Protein AF-A0A9D6TIP4-F1 (afdb_monomer_lite)

Radius of gyration: 27.3 Å; chains: 1; bounding box: 77×66×68 Å

Sequence (570 aa):
MIDRARLYTSRFALPMKTCVLNRPLALFLLFVGGLGRIAATTIDPLLWQQLANRADLIGVVECVTAGGNVARYRVTEVWKGEVRAGEVVSIRIATDYWGARYAVTLVGQRFFVTAFKNNAPGRIMSTTIGGAVPAWWRNIPCDYSLPLYQGAVALDRHSHEGEDSFHKIGSERSRLADVRDDFRGYLALSEQERAMTLLRVLAAKYLERPWADGKTMSDLSAAVKRAKTHDETIETLIKAWDSGTEHDNYRTAIEMIIGQATALTRRRAAELARTPQDSAYVLKPGETLYKFATARFGHTAYAYHVFDGNRDVIDAIDEPRPGVVLQLYSRRRLMNACLEFKFSPPSRPPSKAATAAEIATAGRQFATHSPESPEHADAAELLIVHDPEPVVKWLKAWKAPARDWRDTDRGYVLGSSAAARCGGDRVHFLTELLWADDPHIQVAAAVHLAFEDEAKGREALRKLSELPGDPGAWAALTLVRYGERAAVTRAAETLSARHDDLTAGSLLRPLVVSRLLEVVSNTAAAHNLPTPAWLGDKDAAARIQEFFVRNPDITPVDPWLPELRRQKID

Foldseek 3Di:
DDDDDDDDDDDDDDDDPDPPPDPVVVVCCVVVVPPPPPPAWDFDADALLLLLLAFQWWAKWFFLAKDWQKTKTQGCTTLHHPDDHRDIFIEGEDADPPPLRTGIDFGGWMKGFRWHQPDADEDTPDPDDDDDDLVLLFPPDGRTYHYHQAGIQTDPDPPVPLPCANVSNNDRDSDPVVVSCVSNVLVPDDLFVSLLVLLLVLLCVQQQDQDPVRDGNVVLSVLSVPDPGPVSNLVSLVVVLVVCPVDPSSVVSSCVSNVSSVVSVVVVVVVVVVVDPDDFDFAAVQRFLQNVCCVPQVGSVLLVVQCSQQVVQAPDRGHGPGRGTTDDDDSVVSVVVVVSDDDDNLPDQPPDQDDPVLLVVLVVQLVPDDCPDPSVVVSCLNCLQHPNVVVLVCLLADDQPPPFQVSLLVNLVSLQSSLLRHHDPSLVSLVSQCNRPRLNSVLSSLLLNCLVPVVSSLVSLVVSLPDDDLSNLSSLLSVLQVQNLVSLLSVLVLLQPDPVVVVGHDPRSSVSLSSSLSQQSSQCSVVVHDRDPCVVPSCSSVVSVVVCVVPVPTTTHDPCVVVCSVSSRD

Secondary structure (DSSP, 8-state):
----------------------HHHHHHHHHHS---------B-PPPHHHHHHH-SEEEEEEEEE-BSSEEEEEEEEEEESSPPTT-EEEEEPPP-SSS-SS--B-TT-EEEEEEBSS-----B--S------GGGT-----SEEPPTT-SEEESS---TTS---GGGGT----SHHHHHHHHHHHHHS-HHHHHHHHHHHHHHHHHSSPPTTS---HHHHHHHHH--SHHHHHHHHHHHHHTT-S-HHHHHHHHHHHHHHHHHHHHHHHHHTTTT-S-EEEPPTT--HHHHHHHHHSSTTHHHHHHHTTTTT-S-SSSPPTT-EEEPPPHHHHHHHHHT---PPSP-S-SSPPPHHHHHHHHHHHHHS-TTSHHHHHHHHHHHHH--HHHHHHHHT-----SSTTSSSHHHHHHHHHHHH--SSHHHHHHHHTT-SSHHHHHHHHHHHHHH-HHHHHHHHHHHHTSSHHHHHHHHHHHHHTT-GGGHHHHHHTTSS-GGGTTTT-SHHHHHHHHHHHHHHHHHHHTTPPPP--TT-TTHHHHHHHHHHH-TTPPP--TTHHHHHHHT--

Structure (mmCIF, N/CA/C/O backbone):
data_AF-A0A9D6TIP4-F1
#
_entry.id   AF-A0A9D6TIP4-F1
#
loop_
_atom_site.group_PDB
_atom_site.id
_atom_site.type_symbol
_atom_site.label_atom_id
_atom_site.label_alt_id
_atom_site.label_comp_id
_atom_site.label_asym_id
_atom_site.label_entity_id
_atom_site.label_seq_id
_atom_site.pdbx_PDB_ins_code
_atom_site.Cartn_x
_atom_site.Cartn_y
_atom_site.Cartn_z
_atom_site.occupancy
_atom_site.B_iso_or_equiv
_atom_site.auth_seq_id
_atom_site.auth_comp_id
_atom_site.auth_asym_id
_atom_site.auth_atom_id
_atom_site.pdbx_PDB_model_num
ATOM 1 N N . MET A 1 1 ? 45.541 -35.022 14.513 1.00 35.28 1 MET A N 1
ATOM 2 C CA . MET A 1 1 ? 44.137 -34.802 14.093 1.00 35.28 1 MET A CA 1
ATOM 3 C C . MET A 1 1 ? 43.702 -33.409 14.540 1.00 35.28 1 MET A C 1
ATOM 5 O O . MET A 1 1 ? 42.831 -33.248 15.379 1.00 35.28 1 MET A O 1
ATOM 9 N N . ILE A 1 2 ? 44.417 -32.423 13.998 1.00 29.77 2 ILE A N 1
ATOM 10 C CA . ILE A 1 2 ? 44.354 -30.971 14.198 1.00 29.77 2 ILE A CA 1
ATOM 11 C C . ILE A 1 2 ? 44.859 -30.384 12.861 1.00 29.77 2 ILE A C 1
ATOM 13 O O . ILE A 1 2 ? 45.656 -31.043 12.189 1.00 29.77 2 ILE A O 1
ATOM 17 N N . ASP A 1 3 ? 44.404 -29.177 12.522 1.00 27.02 3 ASP A N 1
ATOM 18 C CA . ASP A 1 3 ? 44.882 -28.271 11.465 1.00 27.02 3 ASP A CA 1
ATOM 19 C C . ASP A 1 3 ? 44.515 -28.548 10.001 1.00 27.02 3 ASP A C 1
ATOM 21 O O . ASP A 1 3 ? 45.074 -29.421 9.342 1.00 27.02 3 ASP A O 1
ATOM 25 N N . ARG A 1 4 ? 43.681 -27.648 9.451 1.00 31.08 4 ARG A N 1
ATOM 26 C CA . ARG A 1 4 ? 43.918 -26.970 8.160 1.00 31.08 4 ARG A CA 1
ATOM 27 C C . ARG A 1 4 ? 42.922 -25.821 7.952 1.00 31.08 4 ARG A C 1
ATOM 29 O O . ARG A 1 4 ? 41.844 -26.003 7.402 1.00 31.08 4 ARG A O 1
ATOM 36 N N . ALA A 1 5 ? 43.327 -24.617 8.344 1.00 31.30 5 ALA A N 1
ATOM 37 C CA . ALA A 1 5 ? 42.749 -23.373 7.845 1.00 31.30 5 ALA A CA 1
ATOM 38 C C . ALA A 1 5 ? 43.879 -22.362 7.635 1.00 31.30 5 ALA A C 1
ATOM 40 O O . ALA A 1 5 ? 44.347 -21.743 8.586 1.00 31.30 5 ALA A O 1
ATOM 41 N N . ARG A 1 6 ? 44.348 -22.218 6.390 1.00 31.72 6 ARG A N 1
ATOM 42 C CA . ARG A 1 6 ? 45.179 -21.088 5.958 1.00 31.72 6 ARG A CA 1
ATOM 43 C C . ARG A 1 6 ? 45.058 -20.864 4.451 1.00 31.72 6 ARG A C 1
ATOM 45 O O . ARG A 1 6 ? 45.084 -21.821 3.687 1.00 31.72 6 ARG A O 1
ATOM 52 N N . LEU A 1 7 ? 45.081 -19.568 4.120 1.00 29.67 7 LEU A N 1
ATOM 53 C CA . LEU A 1 7 ? 45.339 -18.907 2.833 1.00 29.67 7 LEU A CA 1
ATOM 54 C C . LEU A 1 7 ? 44.115 -18.642 1.948 1.00 29.67 7 LEU A C 1
ATOM 56 O O . LEU A 1 7 ? 43.709 -19.494 1.177 1.00 29.67 7 LEU A O 1
ATOM 60 N N . TYR A 1 8 ? 43.591 -17.413 2.022 1.00 26.45 8 TYR A N 1
ATOM 61 C CA . TYR A 1 8 ? 43.774 -16.401 0.968 1.00 26.45 8 TYR A CA 1
ATOM 62 C C . TYR A 1 8 ? 43.438 -15.004 1.529 1.00 26.45 8 TYR A C 1
ATOM 64 O O . TYR A 1 8 ? 42.281 -14.660 1.738 1.00 26.45 8 TYR A O 1
ATOM 72 N N . THR A 1 9 ? 44.463 -14.187 1.784 1.00 29.94 9 THR A N 1
ATOM 73 C CA . THR A 1 9 ? 44.328 -12.741 2.034 1.00 29.94 9 THR A CA 1
ATOM 74 C C . THR A 1 9 ? 45.205 -12.005 1.029 1.00 29.94 9 THR A C 1
ATOM 76 O O . THR A 1 9 ? 46.427 -11.955 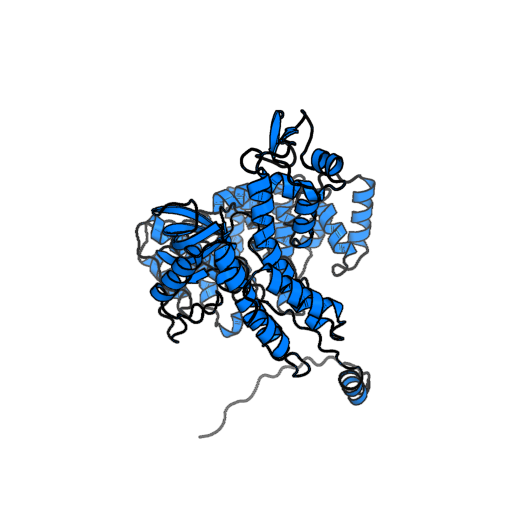1.192 1.00 29.94 9 THR A O 1
ATOM 79 N N . SER A 1 10 ? 44.600 -11.446 -0.019 1.00 28.95 10 SER A N 1
ATOM 80 C CA . SER A 1 10 ? 45.271 -10.560 -0.972 1.00 28.95 10 SER A CA 1
ATOM 81 C C . SER A 1 10 ? 44.970 -9.093 -0.659 1.00 28.95 10 SER A C 1
ATOM 83 O O . SER A 1 10 ? 43.871 -8.595 -0.874 1.00 28.95 10 SER A O 1
ATOM 85 N N . ARG A 1 11 ? 46.004 -8.439 -0.131 1.00 32.75 11 ARG A N 1
ATOM 86 C CA . ARG A 1 11 ? 46.436 -7.046 -0.324 1.00 32.75 11 ARG A CA 1
ATOM 87 C C . ARG A 1 11 ? 45.559 -6.147 -1.219 1.00 32.75 11 ARG A C 1
ATOM 89 O O . ARG A 1 11 ? 45.660 -6.235 -2.434 1.00 32.75 11 ARG A O 1
ATOM 96 N N . PHE A 1 12 ? 44.909 -5.156 -0.608 1.00 29.61 12 PHE A N 1
ATOM 97 C CA . PHE A 1 12 ? 44.856 -3.773 -1.107 1.00 29.61 12 PHE A CA 1
ATOM 98 C C . PHE A 1 12 ? 44.883 -2.826 0.099 1.00 29.61 12 PHE A C 1
ATOM 100 O O . PHE A 1 12 ? 43.886 -2.637 0.787 1.00 29.61 12 PHE A O 1
ATOM 107 N N . ALA A 1 13 ? 46.062 -2.275 0.390 1.00 30.58 13 ALA A N 1
ATOM 108 C CA . ALA A 1 13 ? 46.248 -1.216 1.372 1.00 30.58 13 ALA A CA 1
ATOM 109 C C . ALA A 1 13 ? 46.425 0.107 0.616 1.00 30.58 13 ALA A C 1
ATOM 111 O O . ALA A 1 13 ? 47.411 0.282 -0.097 1.00 30.58 13 ALA A O 1
ATOM 112 N N . LEU A 1 14 ? 45.469 1.025 0.771 1.00 30.55 14 LEU A N 1
ATOM 113 C CA . LEU A 1 14 ? 45.650 2.442 0.456 1.00 30.55 14 LEU A CA 1
ATOM 114 C C . LEU A 1 14 ? 46.144 3.167 1.721 1.00 30.55 14 LEU A C 1
ATOM 116 O O . LEU A 1 14 ? 45.664 2.866 2.818 1.00 30.55 14 LEU A O 1
ATOM 120 N N . PRO A 1 15 ? 47.078 4.128 1.613 1.00 35.84 15 PRO A N 1
ATOM 121 C CA . PRO A 1 15 ? 47.592 4.854 2.762 1.00 35.84 15 PRO A CA 1
ATOM 122 C C . PRO A 1 15 ? 46.613 5.970 3.145 1.00 35.84 15 PRO A C 1
ATOM 124 O O . PRO A 1 15 ? 46.697 7.090 2.643 1.00 35.84 15 PRO A O 1
ATOM 127 N N . MET A 1 16 ? 45.686 5.697 4.066 1.00 33.09 16 MET A N 1
ATOM 128 C CA . MET A 1 16 ? 45.016 6.778 4.791 1.00 33.09 16 MET A CA 1
ATOM 129 C C . MET A 1 16 ? 46.025 7.396 5.760 1.00 33.09 16 MET A C 1
ATOM 131 O O . MET A 1 16 ? 46.332 6.827 6.806 1.00 33.09 16 MET A O 1
ATOM 135 N N . LYS A 1 17 ? 46.554 8.572 5.401 1.00 35.81 17 LYS A N 1
ATOM 136 C CA . LYS A 1 17 ? 47.232 9.458 6.350 1.00 35.81 17 LYS A CA 1
ATOM 137 C C . LYS A 1 17 ? 46.240 9.773 7.467 1.00 35.81 17 LYS A C 1
ATOM 139 O O . LYS A 1 17 ? 45.264 10.490 7.270 1.00 35.81 17 LYS A O 1
ATOM 144 N N . THR A 1 18 ? 46.479 9.183 8.628 1.00 40.06 18 THR A N 1
ATOM 145 C CA . THR A 1 18 ? 45.718 9.391 9.853 1.00 40.06 18 THR A CA 1
ATOM 146 C C . THR A 1 18 ? 45.825 10.851 10.272 1.00 40.06 18 THR A C 1
ATOM 148 O O . THR A 1 18 ? 46.839 11.271 10.828 1.00 40.06 18 THR A O 1
ATOM 151 N N . CYS A 1 19 ? 44.767 11.624 10.038 1.00 39.22 19 CYS A N 1
ATOM 152 C CA . CYS A 1 19 ? 44.510 12.808 10.839 1.00 39.22 19 CYS A CA 1
ATOM 153 C C . CYS A 1 19 ? 44.209 12.286 12.249 1.00 39.22 19 CYS A C 1
ATOM 155 O O . CYS A 1 19 ? 43.156 11.694 12.485 1.00 39.22 19 CYS A O 1
ATOM 157 N N . VAL A 1 20 ? 45.176 12.407 13.160 1.00 50.06 20 VAL A N 1
ATOM 158 C CA . VAL A 1 20 ? 45.042 12.052 14.579 1.00 50.06 20 VAL A CA 1
ATOM 159 C C . VAL A 1 20 ? 44.141 13.101 15.232 1.00 50.06 20 VAL A C 1
ATOM 161 O O . VAL A 1 20 ? 44.579 13.952 15.997 1.00 50.06 20 VAL A O 1
ATOM 164 N N . LEU A 1 21 ? 42.861 13.087 14.867 1.00 47.88 21 LEU A N 1
ATOM 165 C CA . LEU A 1 21 ? 41.832 13.791 15.606 1.00 47.88 21 LEU A CA 1
ATOM 166 C C . LEU A 1 21 ? 41.542 12.934 16.841 1.00 47.88 21 LEU A C 1
ATOM 168 O O . LEU A 1 21 ? 41.164 11.767 16.727 1.00 47.88 21 LEU A O 1
ATOM 172 N N . ASN A 1 22 ? 41.813 13.502 18.013 1.00 54.44 22 ASN A N 1
ATOM 173 C CA . ASN A 1 22 ? 41.693 12.877 19.326 1.00 54.44 22 ASN A CA 1
ATOM 174 C C . ASN A 1 22 ? 40.405 12.040 19.462 1.00 54.44 22 ASN A C 1
ATOM 176 O O . ASN A 1 22 ? 39.330 12.575 19.728 1.00 54.44 22 ASN A O 1
ATOM 180 N N . ARG A 1 23 ? 40.527 10.707 19.376 1.00 61.81 23 ARG A N 1
ATOM 181 C CA . ARG A 1 23 ? 39.487 9.745 19.784 1.00 61.81 23 ARG A CA 1
ATOM 182 C C . ARG A 1 23 ? 38.848 10.066 21.147 1.00 61.81 23 ARG A C 1
ATOM 184 O O . ARG A 1 23 ? 37.629 9.940 21.233 1.00 61.81 23 ARG A O 1
ATOM 191 N N . PRO A 1 24 ? 39.584 10.530 22.183 1.00 68.94 24 PRO A N 1
ATOM 192 C CA . PRO A 1 24 ? 38.943 10.935 23.432 1.00 68.94 24 PRO A CA 1
ATOM 193 C C . PRO A 1 24 ? 38.086 12.201 23.295 1.00 68.94 24 PRO A C 1
ATOM 195 O O . PRO A 1 24 ? 37.091 12.303 23.994 1.00 68.94 24 PRO A O 1
ATOM 198 N N . LEU A 1 25 ? 38.389 13.125 22.372 1.00 65.19 25 LEU A N 1
ATOM 199 C CA . LEU A 1 25 ? 37.574 14.324 22.139 1.00 65.19 25 LEU A CA 1
ATOM 200 C C . LEU A 1 25 ? 36.275 13.989 21.392 1.00 65.19 25 LEU A C 1
ATOM 202 O O . LEU A 1 25 ? 35.236 14.543 21.720 1.00 65.19 25 LEU A O 1
ATOM 206 N N . ALA A 1 26 ? 36.300 13.050 20.441 1.00 62.81 26 ALA A N 1
ATOM 207 C CA . ALA A 1 26 ? 35.085 12.567 19.775 1.00 62.81 26 ALA A CA 1
ATOM 208 C C . ALA A 1 26 ? 34.162 11.798 20.743 1.00 62.81 26 ALA A C 1
ATOM 210 O O . ALA A 1 26 ? 32.953 12.012 20.743 1.00 62.81 26 ALA A O 1
ATOM 211 N N . LEU A 1 27 ? 34.734 10.957 21.615 1.00 63.84 27 LEU A N 1
ATOM 212 C CA . LEU A 1 27 ? 34.001 10.289 22.698 1.00 63.84 27 LEU A CA 1
ATOM 213 C C . LEU A 1 27 ? 33.474 11.286 23.738 1.00 63.84 27 LEU A C 1
ATOM 215 O O . LEU A 1 27 ? 32.337 11.154 24.170 1.00 63.84 27 LEU A O 1
ATOM 219 N N . PHE A 1 28 ? 34.258 12.306 24.097 1.00 65.88 28 PHE A N 1
ATOM 220 C CA . PHE A 1 28 ? 33.846 13.360 25.024 1.00 65.88 28 PHE A CA 1
ATOM 221 C C . PHE A 1 28 ? 32.778 14.277 24.419 1.00 65.88 28 PHE A C 1
ATOM 223 O O . PHE A 1 28 ? 31.857 14.654 25.122 1.00 65.88 28 PHE A O 1
ATOM 230 N N . LEU A 1 29 ? 32.818 14.584 23.120 1.00 58.72 29 LEU A N 1
ATOM 231 C CA . LEU A 1 29 ? 31.748 15.328 22.443 1.00 58.72 29 LEU A CA 1
ATOM 232 C C . LEU A 1 29 ? 30.458 14.501 22.321 1.00 58.72 29 LEU A C 1
ATOM 234 O O . LEU A 1 29 ? 29.381 15.071 22.446 1.00 58.72 29 LEU A O 1
ATOM 238 N N . LEU A 1 30 ? 30.556 13.173 22.177 1.00 57.47 30 LEU A N 1
ATOM 239 C CA . LEU A 1 30 ? 29.412 12.254 22.281 1.00 57.47 30 LEU A CA 1
ATOM 240 C C . LEU A 1 30 ? 28.856 12.137 23.714 1.00 57.47 30 LEU A C 1
ATOM 242 O O . LEU A 1 30 ? 27.671 11.859 23.876 1.00 57.47 30 LEU A O 1
ATOM 246 N N . PHE A 1 31 ? 29.687 12.337 24.745 1.00 57.28 31 PHE A N 1
ATOM 247 C CA . PHE A 1 31 ? 29.287 12.217 26.156 1.00 57.28 31 PHE A CA 1
ATOM 248 C C . PHE A 1 31 ? 28.849 13.543 26.805 1.00 57.28 31 PHE A C 1
ATOM 250 O O . PHE A 1 31 ? 27.965 13.540 27.656 1.00 57.28 31 PHE A O 1
ATOM 257 N N . VAL A 1 32 ? 29.474 14.667 26.438 1.00 55.91 32 VAL A N 1
ATOM 258 C CA . VAL A 1 32 ? 29.318 15.993 27.075 1.00 55.91 32 VAL A CA 1
ATOM 259 C C . VAL A 1 32 ? 28.483 16.944 26.231 1.00 55.91 32 VAL A C 1
ATOM 261 O O . VAL A 1 32 ? 27.769 17.782 26.780 1.00 55.91 32 VAL A O 1
ATOM 264 N N . GLY A 1 33 ? 28.484 16.777 24.908 1.00 49.84 33 GLY A N 1
ATOM 265 C CA . GLY A 1 33 ? 27.431 17.325 24.066 1.00 49.84 33 GLY A CA 1
ATOM 266 C C . GLY A 1 33 ? 26.193 16.482 24.293 1.00 49.84 33 GLY A C 1
ATOM 267 O O . GLY A 1 33 ? 25.953 15.571 23.510 1.00 49.84 33 GLY A O 1
ATOM 268 N N . GLY A 1 34 ? 25.496 16.728 25.411 1.00 45.47 34 GLY A N 1
ATOM 269 C CA . GLY A 1 34 ? 24.322 15.987 25.843 1.00 45.47 34 GLY A CA 1
ATOM 270 C C . GLY A 1 34 ? 23.514 15.576 24.631 1.00 45.47 34 GLY A C 1
ATOM 271 O O . GLY A 1 34 ? 22.901 16.421 23.977 1.00 45.47 34 GLY A O 1
ATOM 272 N N . LEU A 1 35 ? 23.578 14.282 24.309 1.00 47.41 35 LEU A N 1
ATOM 273 C CA . LEU A 1 35 ? 22.683 13.638 23.371 1.00 47.41 35 LEU A CA 1
ATOM 274 C C . LEU A 1 35 ? 21.312 13.734 24.033 1.00 47.41 35 LEU A C 1
ATOM 276 O O . LEU A 1 35 ? 20.835 12.779 24.647 1.00 47.41 35 LEU A O 1
ATOM 280 N N . GLY A 1 36 ? 20.718 14.932 23.994 1.00 47.44 36 GLY A N 1
ATOM 281 C CA . GLY A 1 36 ? 19.319 15.152 24.273 1.00 47.44 36 GLY A CA 1
ATOM 282 C C . GLY A 1 36 ? 18.643 14.083 23.457 1.00 47.44 36 GLY A C 1
ATOM 283 O O . GLY A 1 36 ? 18.858 14.045 22.246 1.00 47.44 36 GLY A O 1
ATOM 284 N N . ARG A 1 37 ? 18.026 13.125 24.163 1.00 47.81 37 ARG A N 1
ATOM 285 C CA . ARG A 1 37 ? 17.523 11.875 23.597 1.00 47.81 37 ARG A CA 1
ATOM 286 C C . ARG A 1 37 ? 16.878 12.234 22.273 1.00 47.81 37 ARG A C 1
ATOM 288 O O . ARG A 1 37 ? 15.831 12.877 22.285 1.00 47.81 37 ARG A O 1
ATOM 295 N N . ILE A 1 38 ? 17.543 11.913 21.161 1.00 49.22 38 ILE A N 1
ATOM 296 C CA . ILE A 1 38 ? 16.961 12.124 19.843 1.00 49.22 38 ILE A CA 1
ATOM 297 C C . ILE A 1 38 ? 15.734 11.238 19.900 1.00 49.22 38 ILE A C 1
ATOM 299 O O . ILE A 1 38 ? 15.864 10.015 19.974 1.00 49.22 38 ILE A O 1
ATOM 303 N N . ALA A 1 39 ? 14.570 11.864 20.059 1.00 51.84 39 ALA A N 1
ATOM 304 C CA . ALA A 1 39 ? 13.337 11.153 20.298 1.00 51.84 39 ALA A CA 1
ATOM 305 C C . ALA A 1 39 ? 13.098 10.319 19.046 1.00 51.84 39 ALA A C 1
ATOM 307 O O . ALA A 1 39 ? 12.753 10.845 17.987 1.00 51.84 39 ALA A O 1
ATOM 308 N N . ALA A 1 40 ? 13.390 9.023 19.151 1.00 57.72 40 ALA A N 1
ATOM 309 C CA . ALA A 1 40 ? 13.105 8.086 18.091 1.00 57.72 40 ALA A CA 1
ATOM 310 C C . ALA A 1 40 ? 11.613 8.197 17.775 1.00 57.72 40 ALA A C 1
ATOM 312 O O . ALA A 1 40 ? 10.785 8.347 18.683 1.00 57.72 40 ALA A O 1
ATOM 313 N N . THR A 1 41 ? 11.289 8.150 16.483 1.00 63.06 41 THR A N 1
ATOM 314 C CA . THR A 1 41 ? 9.903 8.132 16.007 1.00 63.06 41 THR A CA 1
ATOM 315 C C . THR A 1 41 ? 9.150 7.064 16.794 1.00 63.06 41 THR A C 1
ATOM 317 O O . THR A 1 41 ? 9.424 5.877 16.643 1.00 63.06 41 THR A O 1
ATOM 320 N N . THR A 1 42 ? 8.244 7.481 17.677 1.00 68.50 42 THR A N 1
ATOM 321 C CA . THR A 1 42 ? 7.447 6.553 18.478 1.00 68.50 42 THR A CA 1
ATOM 322 C C . THR A 1 42 ? 6.080 6.446 17.830 1.00 68.50 42 THR A C 1
ATOM 324 O O . THR A 1 42 ? 5.399 7.450 17.624 1.00 68.50 42 THR A O 1
ATOM 327 N N . ILE A 1 43 ? 5.692 5.223 17.483 1.00 73.81 43 ILE A N 1
ATOM 328 C CA . ILE A 1 43 ? 4.346 4.924 17.002 1.00 73.81 43 ILE A CA 1
ATOM 329 C C . ILE A 1 43 ? 3.433 4.894 18.228 1.00 73.81 43 ILE A C 1
ATOM 331 O O . ILE A 1 43 ? 3.698 4.160 19.179 1.00 73.81 43 ILE A O 1
ATOM 335 N N . ASP A 1 44 ? 2.375 5.700 18.210 1.00 82.56 44 ASP A N 1
ATOM 336 C CA . ASP A 1 44 ? 1.348 5.707 19.250 1.00 82.56 44 ASP A CA 1
ATOM 337 C C . ASP A 1 44 ? 0.108 4.937 18.759 1.00 82.56 44 ASP A C 1
ATOM 339 O O . ASP A 1 44 ? -0.758 5.533 18.106 1.00 82.56 44 ASP A O 1
ATOM 343 N N . PRO A 1 45 ? 0.015 3.615 19.014 1.00 86.00 45 PRO A N 1
ATOM 344 C CA . PRO A 1 45 ? -1.076 2.799 18.498 1.00 86.00 45 PRO A CA 1
ATOM 345 C C . PRO A 1 45 ? -2.411 3.233 19.104 1.00 86.00 45 PRO A C 1
ATOM 347 O O . PRO A 1 45 ? -2.535 3.447 20.310 1.00 86.00 45 PRO A O 1
ATOM 350 N N . LEU A 1 46 ? -3.444 3.332 18.277 1.00 89.69 46 LEU A N 1
ATOM 351 C CA . LEU A 1 46 ? -4.814 3.534 18.719 1.00 89.69 46 LEU A CA 1
ATOM 352 C C . LEU A 1 46 ? -5.278 2.373 19.600 1.00 89.69 46 LEU A C 1
ATOM 354 O O . LEU A 1 46 ? -5.000 1.207 19.316 1.00 89.69 46 LEU A O 1
ATOM 358 N N . LEU A 1 47 ? -6.037 2.709 20.639 1.00 92.62 47 LEU A N 1
ATOM 359 C CA . LEU A 1 47 ? -6.796 1.741 21.423 1.00 92.62 47 LEU A CA 1
ATOM 360 C C . LEU A 1 47 ? -7.929 1.150 20.577 1.00 92.62 47 LEU A C 1
ATOM 362 O O . LEU A 1 47 ? -8.479 1.833 19.704 1.00 92.62 47 LEU A O 1
ATOM 366 N N . TRP A 1 48 ? -8.359 -0.076 20.875 1.00 95.44 48 TRP A N 1
ATOM 367 C CA . TRP A 1 48 ? -9.436 -0.706 20.109 1.00 95.44 48 TRP A CA 1
ATOM 368 C C . TRP A 1 48 ? -10.751 0.085 20.197 1.00 95.44 48 TRP A C 1
ATOM 370 O O . TRP A 1 48 ? -11.484 0.136 19.217 1.00 95.44 48 TRP A O 1
ATOM 380 N N . GLN A 1 49 ? -11.021 0.799 21.298 1.00 95.38 49 GLN A N 1
ATOM 381 C CA . GLN A 1 49 ? -12.182 1.692 21.430 1.00 95.38 49 GLN A CA 1
ATOM 382 C C . GLN A 1 49 ? -12.085 2.907 20.491 1.00 95.38 49 GLN A C 1
ATOM 384 O O . GLN A 1 49 ? -13.093 3.378 19.957 1.00 95.38 49 GLN A O 1
ATOM 389 N N . GLN A 1 50 ? -10.870 3.417 20.244 1.00 92.94 50 GLN A N 1
ATOM 390 C CA . GLN A 1 50 ? -10.653 4.469 19.244 1.00 92.94 50 GLN A CA 1
ATOM 391 C C . GLN A 1 50 ? -10.936 3.935 17.840 1.00 92.94 50 GLN A C 1
ATOM 393 O O . GLN A 1 50 ? -11.604 4.609 17.053 1.00 92.94 50 GLN A O 1
ATOM 398 N N . LEU A 1 51 ? -10.473 2.716 17.543 1.00 94.19 51 LEU A N 1
ATOM 399 C CA . LEU A 1 51 ? -10.766 2.036 16.281 1.00 94.19 51 LEU A CA 1
ATOM 400 C C . LEU A 1 51 ? -12.275 1.793 16.132 1.00 94.19 51 LEU A C 1
ATOM 402 O O . LEU A 1 51 ? -12.842 2.139 15.100 1.00 94.19 51 LEU A O 1
ATOM 406 N N . ALA A 1 52 ? -12.942 1.309 17.183 1.00 95.50 52 ALA A N 1
ATOM 407 C CA . ALA A 1 52 ? -14.377 1.040 17.208 1.00 95.50 52 ALA A CA 1
ATOM 408 C C . ALA A 1 52 ? -15.209 2.274 16.847 1.00 95.50 52 ALA A C 1
ATOM 410 O O . ALA A 1 52 ? -16.134 2.203 16.036 1.00 95.50 52 ALA A O 1
ATOM 411 N N . ASN A 1 53 ? -14.854 3.435 17.398 1.00 92.12 53 ASN A N 1
ATOM 412 C CA . ASN A 1 53 ? -15.560 4.679 17.113 1.00 92.12 53 ASN A CA 1
ATOM 413 C C . ASN A 1 53 ? -15.316 5.197 15.697 1.00 92.12 53 ASN A C 1
ATOM 415 O O . ASN A 1 53 ? -16.247 5.683 15.050 1.00 92.12 53 ASN A O 1
ATOM 419 N N . ARG A 1 54 ? -14.073 5.121 15.217 1.00 91.19 54 ARG A N 1
ATOM 420 C CA . ARG A 1 54 ? -13.664 5.837 14.006 1.00 91.19 54 ARG A CA 1
ATOM 421 C C . ARG A 1 54 ? -13.757 5.007 12.729 1.00 91.19 54 ARG A C 1
ATOM 423 O O . ARG A 1 54 ? -13.964 5.613 11.687 1.00 91.19 54 ARG A O 1
ATOM 430 N N . ALA A 1 55 ? -13.620 3.685 12.805 1.00 94.50 55 ALA A N 1
ATOM 431 C CA . ALA A 1 55 ? -13.671 2.816 11.632 1.00 94.50 55 ALA A CA 1
ATOM 432 C C . ALA A 1 55 ? -15.056 2.851 10.973 1.00 94.50 55 ALA A C 1
ATOM 434 O O . ALA A 1 55 ? -16.078 2.895 11.665 1.00 94.50 55 ALA A O 1
ATOM 435 N N . ASP A 1 56 ? -15.077 2.810 9.646 1.00 95.75 56 ASP A N 1
ATOM 436 C CA . ASP A 1 56 ? -16.291 2.754 8.827 1.00 95.75 56 ASP A CA 1
ATOM 437 C C . ASP A 1 56 ? -16.704 1.305 8.524 1.00 95.75 56 ASP A C 1
ATOM 439 O O . ASP A 1 56 ? -17.862 1.050 8.202 1.00 95.75 56 ASP A O 1
ATOM 443 N N . LEU A 1 57 ? -15.773 0.358 8.666 1.00 97.50 57 LEU A N 1
ATOM 444 C CA . LEU A 1 57 ? -16.005 -1.082 8.608 1.00 97.50 57 LEU A CA 1
ATOM 445 C C . LEU A 1 57 ? -15.261 -1.769 9.759 1.00 97.50 57 LEU A C 1
ATOM 447 O O . LEU A 1 57 ? -14.062 -1.562 9.944 1.00 97.50 57 LEU A O 1
ATOM 451 N N . ILE A 1 58 ? -15.969 -2.599 10.522 1.00 98.12 58 ILE A N 1
ATOM 452 C CA . ILE A 1 58 ? -15.389 -3.507 11.518 1.00 98.12 58 ILE A CA 1
ATOM 453 C C . ILE A 1 58 ? -15.984 -4.880 11.277 1.00 98.12 58 ILE A C 1
ATOM 455 O O . ILE A 1 58 ? -17.209 -5.020 11.262 1.00 98.12 58 ILE A O 1
ATOM 459 N N . GLY A 1 59 ? -15.138 -5.888 11.110 1.00 97.69 59 GLY A N 1
ATOM 460 C CA . GLY A 1 59 ? -15.621 -7.225 10.814 1.00 97.69 59 GLY A CA 1
ATOM 461 C C . GLY A 1 59 ? -14.522 -8.207 10.459 1.00 97.69 59 GLY A C 1
ATOM 462 O O . GLY A 1 59 ? -13.337 -7.944 10.669 1.00 97.69 59 GLY A O 1
ATOM 463 N N . VAL A 1 60 ? -14.946 -9.341 9.911 1.00 97.88 60 VAL A N 1
ATOM 464 C CA . VAL A 1 60 ? -14.059 -10.374 9.378 1.00 97.88 60 VAL A CA 1
ATOM 465 C C . VAL A 1 60 ? -14.177 -10.374 7.865 1.00 97.88 60 VAL A C 1
ATOM 467 O O . VAL A 1 60 ? -15.283 -10.324 7.323 1.00 97.88 60 VAL A O 1
ATOM 470 N N . VAL A 1 61 ? -13.037 -10.424 7.189 1.00 98.06 61 VAL A N 1
ATOM 471 C CA . VAL A 1 61 ? -12.939 -10.416 5.733 1.00 98.06 61 VAL A CA 1
ATOM 472 C C . VAL A 1 61 ? -12.036 -11.550 5.261 1.00 98.06 61 VAL A C 1
ATOM 474 O O . VAL A 1 61 ? -11.101 -11.926 5.961 1.00 98.06 61 VAL A O 1
ATOM 477 N N . GLU A 1 62 ? -12.302 -12.083 4.076 1.00 97.38 62 GLU A N 1
ATOM 478 C CA . GLU A 1 62 ? -11.517 -13.127 3.414 1.00 97.38 62 GLU A CA 1
ATOM 479 C C . GLU A 1 62 ? -10.985 -12.585 2.089 1.00 97.38 62 GLU A C 1
ATOM 481 O O . GLU A 1 62 ? -11.744 -12.048 1.282 1.00 97.38 62 GLU A O 1
ATOM 486 N N . CYS A 1 63 ? -9.683 -12.697 1.850 1.00 97.19 63 CYS A N 1
ATOM 487 C CA . CYS A 1 63 ? -9.086 -12.225 0.610 1.00 97.19 63 CYS A CA 1
ATOM 488 C C . CYS A 1 63 ? -9.578 -13.057 -0.583 1.00 97.19 63 CYS A C 1
ATOM 490 O O . CYS A 1 63 ? -9.433 -14.274 -0.600 1.00 97.19 63 CYS A O 1
ATOM 492 N N . VAL A 1 64 ? -10.125 -12.398 -1.605 1.00 97.69 64 VAL A N 1
ATOM 493 C CA . VAL A 1 64 ? -10.560 -13.026 -2.870 1.00 97.69 64 VAL A CA 1
ATOM 494 C C . VAL A 1 64 ? -9.699 -12.609 -4.059 1.00 97.69 64 VAL A C 1
ATOM 496 O O . VAL A 1 64 ? -9.769 -13.208 -5.126 1.00 97.69 64 VAL A O 1
ATOM 499 N N . THR A 1 65 ? -8.880 -11.573 -3.895 1.00 97.56 65 THR A N 1
ATOM 500 C CA . THR A 1 65 ? -7.861 -11.173 -4.866 1.00 97.56 65 THR A CA 1
ATOM 501 C C . THR A 1 65 ? -6.627 -10.759 -4.089 1.00 97.56 65 THR A C 1
ATOM 503 O O . THR A 1 65 ? -6.657 -9.733 -3.401 1.00 97.56 65 THR A O 1
ATOM 506 N N . ALA A 1 66 ? -5.573 -11.567 -4.192 1.00 95.94 66 ALA A N 1
ATOM 507 C CA . ALA A 1 66 ? -4.300 -11.323 -3.538 1.00 95.94 66 ALA A CA 1
ATOM 508 C C . ALA A 1 66 ? -3.700 -10.009 -4.027 1.00 95.94 66 ALA A C 1
ATOM 510 O O . ALA A 1 66 ? -3.855 -9.633 -5.191 1.00 95.94 66 ALA A O 1
ATOM 511 N N . GLY A 1 67 ? -3.001 -9.330 -3.134 1.00 93.50 67 GLY A N 1
ATOM 512 C CA . GLY A 1 67 ? -2.395 -8.032 -3.377 1.00 93.50 67 GLY A CA 1
ATOM 513 C C . GLY A 1 67 ? -1.511 -7.645 -2.203 1.00 93.50 67 GLY A C 1
ATOM 514 O O . GLY A 1 67 ? -1.660 -8.203 -1.113 1.00 93.50 67 GLY A O 1
ATOM 515 N N . GLY A 1 68 ? -0.579 -6.715 -2.403 1.00 86.88 68 GLY A N 1
ATOM 516 C CA . GLY A 1 68 ? 0.148 -6.143 -1.267 1.00 86.88 68 GLY A CA 1
ATOM 517 C C . GLY A 1 68 ? -0.512 -4.907 -0.696 1.00 86.88 68 GLY A C 1
ATOM 518 O O . GLY A 1 68 ? -1.342 -5.013 0.198 1.00 86.88 68 GLY A O 1
ATOM 519 N N . ASN A 1 69 ? -0.183 -3.726 -1.229 1.00 86.31 69 ASN A N 1
ATOM 520 C CA . ASN A 1 69 ? -0.735 -2.470 -0.703 1.00 86.31 69 ASN A CA 1
ATOM 521 C C . ASN A 1 69 ? -2.261 -2.393 -0.817 1.00 86.31 69 ASN A C 1
ATOM 523 O O . ASN A 1 69 ? -2.887 -1.749 0.015 1.00 86.31 69 ASN A O 1
ATOM 527 N N . VAL A 1 70 ? -2.860 -3.019 -1.832 1.00 92.12 70 VAL A N 1
ATOM 528 C CA . VAL A 1 70 ? -4.314 -3.132 -1.990 1.00 92.12 70 VAL A CA 1
ATOM 529 C C . VAL A 1 70 ? -4.641 -4.566 -2.369 1.00 92.12 70 VAL A C 1
ATOM 531 O O . VAL A 1 70 ? -4.008 -5.117 -3.265 1.00 92.12 70 VAL A O 1
ATOM 534 N N . ALA A 1 71 ? -5.641 -5.139 -1.711 1.00 95.88 71 ALA A N 1
ATOM 535 C CA . ALA A 1 71 ? -6.222 -6.431 -2.048 1.00 95.88 71 ALA A CA 1
ATOM 536 C C . ALA A 1 71 ? -7.756 -6.327 -2.050 1.00 95.88 71 ALA A C 1
ATOM 538 O O . ALA A 1 71 ? -8.323 -5.369 -1.511 1.00 95.88 71 ALA A O 1
ATOM 539 N N . ARG A 1 72 ? -8.438 -7.296 -2.675 1.00 97.88 72 ARG A N 1
ATOM 540 C CA . ARG A 1 72 ? -9.907 -7.394 -2.606 1.00 97.88 72 ARG A CA 1
ATOM 541 C C . ARG A 1 72 ? -10.309 -8.485 -1.639 1.00 97.88 72 ARG A C 1
ATOM 543 O O . ARG A 1 72 ? -9.733 -9.575 -1.643 1.00 97.88 72 ARG A O 1
ATOM 550 N N . TYR A 1 73 ? -11.334 -8.196 -0.856 1.00 98.25 73 TYR A N 1
ATOM 551 C CA . TYR A 1 73 ? -11.798 -9.048 0.215 1.00 98.25 73 TYR A CA 1
ATOM 552 C C . TYR A 1 73 ? -13.305 -9.201 0.162 1.00 98.25 73 TYR A C 1
ATOM 554 O O . TYR A 1 73 ? -14.026 -8.218 0.027 1.00 98.25 73 TYR A O 1
ATOM 562 N N . ARG A 1 74 ? -13.781 -10.428 0.328 1.00 98.56 74 ARG A N 1
ATOM 563 C CA . ARG A 1 74 ? -15.178 -10.709 0.628 1.00 98.56 74 ARG A CA 1
ATOM 564 C C . ARG A 1 74 ? -15.403 -10.512 2.120 1.00 98.56 74 ARG A C 1
ATOM 566 O O . ARG A 1 74 ? -14.690 -11.092 2.935 1.00 98.56 74 ARG A O 1
ATOM 573 N N . VAL A 1 75 ? -16.401 -9.726 2.494 1.00 98.50 75 VAL A N 1
ATOM 574 C CA . VAL A 1 75 ? -16.761 -9.546 3.901 1.00 98.50 75 VAL A CA 1
ATOM 575 C C . VAL A 1 75 ? -17.519 -10.775 4.391 1.00 98.50 75 VAL A C 1
ATOM 577 O O . VAL A 1 75 ? -18.551 -11.125 3.832 1.00 98.50 75 VAL A O 1
ATOM 580 N N . THR A 1 76 ? -17.023 -11.454 5.423 1.00 98.31 76 THR A N 1
ATOM 581 C CA . THR A 1 76 ? -17.655 -12.669 5.967 1.00 98.31 76 THR A CA 1
ATOM 582 C C . THR A 1 76 ? -18.477 -12.382 7.219 1.00 98.31 76 THR A C 1
ATOM 584 O O . THR A 1 76 ? -19.508 -13.008 7.434 1.00 98.31 76 THR A O 1
ATOM 587 N N . GLU A 1 77 ? -18.051 -11.419 8.041 1.00 98.12 77 GLU A N 1
ATOM 588 C CA . GLU A 1 77 ? -18.805 -10.943 9.206 1.00 98.12 77 GLU A CA 1
ATOM 589 C C . GLU A 1 77 ? -18.768 -9.418 9.263 1.00 98.12 77 GLU A C 1
ATOM 591 O O . GLU A 1 77 ? -17.714 -8.822 9.058 1.00 98.12 77 GLU A O 1
ATOM 596 N N . VAL A 1 78 ? -19.894 -8.792 9.610 1.00 98.25 78 VAL A N 1
ATOM 597 C CA . VAL A 1 78 ? -20.001 -7.338 9.797 1.00 98.25 78 VAL A CA 1
ATOM 598 C C . VAL A 1 78 ? -20.410 -7.063 11.235 1.00 98.25 78 VAL A C 1
ATOM 600 O O . VAL A 1 78 ? -21.417 -7.583 11.717 1.00 98.25 78 VAL A O 1
ATOM 603 N N . TRP A 1 79 ? -19.618 -6.263 11.940 1.00 97.50 79 TRP A N 1
ATOM 604 C CA . TRP A 1 79 ? -19.916 -5.798 13.298 1.00 97.50 79 TRP A CA 1
ATOM 605 C C . TRP A 1 79 ? -20.242 -4.300 13.313 1.00 97.50 79 TRP A C 1
ATOM 607 O O . TRP A 1 79 ? -21.002 -3.844 14.163 1.00 97.50 79 TRP A O 1
ATOM 617 N N . LYS A 1 80 ? -19.692 -3.545 12.355 1.00 97.25 80 LYS A N 1
ATOM 618 C CA . LYS A 1 80 ? -20.003 -2.138 12.083 1.00 97.25 80 LYS A CA 1
ATOM 619 C C . LYS A 1 80 ? -19.784 -1.844 10.600 1.00 97.25 80 LYS A C 1
ATOM 621 O O . LYS A 1 80 ? -18.816 -2.342 10.032 1.00 97.25 80 LYS A O 1
ATOM 626 N N . GLY A 1 81 ? -20.617 -0.983 10.021 1.00 96.44 81 GLY A N 1
ATOM 627 C CA . GLY A 1 81 ? -20.482 -0.489 8.649 1.00 96.44 81 GLY A CA 1
ATOM 628 C C . GLY A 1 81 ? -21.713 -0.776 7.795 1.00 96.44 81 GLY A C 1
ATOM 629 O O . GLY A 1 81 ? -22.603 -1.513 8.206 1.00 96.44 81 GLY A O 1
ATOM 630 N N . GLU A 1 82 ? -21.770 -0.156 6.618 1.00 95.25 82 GLU A N 1
ATOM 631 C CA . GLU A 1 82 ? -22.893 -0.288 5.669 1.00 95.25 82 GLU A CA 1
ATOM 632 C C . GLU A 1 82 ? -22.753 -1.499 4.733 1.00 95.25 82 GLU A C 1
ATOM 634 O O . GLU A 1 82 ? -23.729 -1.922 4.115 1.00 95.25 82 GLU A O 1
ATOM 639 N N . VAL A 1 83 ? -21.539 -2.045 4.634 1.00 96.12 83 VAL A N 1
ATOM 640 C CA . VAL A 1 83 ? -21.202 -3.200 3.792 1.00 96.12 83 VAL A CA 1
ATOM 641 C C . VAL A 1 83 ? -21.896 -4.446 4.320 1.00 96.12 83 VAL A C 1
ATOM 643 O O . VAL A 1 83 ? -22.010 -4.635 5.533 1.00 96.12 83 VAL A O 1
ATOM 646 N N . ARG A 1 84 ? -22.347 -5.315 3.415 1.00 97.44 84 ARG A N 1
ATOM 647 C CA . ARG A 1 84 ? -23.034 -6.563 3.774 1.00 97.44 84 ARG A CA 1
ATOM 648 C C . ARG A 1 84 ? -22.084 -7.756 3.742 1.00 97.44 84 ARG A C 1
ATOM 650 O O . ARG A 1 84 ? -21.123 -7.788 2.979 1.00 97.44 84 ARG A O 1
ATOM 657 N N . ALA A 1 85 ? -22.385 -8.785 4.534 1.00 97.81 85 ALA A N 1
ATOM 658 C CA . ALA A 1 85 ? -21.705 -10.068 4.384 1.00 97.81 85 ALA A CA 1
ATOM 659 C C . ALA A 1 85 ? -21.922 -10.617 2.957 1.00 97.81 85 ALA A C 1
ATOM 661 O O . ALA A 1 85 ? -23.030 -10.559 2.425 1.00 97.81 85 ALA A O 1
ATOM 662 N N . GLY A 1 86 ? -20.856 -11.122 2.339 1.00 97.62 86 GLY A N 1
ATOM 663 C CA . GLY A 1 86 ? -20.793 -11.556 0.944 1.00 97.62 86 GLY A CA 1
ATOM 664 C C . GLY A 1 86 ? -20.323 -10.478 -0.039 1.00 97.62 86 GLY A C 1
ATOM 665 O O . GLY A 1 86 ? -19.856 -10.827 -1.123 1.00 97.62 86 GLY A O 1
ATOM 666 N N . GLU A 1 87 ? -20.389 -9.196 0.325 1.00 98.19 87 GLU A N 1
ATOM 667 C CA . GLU A 1 87 ? -19.928 -8.093 -0.523 1.00 98.19 87 GLU A CA 1
ATOM 668 C C . GLU A 1 87 ? -18.398 -8.087 -0.643 1.00 98.19 87 GLU A C 1
ATOM 670 O O . GLU A 1 87 ? -17.689 -8.453 0.299 1.00 98.19 87 GLU A O 1
ATOM 675 N N . VAL A 1 88 ? -17.887 -7.692 -1.812 1.00 98.19 88 VAL A N 1
ATOM 676 C CA . VAL A 1 88 ? -16.448 -7.583 -2.068 1.00 98.19 88 VAL A CA 1
ATOM 677 C C . VAL A 1 88 ? -16.031 -6.125 -1.987 1.00 98.19 88 VAL A C 1
ATOM 679 O O . VAL A 1 88 ? -16.546 -5.293 -2.726 1.00 98.19 88 VAL A O 1
ATOM 682 N N . VAL A 1 89 ? -15.056 -5.846 -1.129 1.00 97.50 89 VAL A N 1
ATOM 683 C CA . VAL A 1 89 ? -14.467 -4.522 -0.931 1.00 97.50 89 VAL A CA 1
ATOM 684 C C . VAL A 1 89 ? -12.968 -4.564 -1.188 1.00 97.50 89 VAL A C 1
ATOM 686 O O . VAL A 1 89 ? -12.304 -5.583 -0.995 1.00 97.50 89 VAL A O 1
ATOM 689 N N . SER A 1 90 ? -12.410 -3.445 -1.613 1.00 96.38 90 SER A N 1
ATOM 690 C CA . SER A 1 90 ? -10.977 -3.240 -1.769 1.00 96.38 90 SER A CA 1
ATOM 691 C C . SER A 1 90 ? -10.420 -2.503 -0.554 1.00 96.38 90 SER A C 1
ATOM 693 O O . SER A 1 90 ? -10.887 -1.424 -0.188 1.00 96.38 90 SER A O 1
ATOM 695 N N . ILE A 1 91 ? -9.425 -3.100 0.101 1.00 95.44 91 ILE A N 1
ATOM 696 C CA . ILE A 1 91 ? -8.826 -2.547 1.319 1.00 95.44 91 ILE A CA 1
ATOM 697 C C . ILE A 1 91 ? -7.350 -2.285 1.055 1.00 95.44 91 ILE A C 1
ATOM 699 O O . ILE A 1 91 ? -6.619 -3.169 0.604 1.00 95.44 91 ILE A O 1
ATOM 703 N N . ARG A 1 92 ? -6.920 -1.059 1.351 1.00 91.88 92 ARG A N 1
ATOM 704 C CA . ARG A 1 92 ? -5.525 -0.643 1.328 1.00 91.88 92 ARG A CA 1
ATOM 705 C C . ARG A 1 92 ? -4.873 -0.891 2.684 1.00 91.88 92 ARG A C 1
ATOM 707 O O . ARG A 1 92 ? -5.323 -0.354 3.696 1.00 91.88 92 ARG A O 1
ATOM 714 N N . ILE A 1 93 ? -3.784 -1.647 2.695 1.00 87.19 93 ILE A N 1
ATOM 715 C CA . ILE A 1 93 ? -2.927 -1.830 3.866 1.00 87.19 93 ILE A CA 1
ATOM 716 C C . ILE A 1 93 ? -1.790 -0.817 3.770 1.00 87.19 93 ILE A C 1
ATOM 718 O O . ILE A 1 93 ? -1.091 -0.741 2.759 1.00 87.19 93 ILE A O 1
ATOM 722 N N . ALA A 1 94 ? -1.619 -0.012 4.816 1.00 79.00 94 ALA A N 1
ATOM 723 C CA . ALA A 1 94 ? -0.519 0.936 4.871 1.00 79.00 94 ALA A CA 1
ATOM 724 C C . ALA A 1 94 ? 0.819 0.187 4.932 1.00 79.00 94 ALA A C 1
ATOM 726 O O . ALA A 1 94 ? 0.983 -0.753 5.711 1.00 79.00 94 ALA A O 1
ATOM 727 N N . THR A 1 95 ? 1.776 0.607 4.107 1.00 73.44 95 THR A N 1
ATOM 728 C CA . THR A 1 95 ? 3.100 -0.006 4.086 1.00 73.44 95 THR A CA 1
ATOM 729 C C . THR A 1 95 ? 3.851 0.273 5.384 1.00 73.44 95 THR A C 1
ATOM 731 O O . THR A 1 95 ? 3.913 1.410 5.848 1.00 73.44 95 THR A O 1
ATOM 734 N N . ASP A 1 96 ? 4.450 -0.770 5.945 1.00 72.69 96 ASP A N 1
ATOM 735 C CA . ASP A 1 96 ? 5.315 -0.680 7.110 1.00 72.69 96 ASP A CA 1
ATOM 736 C C . ASP A 1 96 ? 6.732 -0.246 6.683 1.00 72.69 96 ASP A C 1
ATOM 738 O O . ASP A 1 96 ? 7.434 -0.970 5.980 1.00 72.69 96 ASP A O 1
ATOM 742 N N . TYR A 1 97 ? 7.159 0.944 7.111 1.00 64.38 97 TYR A N 1
ATOM 743 C CA . TYR A 1 97 ? 8.480 1.502 6.795 1.00 64.38 97 TYR A CA 1
ATOM 744 C C . TYR A 1 97 ? 9.625 0.819 7.564 1.00 64.38 97 TYR A C 1
ATOM 746 O O . TYR A 1 97 ? 10.780 0.876 7.134 1.00 64.38 97 TYR A O 1
ATOM 754 N N . TRP A 1 98 ? 9.316 0.188 8.699 1.00 61.59 98 TRP A N 1
ATOM 755 C CA . TRP A 1 98 ? 10.287 -0.326 9.669 1.00 61.59 98 TRP A CA 1
ATOM 756 C C . TRP A 1 98 ? 10.300 -1.856 9.787 1.00 61.59 98 TRP A C 1
ATOM 758 O O . TRP A 1 98 ? 11.279 -2.414 10.277 1.00 61.59 98 TRP A O 1
ATOM 768 N N . GLY A 1 99 ? 9.252 -2.531 9.325 1.00 61.03 99 GLY A N 1
ATOM 769 C CA . GLY A 1 99 ? 9.070 -3.979 9.357 1.00 61.03 99 GLY A CA 1
ATOM 770 C C . GLY A 1 99 ? 8.995 -4.588 7.960 1.00 61.03 99 GLY A C 1
ATOM 771 O O . GLY A 1 99 ? 9.848 -4.333 7.106 1.00 61.03 99 GLY A O 1
ATOM 772 N N . ALA A 1 100 ? 7.996 -5.442 7.720 1.00 58.12 100 ALA A N 1
ATOM 773 C CA . ALA A 1 100 ? 7.801 -6.068 6.415 1.00 58.12 100 ALA A CA 1
ATOM 774 C C . ALA A 1 100 ? 7.392 -4.995 5.391 1.00 58.12 100 ALA A C 1
ATOM 776 O O . ALA A 1 100 ? 6.215 -4.664 5.262 1.00 58.12 100 ALA A O 1
ATOM 777 N N . ARG A 1 101 ? 8.382 -4.471 4.652 1.00 65.94 101 ARG A N 1
ATOM 778 C CA . ARG A 1 101 ? 8.272 -3.330 3.717 1.00 65.94 101 ARG A CA 1
ATOM 779 C C . ARG A 1 101 ? 7.218 -3.482 2.617 1.00 65.94 101 ARG A C 1
ATOM 781 O O . ARG A 1 101 ? 6.965 -2.538 1.878 1.00 65.94 101 ARG A O 1
ATOM 788 N N . TYR A 1 102 ? 6.609 -4.655 2.489 1.00 74.69 102 TYR A N 1
ATOM 789 C CA . TYR A 1 102 ? 5.508 -4.918 1.580 1.00 74.69 102 TYR A CA 1
ATOM 790 C C . TYR A 1 102 ? 4.640 -6.048 2.149 1.00 74.69 102 TYR A C 1
ATOM 792 O O . TYR A 1 102 ? 4.933 -7.231 1.978 1.00 74.69 102 TYR A O 1
ATOM 800 N N . ALA A 1 103 ? 3.592 -5.684 2.889 1.00 78.88 103 ALA A N 1
ATOM 801 C CA . ALA A 1 103 ? 2.632 -6.654 3.401 1.00 78.88 103 ALA A CA 1
ATOM 802 C C . ALA A 1 103 ? 1.871 -7.260 2.219 1.00 78.88 103 ALA A C 1
ATOM 804 O O . ALA A 1 103 ? 1.188 -6.527 1.516 1.00 78.88 103 ALA A O 1
ATOM 805 N N . VAL A 1 104 ? 1.998 -8.569 1.995 1.00 87.69 104 VAL A N 1
ATOM 806 C CA . VAL A 1 104 ? 1.226 -9.301 0.982 1.00 87.69 104 VAL A CA 1
ATOM 807 C C . VAL A 1 104 ? 0.101 -10.089 1.633 1.00 87.69 104 VAL A C 1
ATOM 809 O O . VAL A 1 104 ? 0.305 -10.781 2.632 1.00 87.69 104 VAL A O 1
ATOM 812 N N . THR A 1 105 ? -1.084 -9.987 1.041 1.00 92.06 105 THR A N 1
ATOM 813 C CA . THR A 1 105 ? -2.243 -10.812 1.365 1.00 92.06 105 THR A CA 1
ATOM 814 C C . THR A 1 105 ? -2.482 -11.817 0.246 1.00 92.06 105 THR A C 1
ATOM 816 O O . THR A 1 105 ? -2.470 -11.439 -0.924 1.00 92.06 105 THR A O 1
ATOM 819 N N . LEU A 1 106 ? -2.723 -13.080 0.601 1.00 93.69 106 LEU A N 1
ATOM 820 C CA . LEU A 1 106 ? -3.026 -14.162 -0.340 1.00 93.69 106 LEU A CA 1
ATOM 821 C C . LEU A 1 106 ? -4.507 -14.550 -0.299 1.00 93.69 106 LEU A C 1
ATOM 823 O O . LEU A 1 106 ? -5.156 -14.437 0.740 1.00 93.69 106 LEU A O 1
ATOM 827 N N . VAL A 1 107 ? -5.024 -15.055 -1.419 1.00 95.50 107 VAL A N 1
ATOM 828 C CA . VAL A 1 107 ? -6.414 -15.512 -1.556 1.00 95.50 107 VAL A CA 1
ATOM 829 C C . VAL A 1 107 ? -6.740 -16.607 -0.537 1.00 95.50 107 VAL A C 1
ATOM 831 O O . VAL A 1 107 ? -5.978 -17.554 -0.358 1.00 95.50 107 VAL A O 1
ATOM 834 N N . GLY A 1 108 ? -7.893 -16.492 0.114 1.00 94.12 108 GLY A N 1
ATOM 835 C CA . GLY A 1 108 ? -8.370 -17.393 1.162 1.00 94.12 108 GLY A CA 1
ATOM 836 C C . GLY A 1 108 ? -7.921 -16.999 2.570 1.00 94.12 108 GLY A C 1
ATOM 837 O O . GLY A 1 108 ? -8.490 -17.494 3.535 1.00 94.12 108 GLY A O 1
ATOM 838 N N . GLN A 1 109 ? -6.952 -16.085 2.723 1.00 93.62 109 GLN A N 1
ATOM 839 C CA . GLN A 1 109 ? -6.575 -15.592 4.048 1.00 93.62 109 GLN A CA 1
ATOM 840 C C . GLN A 1 109 ? -7.677 -14.723 4.649 1.00 93.62 109 GLN A C 1
ATOM 842 O O . GLN A 1 109 ? -8.171 -13.786 4.011 1.00 93.62 109 GLN A O 1
ATOM 847 N N . ARG A 1 110 ? -8.001 -14.992 5.911 1.00 95.12 110 ARG A N 1
ATOM 848 C CA . ARG A 1 110 ? -8.996 -14.268 6.690 1.00 95.12 110 ARG A CA 1
ATOM 849 C C . ARG A 1 110 ? -8.348 -13.306 7.667 1.00 95.12 110 ARG A C 1
ATOM 851 O O . ARG A 1 110 ? -7.320 -13.593 8.283 1.00 95.12 110 ARG A O 1
ATOM 858 N N . PHE A 1 111 ? -8.997 -12.163 7.840 1.00 95.50 111 PHE A N 1
ATOM 859 C CA . PHE A 1 111 ? -8.549 -11.092 8.714 1.00 95.50 111 PHE A CA 1
ATOM 860 C C . PHE A 1 111 ? -9.719 -10.538 9.508 1.00 95.50 111 PHE A C 1
ATOM 862 O O . PHE A 1 111 ? -10.790 -10.294 8.958 1.00 95.50 111 PHE A O 1
ATOM 869 N N . PHE A 1 112 ? -9.487 -10.258 10.785 1.00 96.25 112 PHE A N 1
ATOM 870 C CA . PHE A 1 112 ? -10.244 -9.224 11.474 1.00 96.25 112 PHE A CA 1
ATOM 871 C C . PHE A 1 112 ? -9.722 -7.859 11.018 1.00 96.25 112 PHE A C 1
ATOM 873 O O . PHE A 1 112 ? -8.506 -7.652 11.015 1.00 96.25 112 PHE A O 1
ATOM 880 N N . VAL A 1 113 ? -10.615 -6.929 10.665 1.00 96.88 113 VAL A N 1
ATOM 881 C CA . VAL A 1 113 ? -10.235 -5.588 10.198 1.00 96.88 113 VAL A CA 1
ATOM 882 C C . VAL A 1 113 ? -10.991 -4.458 10.895 1.00 96.88 113 VAL A C 1
ATOM 884 O O . VAL A 1 113 ? -12.170 -4.585 11.226 1.00 96.88 113 VAL A O 1
ATOM 887 N N . THR A 1 114 ? -10.310 -3.320 11.054 1.00 96.62 114 THR A N 1
ATOM 888 C CA . THR A 1 114 ? -10.904 -2.006 11.343 1.00 96.62 114 THR A CA 1
ATOM 889 C C . THR A 1 114 ? -10.500 -1.033 10.233 1.00 96.62 114 THR A C 1
ATOM 891 O O . THR A 1 114 ? -9.382 -0.521 10.195 1.00 96.62 114 THR A O 1
ATOM 894 N N . ALA A 1 115 ? -11.407 -0.815 9.282 1.00 96.06 115 ALA A N 1
ATOM 895 C CA . ALA A 1 115 ? -11.118 -0.145 8.018 1.00 96.06 115 ALA A CA 1
ATOM 896 C C . ALA A 1 115 ? -11.881 1.187 7.875 1.00 96.06 115 ALA A C 1
ATOM 898 O O . ALA A 1 115 ? -12.958 1.370 8.446 1.00 96.06 115 ALA A O 1
ATOM 899 N N . PHE A 1 116 ? -11.310 2.131 7.124 1.00 94.00 116 PHE A N 1
ATOM 900 C CA . PHE A 1 116 ? -11.739 3.535 7.053 1.00 94.00 116 PHE A CA 1
ATOM 901 C C . PHE A 1 116 ? -11.937 3.961 5.595 1.00 94.00 116 PHE A C 1
ATOM 903 O O . PHE A 1 116 ? -11.015 3.774 4.807 1.00 94.00 116 PHE A O 1
ATOM 910 N N . LYS A 1 117 ? -13.090 4.541 5.233 1.00 89.00 117 LYS A N 1
ATOM 911 C CA . LYS A 1 117 ? -13.375 4.991 3.855 1.00 89.00 117 LYS A CA 1
ATOM 912 C C . LYS A 1 117 ? -12.448 6.141 3.449 1.00 89.00 117 LYS A C 1
ATOM 914 O O . LYS A 1 117 ? -11.821 6.088 2.401 1.00 89.00 117 LYS A O 1
ATOM 919 N N . ASN A 1 118 ? -12.291 7.135 4.330 1.00 73.25 118 ASN A N 1
ATOM 920 C CA . ASN A 1 118 ? -11.500 8.340 4.065 1.00 73.25 118 ASN A CA 1
ATOM 921 C C . ASN A 1 118 ? -10.529 8.615 5.222 1.00 73.25 118 ASN A C 1
ATOM 923 O O . ASN A 1 118 ? -10.966 8.853 6.348 1.00 73.25 118 ASN A O 1
ATOM 927 N N . ASN A 1 119 ? -9.225 8.647 4.932 1.00 68.38 119 ASN A N 1
ATOM 928 C CA . ASN A 1 119 ? -8.148 8.948 5.886 1.00 68.38 119 ASN A CA 1
ATOM 929 C C . ASN A 1 119 ? -8.096 7.991 7.082 1.00 68.38 119 ASN A C 1
ATOM 931 O O . ASN A 1 119 ? -8.474 8.335 8.208 1.00 68.38 119 ASN A O 1
ATOM 935 N N . ALA A 1 120 ? -7.567 6.787 6.848 1.00 75.38 120 ALA A N 1
ATOM 936 C CA . ALA A 1 120 ? -7.192 5.924 7.955 1.00 75.38 120 ALA A CA 1
ATOM 937 C C . ALA A 1 120 ? -6.232 6.679 8.893 1.00 75.38 120 ALA A C 1
ATOM 939 O O . ALA A 1 120 ? -5.279 7.307 8.425 1.00 75.38 120 ALA A O 1
ATOM 940 N N . PRO A 1 121 ? -6.474 6.663 10.211 1.00 71.75 121 PRO A N 1
ATOM 941 C CA . PRO A 1 121 ? -5.641 7.400 11.140 1.00 71.75 121 PRO A CA 1
ATOM 942 C C . PRO A 1 121 ? -4.220 6.828 11.139 1.00 71.75 121 PRO A C 1
ATOM 944 O O . PRO A 1 121 ? -3.991 5.717 11.603 1.00 71.75 121 PRO A O 1
ATOM 947 N N . GLY A 1 122 ? -3.258 7.599 10.642 1.00 63.28 122 GLY A N 1
ATOM 948 C CA . GLY A 1 122 ? -1.833 7.320 10.767 1.00 63.28 122 GLY A CA 1
ATOM 949 C C . GLY A 1 122 ? -1.185 8.447 11.553 1.00 63.28 122 GLY A C 1
ATOM 950 O O . GLY A 1 122 ? -0.941 9.516 11.007 1.00 63.28 122 GLY A O 1
ATOM 951 N N . ARG A 1 123 ? -0.925 8.245 12.849 1.00 54.47 123 ARG A N 1
ATOM 952 C CA . ARG A 1 123 ? -0.114 9.190 13.627 1.00 54.47 123 ARG A CA 1
ATOM 953 C C . ARG A 1 123 ? 1.336 8.737 13.571 1.00 54.47 123 ARG A C 1
ATOM 955 O O . ARG A 1 123 ? 1.766 7.919 14.376 1.00 54.47 123 ARG A O 1
ATOM 962 N N . ILE A 1 124 ? 2.077 9.264 12.601 1.00 52.62 124 ILE A N 1
ATOM 963 C CA . ILE A 1 124 ? 3.536 9.168 12.591 1.00 52.62 124 ILE A CA 1
ATOM 964 C C . ILE A 1 124 ? 4.092 10.464 13.188 1.00 52.62 124 ILE A C 1
ATOM 966 O O . ILE A 1 124 ? 4.005 11.517 12.564 1.00 52.62 124 ILE A O 1
ATOM 970 N N . MET A 1 125 ? 4.685 10.401 14.382 1.00 44.78 125 MET A N 1
ATOM 971 C CA . MET A 1 125 ? 5.541 11.482 14.882 1.00 44.78 125 MET A CA 1
ATOM 972 C C . MET A 1 125 ? 6.978 11.225 14.413 1.00 44.78 125 MET A C 1
ATOM 974 O O . MET A 1 125 ? 7.783 10.700 15.179 1.00 44.78 125 MET A O 1
ATOM 978 N N . SER A 1 126 ? 7.288 11.510 13.141 1.00 41.62 126 SER A N 1
ATOM 979 C CA . SER A 1 126 ? 8.639 11.306 12.589 1.00 41.62 126 SER A CA 1
ATOM 980 C C . SER A 1 126 ? 9.330 12.605 12.192 1.00 41.62 126 SER A C 1
ATOM 982 O O . SER A 1 126 ? 8.724 13.490 11.592 1.00 41.62 126 SER A O 1
ATOM 984 N N . THR A 1 127 ? 10.623 12.678 12.507 1.00 37.72 127 THR A N 1
ATOM 985 C CA . THR A 1 127 ? 11.569 13.728 12.105 1.00 37.72 127 THR A CA 1
ATOM 986 C C . THR A 1 127 ? 12.450 13.313 10.919 1.00 37.72 127 THR A C 1
ATOM 988 O O . THR A 1 127 ? 13.251 14.119 10.452 1.00 37.72 127 THR A O 1
ATOM 991 N N . THR A 1 128 ? 12.308 12.088 10.396 1.00 39.56 128 THR A N 1
ATOM 992 C CA . THR A 1 128 ? 13.149 11.545 9.317 1.00 39.56 128 THR A CA 1
ATOM 993 C C . THR A 1 128 ? 12.292 11.018 8.164 1.00 39.56 128 THR A C 1
ATOM 995 O O . THR A 1 128 ? 11.833 9.880 8.152 1.00 39.56 128 THR A O 1
ATOM 998 N N . ILE A 1 129 ? 12.076 11.877 7.165 1.00 38.59 129 ILE A N 1
ATOM 999 C CA . ILE A 1 129 ? 11.354 11.565 5.924 1.00 38.59 129 ILE A CA 1
ATOM 1000 C C . ILE A 1 129 ? 12.316 10.800 5.004 1.00 38.59 129 ILE A C 1
ATOM 1002 O O . ILE A 1 129 ? 13.140 11.397 4.318 1.00 38.59 129 ILE A O 1
ATOM 1006 N N . GLY A 1 130 ? 12.268 9.469 5.036 1.00 41.06 130 GLY A N 1
ATOM 1007 C CA . GLY A 1 130 ? 13.109 8.607 4.203 1.00 41.06 130 GLY A CA 1
ATOM 1008 C C . GLY A 1 130 ? 12.367 8.064 2.983 1.00 41.06 130 GLY A C 1
ATOM 1009 O O . GLY A 1 130 ? 11.737 7.023 3.102 1.00 41.06 130 GLY A O 1
ATOM 1010 N N . GLY A 1 131 ? 12.481 8.774 1.852 1.00 45.16 131 GLY A N 1
ATOM 1011 C CA . GLY A 1 131 ? 12.497 8.277 0.459 1.00 45.16 131 GLY A CA 1
ATOM 1012 C C . GLY A 1 131 ? 11.328 7.432 -0.068 1.00 45.16 131 GLY A C 1
ATOM 1013 O O . GLY A 1 131 ? 11.085 6.334 0.409 1.00 45.16 131 GLY A O 1
ATOM 1014 N N . ALA A 1 132 ? 10.678 7.899 -1.141 1.00 44.06 132 ALA A N 1
ATOM 1015 C CA . ALA A 1 132 ? 9.605 7.192 -1.838 1.00 44.06 132 ALA A CA 1
ATOM 1016 C C . ALA A 1 132 ? 10.058 5.843 -2.437 1.00 44.06 132 ALA A C 1
ATOM 1018 O O . ALA A 1 132 ? 10.889 5.810 -3.341 1.00 44.06 132 ALA A O 1
ATOM 1019 N N . VAL A 1 133 ? 9.477 4.733 -1.977 1.00 54.59 133 VAL A N 1
ATOM 1020 C CA . VAL A 1 133 ? 9.580 3.429 -2.651 1.00 54.59 133 VAL A CA 1
ATOM 1021 C C . VAL A 1 133 ? 8.542 3.388 -3.789 1.00 54.59 133 VAL A C 1
ATOM 1023 O O . VAL A 1 133 ? 7.402 3.797 -3.556 1.00 54.59 133 VAL A O 1
ATOM 1026 N N . PRO A 1 134 ? 8.862 2.869 -4.995 1.00 55.75 134 PRO A N 1
ATOM 1027 C CA . PRO A 1 134 ? 7.955 2.868 -6.156 1.00 55.75 134 PRO A CA 1
ATOM 1028 C C . PRO A 1 134 ? 6.562 2.277 -5.889 1.00 55.75 134 PRO A C 1
ATOM 1030 O O . PRO A 1 134 ? 5.560 2.743 -6.428 1.00 55.75 134 PRO A O 1
ATOM 1033 N N . ALA A 1 135 ? 6.458 1.308 -4.971 1.00 56.75 135 ALA A N 1
ATOM 1034 C CA . ALA A 1 135 ? 5.180 0.730 -4.557 1.00 56.75 135 ALA A CA 1
ATOM 1035 C C . ALA A 1 135 ? 4.184 1.763 -3.983 1.00 56.75 135 ALA A C 1
ATOM 1037 O O . ALA A 1 135 ? 2.976 1.522 -4.018 1.00 56.75 135 ALA A O 1
ATOM 1038 N N . TRP A 1 136 ? 4.664 2.900 -3.466 1.00 56.53 136 TRP A N 1
ATOM 1039 C CA . TRP A 1 136 ? 3.843 3.976 -2.895 1.00 56.53 136 TRP A CA 1
ATOM 1040 C C . TRP A 1 136 ? 3.340 4.979 -3.933 1.00 56.53 136 TRP A C 1
ATOM 1042 O O . TRP A 1 136 ? 2.451 5.771 -3.632 1.00 56.53 136 TRP A O 1
ATOM 1052 N N . TRP A 1 137 ? 3.874 4.948 -5.155 1.00 59.84 137 TRP A N 1
ATOM 1053 C CA . TRP A 1 137 ? 3.353 5.753 -6.262 1.00 59.84 137 TRP A CA 1
ATOM 1054 C C . TRP A 1 137 ? 2.058 5.182 -6.833 1.00 59.84 137 TRP A C 1
ATOM 1056 O O . TRP A 1 137 ? 1.292 5.904 -7.467 1.00 59.84 137 TRP A O 1
ATOM 1066 N N . ARG A 1 138 ? 1.785 3.898 -6.580 1.00 69.38 138 ARG A N 1
ATOM 1067 C CA . ARG A 1 138 ? 0.573 3.219 -7.034 1.00 69.38 138 ARG A CA 1
ATOM 1068 C C . ARG A 1 138 ? -0.639 3.820 -6.339 1.00 69.38 138 ARG A C 1
ATOM 1070 O O . ARG A 1 138 ? -0.825 3.665 -5.133 1.00 69.38 138 ARG A O 1
ATOM 1077 N N . ASN A 1 139 ? -1.518 4.431 -7.115 1.00 75.81 139 ASN A N 1
ATOM 1078 C CA . ASN A 1 139 ? -2.801 4.914 -6.639 1.00 75.81 139 ASN A CA 1
ATOM 1079 C C . ASN A 1 139 ? -3.909 3.920 -6.996 1.00 75.81 139 ASN A C 1
ATOM 1081 O O . ASN A 1 139 ? -4.898 4.278 -7.632 1.00 75.81 139 ASN A O 1
ATOM 1085 N N . ILE A 1 140 ? -3.726 2.645 -6.633 1.00 82.81 140 ILE A N 1
ATOM 1086 C CA . ILE A 1 140 ? -4.767 1.628 -6.829 1.00 82.81 140 ILE A CA 1
ATOM 1087 C C . ILE A 1 140 ? -6.007 2.071 -6.033 1.00 82.81 140 ILE A C 1
ATOM 1089 O O . ILE A 1 140 ? -5.881 2.310 -4.820 1.00 82.81 140 ILE A O 1
ATOM 1093 N N . PRO A 1 141 ? -7.177 2.217 -6.687 1.00 85.50 141 PRO A N 1
ATOM 1094 C CA . PRO A 1 141 ? -8.415 2.560 -6.006 1.00 85.50 141 PRO A CA 1
ATOM 1095 C C . PRO A 1 141 ? -8.714 1.566 -4.884 1.00 85.50 141 PRO A C 1
ATOM 1097 O O . PRO A 1 141 ? -8.537 0.359 -5.047 1.00 85.50 141 PRO A O 1
ATOM 1100 N N . CYS A 1 142 ? -9.149 2.088 -3.744 1.00 90.38 142 CYS A N 1
ATOM 1101 C CA . CYS A 1 142 ? -9.575 1.291 -2.605 1.00 90.38 142 CYS A CA 1
ATOM 1102 C C . CYS A 1 142 ? -10.834 1.901 -1.985 1.00 90.38 142 CYS A C 1
ATOM 1104 O O . CYS A 1 142 ? -10.947 3.127 -1.924 1.00 90.38 142 CYS A O 1
ATOM 1106 N N . ASP A 1 143 ? -11.730 1.054 -1.489 1.00 92.50 143 ASP A N 1
ATOM 1107 C CA . ASP A 1 143 ? -12.937 1.459 -0.759 1.00 92.50 143 ASP A CA 1
ATOM 1108 C C . ASP A 1 143 ? -12.607 1.829 0.688 1.00 92.50 143 ASP A C 1
ATOM 1110 O O . ASP A 1 143 ? -13.247 2.693 1.285 1.00 92.50 143 ASP A O 1
ATOM 1114 N N . TYR A 1 144 ? -11.590 1.167 1.248 1.00 94.56 144 TYR A N 1
ATOM 1115 C CA . TYR A 1 144 ? -11.127 1.381 2.610 1.00 94.56 144 TYR A CA 1
ATOM 1116 C C . TYR A 1 144 ? -9.604 1.424 2.699 1.00 94.56 144 TYR A C 1
ATOM 1118 O O . TYR A 1 144 ? -8.890 0.843 1.885 1.00 94.56 144 TYR A O 1
ATOM 1126 N N . SER A 1 145 ? -9.097 2.056 3.751 1.00 92.19 145 SER A N 1
ATOM 1127 C CA . SER A 1 145 ? -7.699 2.013 4.177 1.00 92.19 145 SER A CA 1
ATOM 1128 C C . SER A 1 145 ? -7.592 1.558 5.631 1.00 92.19 145 SER A C 1
ATOM 1130 O O . SER A 1 145 ? -8.491 1.815 6.438 1.00 92.19 145 SER A O 1
ATOM 1132 N N . LEU A 1 146 ? -6.485 0.904 5.975 1.00 91.50 146 LEU A N 1
ATOM 1133 C CA . LEU A 1 146 ? -6.153 0.523 7.346 1.00 91.50 146 LEU A CA 1
ATOM 1134 C C . LEU A 1 146 ? -5.202 1.538 7.999 1.00 91.50 146 LEU A C 1
ATOM 1136 O O . LEU A 1 146 ? -4.374 2.134 7.303 1.00 91.50 146 LEU A O 1
ATOM 1140 N N . PRO A 1 147 ? -5.287 1.738 9.326 1.00 88.62 147 PRO A N 1
ATOM 1141 C CA . PRO A 1 147 ? -4.299 2.505 10.074 1.00 88.62 147 PRO A CA 1
ATOM 1142 C C . PRO A 1 147 ? -2.897 1.913 9.910 1.00 88.62 147 PRO A C 1
ATOM 1144 O O . PRO A 1 147 ? -2.718 0.701 9.806 1.00 88.62 147 PRO A O 1
ATOM 1147 N N . LEU A 1 148 ? -1.877 2.763 9.957 1.00 81.38 148 LEU A N 1
ATOM 1148 C CA . LEU A 1 148 ? -0.494 2.299 9.931 1.00 81.38 148 LEU A CA 1
ATOM 1149 C C . LEU A 1 148 ? -0.198 1.417 11.161 1.00 81.38 148 LEU A C 1
ATOM 1151 O O . LEU A 1 148 ? -0.509 1.813 12.283 1.00 81.38 148 LEU A O 1
ATOM 1155 N N . TYR A 1 149 ? 0.401 0.240 10.948 1.00 78.88 149 TYR A N 1
ATOM 1156 C CA . TYR A 1 149 ? 0.702 -0.783 11.971 1.00 78.88 149 TYR A CA 1
ATOM 1157 C C . TYR A 1 149 ? -0.501 -1.416 12.686 1.00 78.88 149 TYR A C 1
ATOM 1159 O O . TYR A 1 149 ? -0.304 -2.221 13.597 1.00 78.88 149 TYR A O 1
ATOM 1167 N N . GLN A 1 150 ? -1.739 -1.080 12.314 1.00 87.38 150 GLN A N 1
ATOM 1168 C CA . GLN A 1 150 ? -2.926 -1.570 13.013 1.00 87.38 150 GLN A CA 1
ATOM 1169 C C . GLN A 1 150 ? -4.083 -1.865 12.056 1.00 87.38 150 GLN A C 1
ATOM 1171 O O . GLN A 1 150 ? -4.001 -1.707 10.845 1.00 87.38 150 GLN A O 1
ATOM 1176 N N . GLY A 1 151 ? -5.194 -2.318 12.629 1.00 89.25 151 GLY A N 1
ATOM 1177 C CA . GLY A 1 151 ? -6.461 -2.485 11.925 1.00 89.25 151 GLY A CA 1
ATOM 1178 C C . GLY A 1 151 ? -6.557 -3.692 11.001 1.00 89.25 151 GLY A C 1
ATOM 1179 O O . GLY A 1 151 ? -7.585 -3.842 10.354 1.00 89.25 151 GLY A O 1
ATOM 1180 N N . ALA A 1 152 ? -5.565 -4.582 10.991 1.00 92.44 152 ALA A N 1
ATOM 1181 C CA . ALA A 1 152 ? -5.720 -5.950 10.504 1.00 92.44 152 ALA A CA 1
ATOM 1182 C C . ALA A 1 152 ? -5.040 -6.949 11.444 1.00 92.44 152 ALA A C 1
ATOM 1184 O O . ALA A 1 152 ? -3.905 -6.741 11.878 1.00 92.44 152 ALA A O 1
ATOM 1185 N N . VAL A 1 153 ? -5.728 -8.055 11.723 1.00 92.25 153 VAL A N 1
ATOM 1186 C CA . VAL A 1 153 ? -5.194 -9.226 12.432 1.00 92.25 153 VAL A CA 1
ATOM 1187 C C . VAL A 1 153 ? -5.538 -10.459 11.604 1.00 92.25 153 VAL A C 1
ATOM 1189 O O . VAL A 1 153 ? -6.715 -10.722 11.367 1.00 92.25 153 VAL A O 1
ATOM 1192 N N . ALA A 1 154 ? -4.523 -11.182 11.126 1.00 91.19 154 ALA A N 1
ATOM 1193 C CA . ALA A 1 154 ? -4.718 -12.431 10.388 1.00 91.19 154 ALA A CA 1
ATOM 1194 C C . ALA A 1 154 ? -5.299 -13.506 11.319 1.00 91.19 154 ALA A C 1
ATOM 1196 O O . ALA A 1 154 ? -4.844 -13.629 12.451 1.00 91.19 154 ALA A O 1
ATOM 1197 N N . LEU A 1 155 ? -6.283 -14.269 10.842 1.00 90.88 155 LEU A N 1
ATOM 1198 C CA . LEU A 1 155 ? -7.009 -15.262 11.645 1.00 90.88 155 LEU A CA 1
ATOM 1199 C C . LEU A 1 155 ? -6.588 -16.709 11.360 1.00 90.88 155 LEU A C 1
ATOM 1201 O O . LEU A 1 155 ? -6.764 -17.564 12.218 1.00 90.88 155 LEU A O 1
ATOM 1205 N N . ASP A 1 156 ? -6.034 -16.981 10.176 1.00 81.62 156 ASP A N 1
ATOM 1206 C CA . ASP A 1 156 ? -5.702 -18.350 9.742 1.00 81.62 156 ASP A CA 1
ATOM 1207 C C . ASP A 1 156 ? -4.218 -18.700 9.909 1.00 81.62 156 ASP A C 1
ATOM 1209 O O . ASP A 1 156 ? -3.769 -19.773 9.503 1.00 81.62 156 ASP A O 1
ATOM 1213 N N . ARG A 1 157 ? -3.411 -17.796 10.474 1.00 66.62 157 ARG A N 1
ATOM 1214 C CA . ARG A 1 157 ? -2.031 -18.141 10.802 1.00 66.62 157 ARG A CA 1
ATOM 1215 C C . ARG A 1 157 ? -2.056 -18.953 12.084 1.00 66.62 157 ARG A C 1
ATOM 1217 O O . ARG A 1 157 ? -2.275 -18.395 13.146 1.00 66.62 157 ARG A O 1
ATOM 1224 N N . HIS A 1 158 ? -1.760 -20.246 11.980 1.00 52.78 158 HIS A N 1
ATOM 1225 C CA . HIS A 1 158 ? -1.208 -20.998 13.099 1.00 52.78 158 HIS A CA 1
ATOM 1226 C C . HIS A 1 158 ? 0.133 -20.350 13.447 1.00 52.78 158 HIS A C 1
ATOM 1228 O O . HIS A 1 158 ? 1.176 -20.735 12.918 1.00 52.78 158 HIS A O 1
ATOM 1234 N N . SER A 1 159 ? 0.114 -19.277 14.237 1.00 50.16 159 SER A N 1
ATOM 1235 C CA . SER A 1 159 ? 1.343 -18.705 14.750 1.00 50.16 159 SER A CA 1
ATOM 1236 C C . SER A 1 159 ? 2.003 -19.808 15.578 1.00 50.16 159 SER A C 1
ATOM 1238 O O . SER A 1 159 ? 1.478 -20.253 16.596 1.00 50.16 159 SER A O 1
ATOM 1240 N N . HIS A 1 160 ? 3.150 -20.309 15.111 1.00 46.28 160 HIS A N 1
ATOM 1241 C CA . HIS A 1 160 ? 3.916 -21.343 15.812 1.00 46.28 160 HIS A CA 1
ATOM 1242 C C . HIS A 1 160 ? 4.393 -20.884 17.210 1.00 46.28 160 HIS A C 1
ATOM 1244 O O . HIS A 1 160 ? 4.982 -21.675 17.938 1.00 46.28 160 HIS A O 1
ATOM 1250 N N . GLU A 1 161 ? 4.092 -19.642 17.606 1.00 48.88 161 GLU A N 1
ATOM 1251 C CA . GLU A 1 161 ? 4.512 -19.010 18.857 1.00 48.88 161 GLU A CA 1
ATOM 1252 C C . GLU A 1 161 ? 3.354 -18.412 19.685 1.00 48.88 161 GLU A C 1
ATOM 1254 O O . GLU A 1 161 ? 3.593 -17.623 20.592 1.00 48.88 161 GLU A O 1
ATOM 1259 N N . GLY A 1 162 ? 2.090 -18.783 19.434 1.00 47.31 162 GLY A N 1
ATOM 1260 C CA . GLY A 1 162 ? 0.977 -18.392 20.319 1.00 47.31 162 GLY A CA 1
ATOM 1261 C C . GLY A 1 162 ? 0.654 -16.889 20.341 1.00 47.31 162 GLY A C 1
ATOM 1262 O O . GLY A 1 162 ? -0.046 -16.421 21.240 1.00 47.31 162 GLY A O 1
ATOM 1263 N N . GLU A 1 163 ? 1.118 -16.135 19.343 1.00 50.38 163 GLU A N 1
ATOM 1264 C CA . GLU A 1 163 ? 0.850 -14.705 19.158 1.00 50.38 163 GLU A CA 1
ATOM 1265 C C . GLU A 1 163 ? -0.423 -14.431 18.333 1.00 50.38 163 GLU A C 1
ATOM 1267 O O . GLU A 1 163 ? -0.502 -13.451 17.588 1.00 50.38 163 GLU A O 1
ATOM 1272 N N . ASP A 1 164 ? -1.481 -15.221 18.522 1.00 56.75 164 ASP A N 1
ATOM 1273 C CA . ASP A 1 164 ? -2.839 -14.867 18.073 1.00 56.75 164 ASP A CA 1
ATOM 1274 C C . ASP A 1 164 ? -3.435 -13.782 18.994 1.00 56.75 164 ASP A C 1
ATOM 1276 O O . ASP A 1 164 ? -4.572 -13.845 19.456 1.00 56.75 164 ASP A O 1
ATOM 1280 N N . SER A 1 165 ? -2.628 -12.778 19.337 1.00 72.69 165 SER A N 1
ATOM 1281 C CA . SER A 1 165 ? -3.029 -11.693 20.216 1.00 72.69 165 SER A CA 1
ATOM 1282 C C . SER A 1 165 ? -3.573 -10.532 19.396 1.00 72.69 165 SER A C 1
ATOM 1284 O O . SER A 1 165 ? -2.972 -10.058 18.426 1.00 72.69 165 SER A O 1
ATOM 1286 N N . PHE A 1 166 ? -4.710 -9.996 19.827 1.00 88.00 166 PHE A N 1
ATOM 1287 C CA . PHE A 1 166 ? -5.274 -8.778 19.258 1.00 88.00 166 PHE A CA 1
ATOM 1288 C C . PHE A 1 166 ? -4.584 -7.519 19.823 1.00 88.00 166 PHE A C 1
ATOM 1290 O O . PHE A 1 166 ? -5.099 -6.404 19.708 1.00 88.00 166 PHE A O 1
ATOM 1297 N N . HIS A 1 167 ? -3.367 -7.652 20.366 1.00 87.88 167 HIS A N 1
ATOM 1298 C CA . HIS A 1 167 ? -2.563 -6.534 20.862 1.00 87.88 167 HIS A CA 1
ATOM 1299 C C . HIS A 1 167 ? -2.246 -5.511 19.768 1.00 87.88 167 HIS A C 1
ATOM 1301 O O . HIS A 1 167 ? -2.207 -4.313 20.045 1.00 87.88 167 HIS A O 1
ATOM 1307 N N . LYS A 1 168 ? -2.123 -5.940 18.501 1.00 84.44 168 LYS A N 1
ATOM 1308 C CA . LYS A 1 168 ? -1.912 -5.030 17.355 1.00 84.44 168 LYS A CA 1
ATOM 1309 C C . LYS A 1 168 ? -3.043 -4.013 17.175 1.00 84.44 168 LYS A C 1
ATOM 1311 O O . LYS A 1 168 ? -2.813 -2.903 16.700 1.00 84.44 168 LYS A O 1
ATOM 1316 N N . ILE A 1 169 ? -4.262 -4.352 17.589 1.00 89.62 169 ILE A N 1
ATOM 1317 C CA . ILE A 1 169 ? -5.407 -3.429 17.574 1.00 89.62 169 ILE A CA 1
ATOM 1318 C C . ILE A 1 169 ? -5.651 -2.784 18.946 1.00 89.62 169 ILE A C 1
ATOM 1320 O O . ILE A 1 169 ? -6.683 -2.154 19.146 1.00 89.62 169 ILE A O 1
ATOM 1324 N N . GLY A 1 170 ? -4.719 -2.947 19.890 1.00 87.81 170 GLY A N 1
ATOM 1325 C CA . GLY A 1 170 ? -4.813 -2.425 21.250 1.00 87.81 170 GLY A CA 1
ATOM 1326 C C . GLY A 1 170 ? -5.740 -3.220 22.169 1.00 87.81 170 GLY A C 1
ATOM 1327 O O . GLY A 1 170 ? -6.186 -2.662 23.166 1.00 87.81 170 GLY A O 1
ATOM 1328 N N . SER A 1 171 ? -6.073 -4.474 21.838 1.00 89.44 171 SER A N 1
ATOM 1329 C CA . SER A 1 171 ? -6.877 -5.361 22.690 1.00 89.44 171 SER A CA 1
ATOM 1330 C C . SER A 1 171 ? -5.991 -6.343 23.456 1.00 89.44 171 SER A C 1
ATOM 1332 O O . SER A 1 171 ? -4.986 -6.817 22.937 1.00 89.44 171 SER A O 1
ATOM 1334 N N . GLU A 1 172 ? -6.364 -6.664 24.692 1.00 89.44 172 GLU A N 1
ATOM 1335 C CA . GLU A 1 172 ? -5.686 -7.681 25.509 1.00 89.44 172 GLU A CA 1
ATOM 1336 C C . GLU A 1 172 ? -6.206 -9.101 25.245 1.00 89.44 172 GLU A C 1
ATOM 1338 O O . GLU A 1 172 ? -5.683 -10.076 25.781 1.00 89.44 172 GLU A O 1
ATOM 1343 N N . ARG A 1 173 ? -7.251 -9.236 24.423 1.00 90.75 173 ARG A N 1
ATOM 1344 C CA . ARG A 1 173 ? -7.856 -10.529 24.103 1.00 90.75 173 ARG A CA 1
ATOM 1345 C C . ARG A 1 173 ? -7.000 -11.312 23.109 1.00 90.75 173 ARG A C 1
ATOM 1347 O O . ARG A 1 173 ? -6.379 -10.746 22.209 1.00 90.75 173 ARG A O 1
ATOM 1354 N N . SER A 1 174 ? -7.059 -12.634 23.223 1.00 88.38 174 SER A N 1
ATOM 1355 C CA . SER A 1 174 ? -6.441 -13.581 22.285 1.00 88.38 174 SER A CA 1
ATOM 1356 C C . SER A 1 174 ? -7.458 -14.350 21.437 1.00 88.38 174 SER A C 1
ATOM 1358 O O . SER A 1 174 ? -7.097 -15.008 20.470 1.00 88.38 174 SER A O 1
ATOM 1360 N N . ARG A 1 175 ? -8.754 -14.284 21.767 1.00 90.62 175 ARG A N 1
ATOM 1361 C CA . ARG A 1 175 ? -9.808 -14.978 21.015 1.00 90.62 175 ARG A CA 1
ATOM 1362 C C . ARG A 1 175 ? -10.656 -13.987 20.241 1.00 90.62 175 ARG A C 1
ATOM 1364 O O . ARG A 1 175 ? -11.144 -13.007 20.800 1.00 90.62 175 ARG A O 1
ATOM 1371 N N . LEU A 1 176 ? -10.920 -14.306 18.975 1.00 93.12 176 LEU A N 1
ATOM 1372 C CA . LEU A 1 176 ? -11.782 -13.495 18.113 1.00 93.12 176 LEU A CA 1
ATOM 1373 C C . LEU A 1 176 ? -13.191 -13.311 18.698 1.00 93.12 176 LEU A C 1
ATOM 1375 O O . LEU A 1 176 ? -13.770 -12.241 18.547 1.00 93.12 176 LEU A O 1
ATOM 1379 N N . ALA A 1 177 ? -13.736 -14.333 19.367 1.00 94.25 177 ALA A N 1
ATOM 1380 C CA . ALA A 1 177 ? -15.051 -14.255 20.003 1.00 94.25 177 ALA A CA 1
ATOM 1381 C C . ALA A 1 177 ? -15.093 -13.183 21.105 1.00 94.25 177 ALA A C 1
ATOM 1383 O O . ALA A 1 177 ? -15.990 -12.348 21.088 1.00 94.25 177 ALA A O 1
ATOM 1384 N N . ASP A 1 178 ? -14.083 -13.142 21.977 1.00 94.88 178 ASP A N 1
ATOM 1385 C CA . ASP A 1 178 ? -14.005 -12.156 23.061 1.00 94.88 178 ASP A CA 1
ATOM 1386 C C . ASP A 1 178 ? -13.838 -10.737 22.498 1.00 94.88 178 ASP A C 1
ATOM 1388 O O . ASP A 1 178 ? -14.484 -9.798 22.953 1.00 94.88 178 ASP A O 1
ATOM 1392 N N . VAL A 1 179 ? -13.018 -10.579 21.450 1.00 95.31 179 VAL A N 1
ATOM 1393 C CA . VAL A 1 179 ? -12.871 -9.297 20.739 1.00 95.31 179 VAL A CA 1
ATOM 1394 C C . VAL A 1 179 ? -14.198 -8.869 20.126 1.00 95.31 179 VAL A C 1
ATOM 1396 O O . VAL A 1 179 ? -14.601 -7.718 20.259 1.00 95.31 179 VAL A O 1
ATOM 1399 N N . ARG A 1 180 ? -14.903 -9.787 19.465 1.00 96.62 180 ARG A N 1
ATOM 1400 C CA . ARG A 1 180 ? -16.220 -9.521 18.883 1.00 96.62 180 ARG A CA 1
ATOM 1401 C C . ARG A 1 180 ? -17.211 -9.043 19.935 1.00 96.62 180 ARG A C 1
ATOM 1403 O O . ARG A 1 180 ? -17.938 -8.083 19.674 1.00 96.62 180 ARG A O 1
ATOM 1410 N N . ASP A 1 181 ? -17.228 -9.685 21.094 1.00 96.88 181 ASP A N 1
ATOM 1411 C CA . ASP A 1 181 ? -18.125 -9.337 22.191 1.00 96.88 181 ASP A CA 1
ATOM 1412 C C . ASP A 1 181 ? -17.749 -7.983 22.809 1.00 96.88 181 ASP A C 1
ATOM 1414 O O . ASP A 1 181 ? -18.636 -7.155 23.015 1.00 96.88 181 ASP A O 1
ATOM 1418 N N . ASP A 1 182 ? -16.454 -7.689 22.980 1.00 96.69 182 ASP A N 1
ATOM 1419 C CA . ASP A 1 182 ? -15.967 -6.373 23.417 1.00 96.69 182 ASP A CA 1
ATOM 1420 C C . ASP A 1 182 ? -16.402 -5.262 22.434 1.00 96.69 182 ASP A C 1
ATOM 1422 O O . ASP A 1 182 ? -16.958 -4.239 22.847 1.00 96.69 182 ASP A O 1
ATOM 1426 N N . PHE A 1 183 ? -16.213 -5.459 21.119 1.00 97.12 183 PHE A N 1
ATOM 1427 C CA . PHE A 1 183 ? -16.628 -4.488 20.098 1.00 97.12 183 PHE A CA 1
ATOM 1428 C C . PHE A 1 183 ? -18.147 -4.303 20.070 1.00 97.12 183 PHE A C 1
ATOM 1430 O O . PHE A 1 183 ? -18.617 -3.166 20.040 1.00 97.12 183 PHE A O 1
ATOM 1437 N N . ARG A 1 184 ? -18.929 -5.387 20.093 1.00 97.25 184 ARG A N 1
ATOM 1438 C CA . ARG A 1 184 ? -20.399 -5.312 20.091 1.00 97.25 184 ARG A CA 1
ATOM 1439 C C . ARG A 1 184 ? -20.933 -4.661 21.359 1.00 97.25 184 ARG A C 1
ATOM 1441 O O . ARG A 1 184 ? -21.780 -3.779 21.258 1.00 97.25 184 ARG A O 1
ATOM 1448 N N . GLY A 1 185 ? -20.410 -5.045 22.521 1.00 97.75 185 GLY A N 1
ATOM 1449 C CA . GLY A 1 185 ? -20.771 -4.456 23.807 1.00 97.75 185 GLY A CA 1
ATOM 1450 C C . GLY A 1 185 ? -20.485 -2.959 23.830 1.00 97.75 185 GLY A C 1
ATOM 1451 O O . GLY A 1 185 ? -21.363 -2.168 24.161 1.00 97.75 185 GLY A O 1
ATOM 1452 N N . TYR A 1 186 ? -19.299 -2.550 23.373 1.00 97.06 186 TYR A N 1
ATOM 1453 C CA . TYR A 1 186 ? -18.946 -1.136 23.274 1.00 97.06 186 TYR A CA 1
ATOM 1454 C C . TYR A 1 186 ? -19.821 -0.369 22.279 1.00 97.06 186 TYR A C 1
ATOM 1456 O O . TYR A 1 186 ? -20.270 0.733 22.579 1.00 97.06 186 TYR A O 1
ATOM 1464 N N . LEU A 1 187 ? -20.088 -0.932 21.098 1.00 96.12 187 LEU A N 1
ATOM 1465 C CA . LEU A 1 187 ? -20.929 -0.293 20.082 1.00 96.12 187 LEU A CA 1
ATOM 1466 C C . LEU A 1 187 ? -22.405 -0.210 20.504 1.00 96.12 187 LEU A C 1
ATOM 1468 O O . LEU A 1 187 ? -23.096 0.699 20.048 1.00 96.12 187 LEU A O 1
ATOM 1472 N N . ALA A 1 188 ? -22.867 -1.096 21.391 1.00 96.75 188 ALA A N 1
ATOM 1473 C CA . ALA A 1 188 ? -24.216 -1.078 21.954 1.00 96.75 188 ALA A CA 1
ATOM 1474 C C . ALA A 1 188 ? -24.421 -0.013 23.047 1.00 96.75 188 ALA A C 1
ATOM 1476 O O . ALA A 1 188 ? -25.561 0.379 23.292 1.00 96.75 188 ALA A O 1
ATOM 1477 N N . LEU A 1 189 ? -23.347 0.477 23.681 1.00 95.94 189 LEU A N 1
ATOM 1478 C CA . LEU A 1 189 ? -23.425 1.588 24.634 1.00 95.94 189 LEU A CA 1
ATOM 1479 C C . LEU A 1 189 ? -24.018 2.836 23.971 1.00 95.94 189 LEU A C 1
ATOM 1481 O O . LEU A 1 189 ? -23.803 3.086 22.779 1.00 95.94 189 LEU A O 1
ATOM 1485 N N . SER A 1 190 ? -24.694 3.677 24.754 1.00 93.31 190 SER A N 1
ATOM 1486 C CA . SER A 1 190 ? -25.073 5.008 24.286 1.00 93.31 190 SER A CA 1
ATOM 1487 C C . SER A 1 190 ? -23.830 5.823 23.916 1.00 93.31 190 SER A C 1
ATOM 1489 O O . SER A 1 190 ? -22.712 5.568 24.367 1.00 93.31 190 SER A O 1
ATOM 1491 N N . GLU A 1 191 ? -24.002 6.847 23.086 1.00 87.56 191 GLU A N 1
ATOM 1492 C CA . GLU A 1 191 ? -22.879 7.684 22.661 1.00 87.56 191 GLU A CA 1
ATOM 1493 C C . GLU A 1 191 ? -22.143 8.338 23.843 1.00 87.56 191 GLU A C 1
ATOM 1495 O O . GLU A 1 191 ? -20.913 8.386 23.852 1.00 87.56 191 GLU A O 1
ATOM 1500 N N . GLN A 1 192 ? -22.884 8.780 24.864 1.00 87.38 192 GLN A N 1
ATOM 1501 C CA . GLN A 1 192 ? -22.314 9.377 26.072 1.00 87.38 192 GLN A CA 1
ATOM 1502 C C . GLN A 1 192 ? -21.502 8.351 26.875 1.00 87.38 192 GLN A C 1
ATOM 1504 O O . GLN A 1 192 ? -20.391 8.650 27.312 1.00 87.38 192 GLN A O 1
ATOM 1509 N N . GLU A 1 193 ? -22.007 7.125 27.015 1.00 92.00 193 GLU A N 1
ATOM 1510 C CA . GLU A 1 193 ? -21.288 6.027 27.672 1.00 92.00 193 GLU A CA 1
ATOM 1511 C C . GLU A 1 193 ? -20.040 5.603 26.887 1.00 92.00 193 GLU A C 1
ATOM 1513 O O . GLU A 1 193 ? -18.994 5.347 27.493 1.00 92.00 193 GLU A O 1
ATOM 1518 N N . ARG A 1 194 ? -20.097 5.588 25.546 1.00 92.62 194 ARG A N 1
ATOM 1519 C CA . ARG A 1 194 ? -18.923 5.340 24.692 1.00 92.62 194 ARG A CA 1
ATOM 1520 C C . ARG A 1 194 ? -17.866 6.422 24.856 1.00 92.62 194 ARG A C 1
ATOM 1522 O O . ARG A 1 194 ? -16.690 6.083 24.999 1.00 92.62 194 ARG A O 1
ATOM 1529 N N . ALA A 1 195 ? -18.268 7.694 24.846 1.00 88.69 195 ALA A N 1
ATOM 1530 C CA . ALA A 1 195 ? -17.365 8.828 25.030 1.00 88.69 195 ALA A CA 1
ATOM 1531 C C . ALA A 1 195 ? -16.698 8.788 26.412 1.00 88.69 195 ALA A C 1
ATOM 1533 O O . ALA A 1 195 ? -15.481 8.934 26.509 1.00 88.69 195 ALA A O 1
ATOM 1534 N N . MET A 1 196 ? -17.468 8.490 27.462 1.00 90.19 196 MET A N 1
ATOM 1535 C CA . MET A 1 196 ? -16.942 8.312 28.818 1.00 90.19 196 MET A CA 1
ATOM 1536 C C . MET A 1 196 ? -15.979 7.140 28.933 1.00 90.19 196 MET A C 1
ATOM 1538 O O . MET A 1 196 ? -14.898 7.272 29.506 1.00 90.19 196 MET A O 1
ATOM 1542 N N . THR A 1 197 ? -16.347 5.993 28.368 1.00 93.00 197 THR A N 1
ATOM 1543 C CA . THR A 1 197 ? -15.474 4.820 28.336 1.00 93.00 197 THR A CA 1
ATOM 1544 C C . THR A 1 197 ? -14.176 5.141 27.597 1.00 93.00 197 THR A C 1
ATOM 1546 O O . THR A 1 197 ? -13.104 4.829 28.110 1.00 93.00 197 THR A O 1
ATOM 1549 N N . LEU A 1 198 ? -14.249 5.830 26.448 1.00 91.88 198 LEU A N 1
ATOM 1550 C CA . LEU A 1 198 ? -13.063 6.236 25.694 1.00 91.88 198 LEU A CA 1
ATOM 1551 C C . LEU A 1 198 ? -12.167 7.182 26.508 1.00 91.88 198 LEU A C 1
ATOM 1553 O O . LEU A 1 198 ? -10.959 6.972 26.576 1.00 91.88 198 LEU A O 1
ATOM 1557 N N . LEU A 1 199 ? -12.744 8.206 27.138 1.00 89.69 199 LEU A N 1
ATOM 1558 C CA . LEU A 1 199 ? -12.007 9.154 27.975 1.00 89.69 199 LEU A CA 1
ATOM 1559 C C . LEU A 1 199 ? -11.237 8.450 29.092 1.00 89.69 199 LEU A C 1
ATOM 1561 O O . LEU A 1 199 ? -10.057 8.726 29.295 1.00 89.69 199 LEU A O 1
ATOM 1565 N N . ARG A 1 200 ? -11.878 7.496 29.774 1.00 90.81 200 ARG A N 1
ATOM 1566 C CA . ARG A 1 200 ? -11.256 6.731 30.860 1.00 90.81 200 ARG A CA 1
ATOM 1567 C C . ARG A 1 200 ? -10.086 5.879 30.376 1.00 90.81 200 ARG A C 1
ATOM 1569 O O . ARG A 1 200 ? -9.050 5.861 31.035 1.00 90.81 200 ARG A O 1
ATOM 1576 N N . VAL A 1 201 ? -10.214 5.208 29.228 1.00 92.62 201 VAL A N 1
ATOM 1577 C CA . VAL A 1 201 ? -9.111 4.391 28.690 1.00 92.62 201 VAL A CA 1
ATOM 1578 C C . VAL A 1 201 ? -7.976 5.244 28.119 1.00 92.62 201 VAL A C 1
ATOM 1580 O O . VAL A 1 201 ? -6.815 4.868 28.249 1.00 92.62 201 VAL A O 1
ATOM 1583 N N . LEU A 1 202 ? -8.270 6.420 27.550 1.00 90.62 202 LEU A N 1
ATOM 1584 C CA . LEU A 1 202 ? -7.237 7.368 27.119 1.00 90.62 202 LEU A CA 1
ATOM 1585 C C . LEU A 1 202 ? -6.494 7.966 28.317 1.00 90.62 202 LEU A C 1
ATOM 1587 O O . LEU A 1 202 ? -5.270 8.066 28.281 1.00 90.62 202 LEU A O 1
ATOM 1591 N N . ALA A 1 203 ? -7.212 8.315 29.386 1.00 89.19 203 ALA A N 1
ATOM 1592 C CA . ALA A 1 203 ? -6.605 8.758 30.635 1.00 89.19 203 ALA A CA 1
ATOM 1593 C C . ALA A 1 203 ? -5.683 7.676 31.209 1.00 89.19 203 ALA A C 1
ATOM 1595 O O . ALA A 1 203 ? -4.527 7.967 31.489 1.00 89.19 203 ALA A O 1
ATOM 1596 N N . ALA A 1 204 ? -6.131 6.419 31.272 1.00 89.69 204 ALA A N 1
ATOM 1597 C CA . ALA A 1 204 ? -5.271 5.311 31.688 1.00 89.69 204 ALA A CA 1
ATOM 1598 C C . ALA A 1 204 ? -4.012 5.200 30.804 1.00 89.69 204 ALA A C 1
ATOM 1600 O O . ALA A 1 204 ? -2.892 5.178 31.307 1.00 89.69 204 ALA A O 1
ATOM 1601 N N . LYS A 1 205 ? -4.177 5.231 29.475 1.00 89.19 205 LYS A N 1
ATOM 1602 C CA . LYS A 1 205 ? -3.069 5.118 28.516 1.00 89.19 205 LYS A CA 1
ATOM 1603 C C . LYS A 1 205 ? -2.020 6.229 28.654 1.00 89.19 205 LYS A C 1
ATOM 1605 O O . LYS A 1 205 ? -0.827 5.935 28.603 1.00 89.19 205 LYS A O 1
ATOM 1610 N N . TYR A 1 206 ? -2.442 7.490 28.761 1.00 87.75 206 TYR A N 1
ATOM 1611 C CA . TYR A 1 206 ? -1.524 8.635 28.692 1.00 87.75 206 TYR A CA 1
ATOM 1612 C C . TYR A 1 206 ? -1.128 9.206 30.059 1.00 87.75 206 TYR A C 1
ATOM 1614 O O . TYR A 1 206 ? -0.058 9.798 30.171 1.00 87.75 206 TYR A O 1
ATOM 1622 N N . LEU A 1 207 ? -1.954 9.042 31.097 1.00 87.19 207 LEU A N 1
ATOM 1623 C CA . LEU A 1 207 ? -1.708 9.628 32.421 1.00 87.19 207 LEU A CA 1
ATOM 1624 C C . LEU A 1 207 ? -1.085 8.629 33.407 1.00 87.19 207 LEU A C 1
ATOM 1626 O O . LEU A 1 207 ? -0.354 9.049 34.302 1.00 87.19 207 LEU A O 1
ATOM 1630 N N . GLU A 1 208 ? -1.329 7.323 33.251 1.00 86.88 208 GLU A N 1
ATOM 1631 C CA . GLU A 1 208 ? -0.793 6.291 34.165 1.00 86.88 208 GLU A CA 1
ATOM 1632 C C . GLU A 1 208 ? 0.545 5.714 33.700 1.00 86.88 208 GLU A C 1
ATOM 1634 O O . GLU A 1 208 ? 1.250 5.077 34.482 1.00 86.88 208 GLU A O 1
ATOM 1639 N N . ARG A 1 209 ? 0.931 5.956 32.443 1.00 81.50 209 ARG A N 1
ATOM 1640 C CA . ARG A 1 209 ? 2.231 5.526 31.931 1.00 81.50 209 ARG A CA 1
ATOM 1641 C C . ARG A 1 209 ? 3.351 6.332 32.609 1.00 81.50 209 ARG A C 1
ATOM 1643 O O . ARG A 1 209 ? 3.269 7.560 32.626 1.00 81.50 209 ARG A O 1
ATOM 1650 N N . PRO A 1 210 ? 4.409 5.682 33.126 1.00 76.12 210 PRO A N 1
ATOM 1651 C CA . PRO A 1 210 ? 5.573 6.395 33.635 1.00 76.12 210 PRO A CA 1
ATOM 1652 C C . PRO A 1 210 ? 6.261 7.150 32.497 1.00 76.12 210 PRO A C 1
ATOM 1654 O O . PRO A 1 210 ? 6.587 6.573 31.453 1.00 76.12 210 PRO A O 1
ATOM 1657 N N . TRP A 1 211 ? 6.455 8.451 32.696 1.00 73.31 211 TRP A N 1
ATOM 1658 C CA . TRP A 1 211 ? 7.144 9.317 31.748 1.00 73.31 211 TRP A CA 1
ATOM 1659 C C . TRP A 1 211 ? 8.663 9.199 31.904 1.00 73.31 211 TRP A C 1
ATOM 1661 O O . TRP A 1 211 ? 9.174 8.518 32.793 1.00 73.31 211 TRP A O 1
ATOM 1671 N N . ALA A 1 212 ? 9.415 9.838 31.004 1.00 69.62 212 ALA A N 1
ATOM 1672 C CA . ALA A 1 212 ? 10.878 9.760 30.972 1.00 69.62 212 ALA A CA 1
ATOM 1673 C C . ALA A 1 212 ? 11.566 10.218 32.275 1.00 69.62 212 ALA A C 1
ATOM 1675 O O . ALA A 1 212 ? 12.708 9.830 32.514 1.00 69.62 212 ALA A O 1
ATOM 1676 N N . ASP A 1 213 ? 10.883 11.030 33.081 1.00 71.06 213 ASP A N 1
ATOM 1677 C CA . ASP A 1 213 ? 11.299 11.525 34.396 1.00 71.06 213 ASP A CA 1
ATOM 1678 C C . ASP A 1 213 ? 10.820 10.633 35.563 1.00 71.06 213 ASP A C 1
ATOM 1680 O O . ASP A 1 213 ? 11.020 10.978 36.725 1.00 71.06 213 ASP A O 1
ATOM 1684 N N . GLY A 1 214 ? 10.183 9.495 35.267 1.00 74.62 214 GLY A N 1
ATOM 1685 C CA . GLY A 1 214 ? 9.656 8.539 36.243 1.00 74.62 214 GLY A CA 1
ATOM 1686 C C . GLY A 1 214 ? 8.350 8.966 36.916 1.00 74.62 214 GLY A C 1
ATOM 1687 O O . GLY A 1 214 ? 7.799 8.196 37.703 1.00 74.62 214 GLY A O 1
ATOM 1688 N N . LYS A 1 215 ? 7.826 10.159 36.617 1.00 73.69 215 LYS A N 1
ATOM 1689 C CA . LYS A 1 215 ? 6.569 10.640 37.193 1.00 73.69 215 LYS A CA 1
ATOM 1690 C C . LYS A 1 215 ? 5.373 10.046 36.439 1.00 73.69 215 LYS A C 1
ATOM 1692 O O . LYS A 1 215 ? 5.440 9.738 35.247 1.00 73.69 215 LYS A O 1
ATOM 1697 N N . THR A 1 216 ? 4.265 9.880 37.154 1.00 74.75 216 THR A N 1
ATOM 1698 C CA . THR A 1 216 ? 2.950 9.537 36.592 1.00 74.75 216 THR A CA 1
ATOM 1699 C C . THR A 1 216 ? 1.954 10.612 37.004 1.00 74.75 216 THR A C 1
ATOM 1701 O O . THR A 1 216 ? 2.136 11.272 38.026 1.00 74.75 216 THR A O 1
ATOM 1704 N N . MET A 1 217 ? 0.884 10.784 36.232 1.00 79.81 217 MET A N 1
ATOM 1705 C CA . MET A 1 217 ? -0.241 11.644 36.601 1.00 79.81 217 MET A CA 1
ATOM 1706 C C . MET A 1 217 ? -1.369 10.802 37.209 1.00 79.81 217 MET A C 1
ATOM 1708 O O . MET A 1 217 ? -2.539 10.953 36.850 1.00 79.81 217 MET A O 1
ATOM 1712 N N . SER A 1 218 ? -1.018 9.880 38.109 1.00 82.31 218 SER A N 1
ATOM 1713 C CA . SER A 1 218 ? -1.960 8.941 38.725 1.00 82.31 218 SER A CA 1
ATOM 1714 C C . SER A 1 218 ? -3.120 9.656 39.424 1.00 82.31 218 SER A C 1
ATOM 1716 O O . SER A 1 218 ? -4.260 9.218 39.289 1.00 82.31 218 SER A O 1
ATOM 1718 N N . ASP A 1 219 ? -2.869 10.799 40.070 1.00 84.94 219 ASP A N 1
ATOM 1719 C CA . ASP A 1 219 ? -3.906 11.614 40.714 1.00 84.94 219 ASP A CA 1
ATOM 1720 C C . ASP A 1 219 ? -4.905 12.201 39.710 1.00 84.94 219 ASP A C 1
ATOM 1722 O O . ASP A 1 219 ? -6.118 12.151 39.942 1.00 84.94 219 ASP A O 1
ATOM 1726 N N . LEU A 1 220 ? -4.423 12.704 38.564 1.00 85.50 220 LEU A N 1
ATOM 1727 C CA . LEU A 1 220 ? -5.290 13.207 37.495 1.00 85.50 220 LEU A CA 1
ATOM 1728 C C . LEU A 1 220 ? -6.062 12.062 36.835 1.00 85.50 220 LEU A C 1
ATOM 1730 O O . LEU A 1 220 ? -7.262 12.193 36.605 1.00 85.50 220 LEU A O 1
ATOM 1734 N N . SER A 1 221 ? -5.413 10.921 36.586 1.00 88.06 221 SER A N 1
ATOM 1735 C CA . SER A 1 221 ? -6.097 9.718 36.100 1.00 88.06 221 SER A CA 1
ATOM 1736 C C . SER A 1 221 ? -7.199 9.281 37.068 1.00 88.06 221 SER A C 1
ATOM 1738 O O . SER A 1 221 ? -8.334 9.033 36.660 1.00 88.06 221 SER A O 1
ATOM 1740 N N . ALA A 1 222 ? -6.910 9.261 38.372 1.00 88.38 222 ALA A N 1
ATOM 1741 C CA . ALA A 1 222 ? -7.881 8.925 39.403 1.00 88.38 222 ALA A CA 1
ATOM 1742 C C . ALA A 1 222 ? -9.037 9.940 39.453 1.00 88.38 222 ALA A C 1
ATOM 1744 O O . ALA A 1 222 ? -10.188 9.538 39.625 1.00 88.38 222 ALA A O 1
ATOM 1745 N N . ALA A 1 223 ? -8.765 11.235 39.260 1.00 88.12 223 ALA A N 1
ATOM 1746 C CA . ALA A 1 223 ? -9.799 12.263 39.151 1.00 88.12 223 ALA A CA 1
ATOM 1747 C C . ALA A 1 223 ? -10.698 12.042 37.921 1.00 88.12 223 ALA A C 1
ATOM 1749 O O . ALA A 1 223 ? -11.919 12.009 38.063 1.00 88.12 223 ALA A O 1
ATOM 1750 N N . VAL A 1 224 ? -10.112 11.775 36.749 1.00 88.25 224 VAL A N 1
ATOM 1751 C CA . VAL A 1 224 ? -10.853 11.436 35.520 1.00 88.25 224 VAL A CA 1
ATOM 1752 C C . VAL A 1 224 ? -11.691 10.163 35.697 1.00 88.25 224 VAL A C 1
ATOM 1754 O O . VAL A 1 224 ? -12.830 10.100 35.238 1.00 88.25 224 VAL A O 1
ATOM 1757 N N . LYS A 1 225 ? -11.181 9.147 36.403 1.00 89.12 225 LYS A N 1
ATOM 1758 C CA . LYS A 1 225 ? -11.935 7.915 36.701 1.00 89.12 225 LYS A CA 1
ATOM 1759 C C . LYS A 1 225 ? -13.128 8.166 37.633 1.00 89.12 225 LYS A C 1
ATOM 1761 O O . LYS A 1 225 ? -14.151 7.500 37.475 1.00 89.12 225 LYS A O 1
ATOM 1766 N N . ARG A 1 226 ? -13.016 9.113 38.575 1.00 91.75 226 ARG A N 1
ATOM 1767 C CA . ARG A 1 226 ? -14.100 9.504 39.499 1.00 91.75 226 ARG A CA 1
ATOM 1768 C C . ARG A 1 226 ? -15.172 10.377 38.848 1.00 91.75 226 ARG A C 1
ATOM 1770 O O . ARG A 1 226 ? -16.306 10.353 39.327 1.00 91.75 226 ARG A O 1
ATOM 1777 N N . ALA A 1 227 ? -14.836 11.108 37.786 1.00 89.88 227 ALA A N 1
ATOM 1778 C CA . ALA A 1 227 ? -15.800 11.927 37.065 1.00 89.88 227 ALA A CA 1
ATOM 1779 C C . ALA A 1 227 ? -16.974 11.071 36.556 1.00 89.88 227 ALA A C 1
ATOM 1781 O O . ALA A 1 227 ? -16.808 9.983 35.978 1.00 89.88 227 ALA A O 1
ATOM 1782 N N . LYS A 1 228 ? -18.188 11.561 36.810 1.00 91.38 228 LYS A N 1
ATOM 1783 C CA . LYS A 1 228 ? -19.446 10.875 36.493 1.00 91.38 228 LYS A CA 1
ATOM 1784 C C . LYS A 1 228 ? -19.928 11.206 35.090 1.00 91.38 228 LYS A C 1
ATOM 1786 O O . LYS A 1 228 ? -20.650 10.412 34.492 1.00 91.38 228 LYS A O 1
ATOM 1791 N N . THR A 1 229 ? -19.534 12.367 34.572 1.00 88.44 229 THR A N 1
ATOM 1792 C CA . THR A 1 229 ? -19.991 12.878 33.279 1.00 88.44 229 THR A CA 1
ATOM 1793 C C . THR A 1 229 ? -18.834 13.241 32.357 1.00 88.44 229 THR A C 1
ATOM 1795 O O . THR A 1 229 ? -17.687 13.413 32.783 1.00 88.44 229 THR A O 1
ATOM 1798 N N . HIS A 1 230 ? -19.158 13.360 31.069 1.00 84.69 230 HIS A N 1
ATOM 1799 C CA . HIS A 1 230 ? -18.211 13.765 30.035 1.00 84.69 230 HIS A CA 1
ATOM 1800 C C . HIS A 1 230 ? -17.696 15.175 30.308 1.00 84.69 230 HIS A C 1
ATOM 1802 O O . HIS A 1 230 ? -16.491 15.405 30.291 1.00 84.69 230 HIS A O 1
ATOM 1808 N N . ASP A 1 231 ? -18.597 16.090 30.647 1.00 85.00 231 ASP A N 1
ATOM 1809 C CA . ASP A 1 231 ? -18.252 17.494 30.842 1.00 85.00 231 ASP A CA 1
ATOM 1810 C C . ASP A 1 231 ? -17.414 17.694 32.105 1.00 85.00 231 ASP A C 1
ATOM 1812 O O . ASP A 1 231 ? -16.403 18.383 32.049 1.00 85.00 231 ASP A O 1
ATOM 1816 N N . GLU A 1 232 ? -17.731 16.989 33.196 1.00 88.06 232 GLU A N 1
ATOM 1817 C CA . GLU A 1 232 ? -16.896 16.967 34.407 1.00 88.06 232 GLU A CA 1
ATOM 1818 C C . GLU A 1 232 ? -15.485 16.429 34.115 1.00 88.06 232 GLU A C 1
ATOM 1820 O O . GLU A 1 232 ? -14.491 16.947 34.628 1.00 88.06 232 GLU A O 1
ATOM 1825 N N . THR A 1 233 ? -15.375 15.412 33.253 1.00 87.06 233 THR A N 1
ATOM 1826 C CA . THR A 1 233 ? -14.075 14.874 32.825 1.00 87.06 233 THR A CA 1
ATOM 1827 C C . THR A 1 233 ? -13.271 15.911 32.045 1.00 87.06 233 THR A C 1
ATOM 1829 O O . THR A 1 233 ? -12.094 16.128 32.335 1.00 87.06 233 THR A O 1
ATOM 1832 N N . ILE A 1 234 ? -13.896 16.565 31.064 1.00 83.25 234 ILE A N 1
ATOM 1833 C CA . ILE A 1 234 ? -13.249 17.592 30.2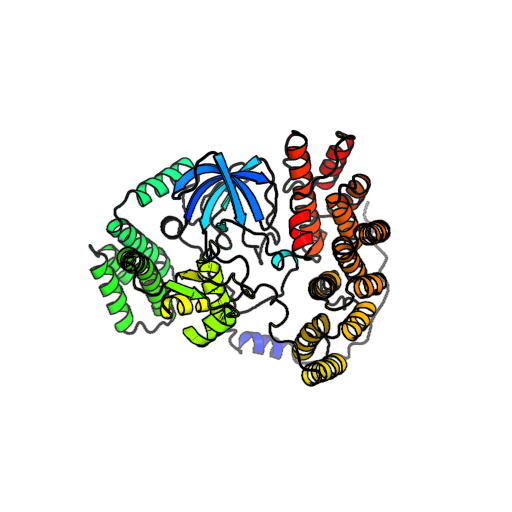43 1.00 83.25 234 ILE A CA 1
ATOM 1834 C C . ILE A 1 234 ? -12.859 18.800 31.096 1.00 83.25 234 ILE A C 1
ATOM 1836 O O . ILE A 1 234 ? -11.737 19.281 30.978 1.00 83.25 234 ILE A O 1
ATOM 1840 N N . GLU A 1 235 ? -13.729 19.252 31.997 1.00 86.69 235 GLU A N 1
ATOM 1841 C CA . GLU A 1 235 ? -13.438 20.349 32.920 1.00 86.69 235 GLU A CA 1
ATOM 1842 C C . GLU A 1 235 ? -12.264 20.005 33.847 1.00 86.69 235 GLU A C 1
ATOM 1844 O O . GLU A 1 235 ? -11.383 20.834 34.060 1.00 86.69 235 GLU A O 1
ATOM 1849 N N . THR A 1 236 ? -12.198 18.765 34.344 1.00 88.19 236 THR A N 1
ATOM 1850 C CA . THR A 1 236 ? -11.066 18.277 35.150 1.00 88.19 236 THR A CA 1
ATOM 1851 C C . THR A 1 236 ? -9.753 18.338 34.365 1.00 88.19 236 THR A C 1
ATOM 1853 O O . THR A 1 236 ? -8.742 18.816 34.880 1.00 88.19 236 THR A O 1
ATOM 1856 N N . LEU A 1 237 ? -9.768 17.896 33.105 1.00 84.81 237 LEU A N 1
ATOM 1857 C CA . LEU A 1 237 ? -8.604 17.937 32.218 1.00 84.81 237 LEU A CA 1
ATOM 1858 C C . LEU A 1 237 ? -8.180 19.376 31.879 1.00 84.81 237 LEU A C 1
ATOM 1860 O O . LEU A 1 237 ? -6.988 19.669 31.902 1.00 84.81 237 LEU A O 1
ATOM 1864 N N . ILE A 1 238 ? -9.131 20.279 31.620 1.00 85.19 238 ILE A N 1
ATOM 1865 C CA . ILE A 1 238 ? -8.864 21.704 31.358 1.00 85.19 238 ILE A CA 1
ATOM 1866 C C . ILE A 1 238 ? -8.290 22.387 32.602 1.00 85.19 238 ILE A C 1
ATOM 1868 O O . ILE A 1 238 ? -7.289 23.085 32.504 1.00 85.19 238 ILE A O 1
ATOM 1872 N N . LYS A 1 239 ? -8.843 22.140 33.794 1.00 86.25 239 LYS A N 1
ATOM 1873 C CA . LYS A 1 239 ? -8.286 22.691 35.041 1.00 86.25 239 LYS A CA 1
ATOM 1874 C C . LYS A 1 239 ? -6.849 22.230 35.271 1.00 86.25 239 LYS A C 1
ATOM 1876 O O . LYS A 1 239 ? -6.004 23.035 35.654 1.00 86.25 239 LYS A O 1
ATOM 1881 N N . ALA A 1 240 ? -6.561 20.954 35.012 1.00 84.12 240 ALA A N 1
ATOM 1882 C CA . ALA A 1 240 ? -5.200 20.434 35.097 1.00 84.12 240 ALA A CA 1
ATOM 1883 C C . ALA A 1 240 ? -4.274 21.094 34.062 1.00 84.12 240 ALA A C 1
ATOM 1885 O O . ALA A 1 240 ? -3.159 21.479 34.405 1.00 84.12 240 ALA A O 1
ATOM 1886 N N . TRP A 1 241 ? -4.755 21.298 32.833 1.00 84.25 241 TRP A N 1
ATOM 1887 C CA . TRP A 1 241 ? -4.039 22.036 31.792 1.00 84.25 241 TRP A CA 1
ATOM 1888 C C . TRP A 1 241 ? -3.697 23.476 32.213 1.00 84.25 241 TRP A C 1
ATOM 1890 O O . TRP A 1 241 ? -2.542 23.897 32.108 1.00 84.25 241 TRP A O 1
ATOM 1900 N N . ASP A 1 242 ? -4.689 24.214 32.715 1.00 82.44 242 ASP A N 1
ATOM 1901 C CA . ASP A 1 242 ? -4.583 25.632 33.080 1.00 82.44 242 ASP A CA 1
ATOM 1902 C C . ASP A 1 242 ? -3.742 25.861 34.337 1.00 82.44 242 ASP A C 1
ATOM 1904 O O . ASP A 1 242 ? -3.065 26.881 34.447 1.00 82.44 242 ASP A O 1
ATOM 1908 N N . SER A 1 243 ? -3.716 24.892 35.260 1.00 81.12 243 SER A N 1
ATOM 1909 C CA . SER A 1 243 ? -2.867 24.938 36.460 1.00 81.12 243 SER A CA 1
ATOM 1910 C C . SER A 1 243 ? -1.360 24.911 36.167 1.00 81.12 243 SER A C 1
ATOM 1912 O O . SER A 1 243 ? -0.557 24.976 37.094 1.00 81.12 243 SER A O 1
ATOM 1914 N N . GLY A 1 244 ? -0.969 24.858 34.889 1.00 63.25 244 GLY A N 1
ATOM 1915 C CA . GLY A 1 244 ? 0.407 25.067 34.468 1.00 63.25 244 GLY A CA 1
ATOM 1916 C C . GLY A 1 244 ? 1.302 23.890 34.813 1.00 63.25 244 GLY A C 1
ATOM 1917 O O . GLY A 1 244 ? 2.392 24.098 35.333 1.00 63.25 244 GLY A O 1
ATOM 1918 N N . THR A 1 245 ? 0.871 22.657 34.513 1.00 63.19 245 THR A N 1
ATOM 1919 C CA . THR A 1 245 ? 1.757 21.489 34.605 1.00 63.19 245 THR A CA 1
ATOM 1920 C C . THR A 1 245 ? 3.061 21.798 33.862 1.00 63.19 245 THR A C 1
ATOM 1922 O O . THR A 1 245 ? 3.051 21.873 32.635 1.00 63.19 245 THR A O 1
ATOM 1925 N N . GLU A 1 246 ? 4.166 21.992 34.593 1.00 64.31 246 GLU A N 1
ATOM 1926 C CA . GLU A 1 246 ? 5.449 22.514 34.072 1.00 64.31 246 GLU A CA 1
ATOM 1927 C C . GLU A 1 246 ? 6.114 21.619 33.006 1.00 64.31 246 GLU A C 1
ATOM 1929 O O . GLU A 1 246 ? 7.147 21.969 32.445 1.00 64.31 246 GLU A O 1
ATOM 1934 N N . HIS A 1 247 ? 5.530 20.459 32.700 1.00 73.31 247 HIS A N 1
ATOM 1935 C CA . HIS A 1 247 ? 6.017 19.540 31.680 1.00 73.31 247 HIS A CA 1
ATOM 1936 C C . HIS A 1 247 ? 5.148 19.594 30.415 1.00 73.31 247 HIS A C 1
ATOM 1938 O O . HIS A 1 247 ? 3.993 19.162 30.420 1.00 73.31 247 HIS A O 1
ATOM 1944 N N . ASP A 1 248 ? 5.753 19.995 29.294 1.00 76.69 248 ASP A N 1
ATOM 1945 C CA . ASP A 1 248 ? 5.147 20.010 27.946 1.00 76.69 248 ASP A CA 1
ATOM 1946 C C . ASP A 1 248 ? 4.533 18.663 27.527 1.00 76.69 248 ASP A C 1
ATOM 1948 O O . ASP A 1 248 ? 3.543 18.587 26.794 1.00 76.69 248 ASP A O 1
ATOM 1952 N N . ASN A 1 249 ? 5.098 17.579 28.048 1.00 73.50 249 ASN A N 1
ATOM 1953 C CA . ASN A 1 249 ? 4.608 16.219 27.884 1.00 73.50 249 ASN A CA 1
ATOM 1954 C C . ASN A 1 249 ? 3.189 16.022 28.453 1.00 73.50 249 ASN A C 1
ATOM 1956 O O . ASN A 1 249 ? 2.347 15.396 27.807 1.00 73.50 249 ASN A O 1
ATOM 1960 N N . TYR A 1 250 ? 2.902 16.593 29.629 1.00 80.38 250 TYR A N 1
ATOM 1961 C CA . TYR A 1 250 ? 1.589 16.494 30.276 1.00 80.38 250 TYR A CA 1
ATOM 1962 C C . TYR A 1 250 ? 0.535 17.303 29.548 1.00 80.38 250 TYR A C 1
ATOM 1964 O O . TYR A 1 250 ? -0.576 16.808 29.356 1.00 80.38 250 TYR A O 1
ATOM 1972 N N . ARG A 1 251 ? 0.909 18.491 29.059 1.00 80.75 251 ARG A N 1
ATOM 1973 C CA . ARG A 1 251 ? 0.093 19.215 28.087 1.00 80.75 251 ARG A CA 1
ATOM 1974 C C . ARG A 1 251 ? -0.240 18.307 26.926 1.00 80.75 251 ARG A C 1
ATOM 1976 O O . ARG A 1 251 ? -1.385 17.912 26.782 1.00 80.75 251 ARG A O 1
ATOM 1983 N N . THR A 1 252 ? 0.759 17.880 26.166 1.00 80.31 252 THR A N 1
ATOM 1984 C CA . THR A 1 252 ? 0.544 17.088 24.948 1.00 80.31 252 THR A CA 1
ATOM 1985 C C . THR A 1 252 ? -0.413 15.909 25.186 1.00 80.31 252 THR A C 1
ATOM 1987 O O . THR A 1 252 ? -1.346 15.705 24.411 1.00 80.31 252 THR A O 1
ATOM 1990 N N . ALA A 1 253 ? -0.270 15.186 26.304 1.00 83.56 253 ALA A N 1
ATOM 1991 C CA . ALA A 1 253 ? -1.194 14.124 26.702 1.00 83.56 253 ALA A CA 1
ATOM 1992 C C . ALA A 1 253 ? -2.638 14.605 26.932 1.00 83.56 253 ALA A C 1
ATOM 1994 O O . ALA A 1 253 ? -3.571 14.033 26.367 1.00 83.56 253 ALA A O 1
ATOM 1995 N N . ILE A 1 254 ? -2.842 15.653 27.733 1.00 84.31 254 ILE A N 1
ATOM 1996 C CA . ILE A 1 254 ? -4.170 16.229 27.980 1.00 84.31 254 ILE A CA 1
ATOM 1997 C C . ILE A 1 254 ? -4.789 16.748 26.671 1.00 84.31 254 ILE A C 1
ATOM 1999 O O . ILE A 1 254 ? -5.956 16.475 26.396 1.00 84.31 254 ILE A O 1
ATOM 2003 N N . GLU A 1 255 ? -4.008 17.418 25.822 1.00 82.69 255 GLU A N 1
ATOM 2004 C CA . GLU A 1 255 ? -4.426 17.898 24.498 1.00 82.69 255 GLU A CA 1
ATOM 2005 C C . GLU A 1 255 ? -4.890 16.744 23.609 1.00 82.69 255 GLU A C 1
ATOM 2007 O O . GLU A 1 255 ? -5.927 16.829 22.947 1.00 82.69 255 GLU A O 1
ATOM 2012 N N . MET A 1 256 ? -4.149 15.633 23.616 1.00 80.88 256 MET A N 1
ATOM 2013 C CA . MET A 1 256 ? -4.513 14.427 22.883 1.00 80.88 256 MET A CA 1
ATOM 2014 C C . MET A 1 256 ? -5.817 13.820 23.407 1.00 80.88 256 MET A C 1
ATOM 2016 O O . MET A 1 256 ? -6.673 13.466 22.592 1.00 80.88 256 MET A O 1
ATOM 2020 N N . ILE A 1 257 ? -5.993 13.723 24.731 1.00 85.75 257 ILE A N 1
ATOM 2021 C CA . ILE A 1 257 ? -7.219 13.198 25.351 1.00 85.75 257 ILE A CA 1
ATOM 2022 C C . ILE A 1 257 ? -8.415 14.088 24.986 1.00 85.75 257 ILE A C 1
ATOM 2024 O O . ILE A 1 257 ? -9.398 13.595 24.426 1.00 85.75 257 ILE A O 1
ATOM 2028 N N . ILE A 1 258 ? -8.315 15.399 25.235 1.00 80.38 258 ILE A N 1
ATOM 2029 C CA . ILE A 1 258 ? -9.373 16.375 24.939 1.00 80.38 258 ILE A CA 1
ATOM 2030 C C . ILE A 1 258 ? -9.678 16.383 23.442 1.00 80.38 258 ILE A C 1
ATOM 2032 O O . ILE A 1 258 ? -10.845 16.345 23.055 1.00 80.38 258 ILE A O 1
ATOM 2036 N N . GLY A 1 259 ? -8.659 16.395 22.582 1.00 79.62 259 GLY A N 1
ATOM 2037 C CA . GLY A 1 259 ? -8.825 16.410 21.132 1.00 79.62 259 GLY A CA 1
ATOM 2038 C C . GLY A 1 259 ? -9.584 15.188 20.612 1.00 79.62 259 GLY A C 1
ATOM 2039 O O . GLY A 1 259 ? -10.486 15.332 19.786 1.00 79.62 259 GLY A O 1
ATOM 2040 N N . GLN A 1 260 ? -9.273 13.994 21.127 1.00 79.88 260 GLN A N 1
ATOM 2041 C CA . GLN A 1 260 ? -9.953 12.747 20.752 1.00 79.88 260 GLN A CA 1
ATOM 2042 C C . GLN A 1 260 ? -11.399 12.699 21.261 1.00 79.88 260 GLN A C 1
ATOM 2044 O O . GLN A 1 260 ? -12.300 12.341 20.502 1.00 79.88 260 GLN A O 1
ATOM 2049 N N . ALA A 1 261 ? -11.640 13.104 22.509 1.00 74.56 261 ALA A N 1
ATOM 2050 C CA . ALA A 1 261 ? -12.985 13.152 23.077 1.00 74.56 261 ALA A CA 1
ATOM 2051 C C . ALA A 1 261 ? -13.863 14.189 22.369 1.00 74.56 261 ALA A C 1
ATOM 2053 O O . ALA A 1 261 ? -14.976 13.898 21.940 1.00 74.56 261 ALA A O 1
ATOM 2054 N N . THR A 1 262 ? -13.312 15.376 22.122 1.00 73.06 262 THR A N 1
ATOM 2055 C CA . THR A 1 262 ? -14.011 16.453 21.419 1.00 73.06 262 THR A CA 1
ATOM 2056 C C . THR A 1 262 ? -14.320 16.073 19.971 1.00 73.06 262 THR A C 1
ATOM 2058 O O . THR A 1 262 ? -15.332 16.515 19.432 1.00 73.06 262 THR A O 1
ATOM 2061 N N . ALA A 1 263 ? -13.490 15.255 19.313 1.00 72.06 263 ALA A N 1
ATOM 2062 C CA . ALA A 1 263 ? -13.771 14.774 17.961 1.00 72.06 263 ALA A CA 1
ATOM 2063 C C . ALA A 1 263 ? -15.040 13.905 17.893 1.00 72.06 263 ALA A C 1
ATOM 2065 O O . ALA A 1 263 ? -15.774 14.010 16.910 1.00 72.06 263 ALA A O 1
ATOM 2066 N N . LEU A 1 264 ? -15.339 13.113 18.933 1.00 68.56 264 LEU A N 1
ATOM 2067 C CA . LEU A 1 264 ? -16.600 12.365 19.031 1.00 68.56 264 LEU A CA 1
ATOM 2068 C C . LEU A 1 264 ? -17.792 13.322 19.106 1.00 68.56 264 LEU A C 1
ATOM 2070 O O . LEU A 1 264 ? -18.676 13.282 18.252 1.00 68.56 264 LEU A O 1
ATOM 2074 N N . THR A 1 265 ? -17.757 14.257 20.056 1.00 66.88 265 THR A N 1
ATOM 2075 C CA . THR A 1 265 ? -18.852 15.208 20.290 1.00 66.88 265 THR A CA 1
ATOM 2076 C C . THR A 1 265 ? -19.045 16.164 19.107 1.00 66.88 265 THR A C 1
ATOM 2078 O O . THR A 1 265 ? -20.170 16.492 18.734 1.00 66.88 265 THR A O 1
ATOM 2081 N N . ARG A 1 266 ? -17.954 16.584 18.447 1.00 64.88 266 ARG A N 1
ATOM 2082 C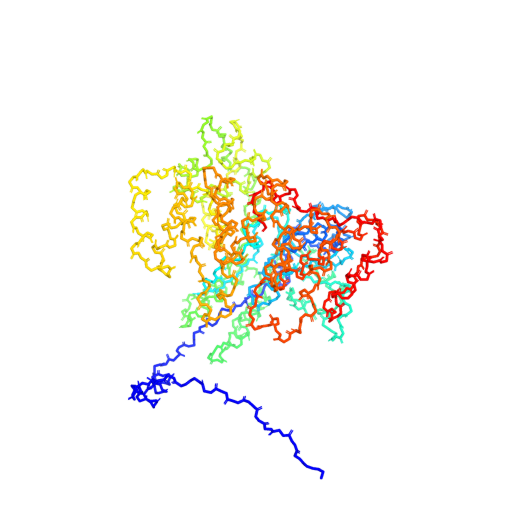 CA . ARG A 1 266 ? -17.996 17.425 17.238 1.00 64.88 266 ARG A CA 1
ATOM 2083 C C . ARG A 1 266 ? -18.514 16.683 16.019 1.00 64.88 266 ARG A C 1
ATOM 2085 O O . ARG A 1 266 ? -19.156 17.323 15.195 1.00 64.88 266 ARG A O 1
ATOM 2092 N N . ARG A 1 267 ? -18.252 15.379 15.872 1.00 61.94 267 ARG A N 1
ATOM 2093 C CA . ARG A 1 267 ? -18.838 14.589 14.780 1.00 61.94 267 ARG A CA 1
ATOM 2094 C C . ARG A 1 267 ? -20.357 14.585 14.900 1.00 61.94 267 ARG A C 1
ATOM 2096 O O . ARG A 1 267 ? -21.005 14.835 13.897 1.00 61.94 267 ARG A O 1
ATOM 2103 N N . ARG A 1 268 ? -20.901 14.468 16.115 1.00 55.19 268 ARG A N 1
ATOM 2104 C CA . ARG A 1 268 ? -22.336 14.629 16.387 1.00 55.19 268 ARG A CA 1
ATOM 2105 C C . ARG A 1 268 ? -22.828 16.050 16.147 1.00 55.19 268 ARG A C 1
ATOM 2107 O O . ARG A 1 268 ? -23.841 16.213 15.491 1.00 55.19 268 ARG A O 1
ATOM 2114 N N . ALA A 1 269 ? -22.122 17.083 16.609 1.00 50.62 269 ALA A N 1
ATOM 2115 C CA . ALA A 1 269 ? -22.496 18.465 16.288 1.00 50.62 269 ALA A CA 1
ATOM 2116 C C . ALA A 1 269 ? -22.492 18.707 14.770 1.00 50.62 269 ALA A C 1
ATOM 2118 O O . ALA A 1 269 ? -23.362 19.402 14.272 1.00 50.62 269 ALA A O 1
ATOM 2119 N N . ALA A 1 270 ? -21.569 18.092 14.029 1.00 54.06 270 ALA A N 1
ATOM 2120 C CA . ALA A 1 270 ? -21.506 18.165 12.576 1.00 54.06 270 ALA A CA 1
ATOM 2121 C C . ALA A 1 270 ? -22.551 17.282 11.877 1.00 54.06 270 ALA A C 1
ATOM 2123 O O . ALA A 1 270 ? -23.025 17.688 10.831 1.00 54.06 270 ALA A O 1
ATOM 2124 N N . GLU A 1 271 ? -22.902 16.108 12.414 1.00 51.00 271 GLU A N 1
ATOM 2125 C CA . GLU A 1 271 ? -23.933 15.193 11.897 1.00 51.00 271 GLU A CA 1
ATOM 2126 C C . GLU A 1 271 ? -25.353 15.663 12.247 1.00 51.00 271 GLU A C 1
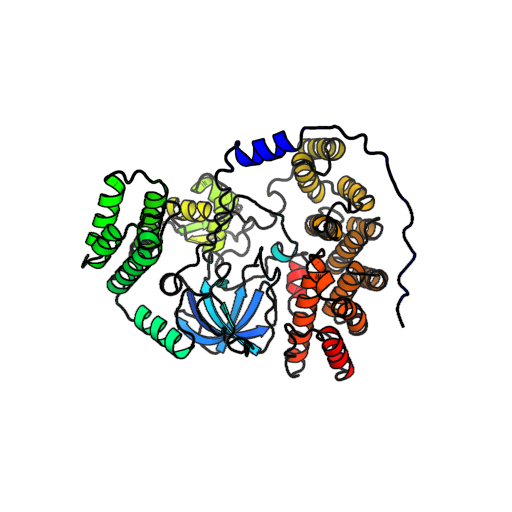ATOM 2128 O O . GLU A 1 271 ? -26.257 15.494 11.444 1.00 51.00 271 GLU A O 1
ATOM 2133 N N . LEU A 1 272 ? -25.549 16.335 13.381 1.00 41.16 272 LEU A N 1
ATOM 2134 C CA . LEU A 1 272 ? -26.778 17.052 13.734 1.00 41.16 272 LEU A CA 1
ATOM 2135 C C . LEU A 1 272 ? -26.867 18.398 13.010 1.00 41.16 272 LEU A C 1
ATOM 2137 O O . LEU A 1 272 ? -27.947 18.790 12.597 1.00 41.16 272 LEU A O 1
ATOM 2141 N N . ALA A 1 273 ? -25.738 19.070 12.766 1.00 42.47 273 ALA A N 1
ATOM 2142 C CA . ALA A 1 273 ? -25.649 20.175 11.811 1.00 42.47 273 ALA A CA 1
ATOM 2143 C C . ALA A 1 273 ? -25.543 19.692 10.350 1.00 42.47 273 ALA A C 1
ATOM 2145 O O . ALA A 1 273 ? -25.244 20.497 9.474 1.00 42.47 273 ALA A O 1
ATOM 2146 N N . ARG A 1 274 ? -25.802 18.398 10.068 1.00 44.06 274 ARG A N 1
ATOM 2147 C CA . ARG A 1 274 ? -26.255 17.946 8.738 1.00 44.06 274 ARG A CA 1
ATOM 2148 C C . ARG A 1 274 ? -27.757 18.177 8.552 1.00 44.06 274 ARG A C 1
ATOM 2150 O O . ARG A 1 274 ? -28.322 17.673 7.588 1.00 44.06 274 ARG A O 1
ATOM 2157 N N . THR A 1 275 ? -28.404 19.010 9.370 1.00 43.44 275 THR A N 1
ATOM 2158 C CA . THR A 1 275 ? -29.324 19.979 8.761 1.00 43.44 275 THR A CA 1
ATOM 2159 C C . THR A 1 275 ? -28.489 20.732 7.729 1.00 43.44 275 THR A C 1
ATOM 2161 O O . THR A 1 275 ? -27.527 21.370 8.146 1.00 43.44 275 THR A O 1
ATOM 2164 N N . PRO A 1 276 ? -28.731 20.587 6.417 1.00 42.25 276 PRO A N 1
ATOM 2165 C CA . PRO A 1 276 ? -27.831 21.086 5.386 1.00 42.25 276 PRO A CA 1
ATOM 2166 C C . PRO A 1 276 ? -27.535 22.567 5.626 1.00 42.25 276 PRO A C 1
ATOM 2168 O O . PRO A 1 276 ? -28.353 23.421 5.325 1.00 42.25 276 PRO A O 1
ATOM 2171 N N . GLN A 1 277 ? -26.368 22.886 6.187 1.00 45.19 277 GLN A N 1
ATOM 2172 C CA . GLN A 1 277 ? -25.848 24.244 6.142 1.00 45.19 277 GLN A CA 1
ATOM 2173 C C . GLN A 1 277 ? -25.180 24.433 4.779 1.00 45.19 277 GLN A C 1
ATOM 2175 O O . GLN A 1 277 ? -23.966 24.320 4.623 1.00 45.19 277 GLN A O 1
ATOM 2180 N N . ASP A 1 278 ? -26.039 24.638 3.780 1.00 51.22 278 ASP A N 1
ATOM 2181 C CA . ASP A 1 278 ? -26.007 25.748 2.823 1.00 51.22 278 ASP A CA 1
ATOM 2182 C C . ASP A 1 278 ? -24.652 26.189 2.256 1.00 51.22 278 ASP A C 1
ATOM 2184 O O . ASP A 1 278 ? -24.302 27.368 2.245 1.00 51.22 278 ASP A O 1
ATOM 2188 N N . SER A 1 279 ? -23.903 25.275 1.652 1.00 63.78 279 SER A N 1
ATOM 2189 C CA . SER A 1 279 ? -23.383 25.617 0.322 1.00 63.78 279 SER A CA 1
ATOM 2190 C C . SER A 1 279 ? -23.064 24.359 -0.459 1.00 63.78 279 SER A C 1
ATOM 2192 O O . SER A 1 279 ? -21.924 23.916 -0.532 1.00 63.78 279 SER A O 1
ATOM 2194 N N . ALA A 1 280 ? -24.096 23.800 -1.081 1.00 78.50 280 ALA A N 1
ATOM 2195 C CA . ALA A 1 280 ? -23.885 23.117 -2.341 1.00 78.50 280 ALA A CA 1
ATOM 2196 C C . ALA A 1 280 ? -23.293 24.139 -3.330 1.00 78.50 280 ALA A C 1
ATOM 2198 O O . ALA A 1 280 ? -23.824 25.243 -3.465 1.00 78.50 280 ALA A O 1
ATOM 2199 N N . TYR A 1 281 ? -22.178 23.815 -3.981 1.00 88.44 281 TYR A N 1
ATOM 2200 C CA . TYR A 1 281 ? -21.594 24.677 -5.009 1.00 88.44 281 TYR A CA 1
ATOM 2201 C C . TYR A 1 281 ? -21.649 23.982 -6.356 1.00 88.44 281 TYR A C 1
ATOM 2203 O O . TYR A 1 281 ? -21.065 22.919 -6.535 1.00 88.44 281 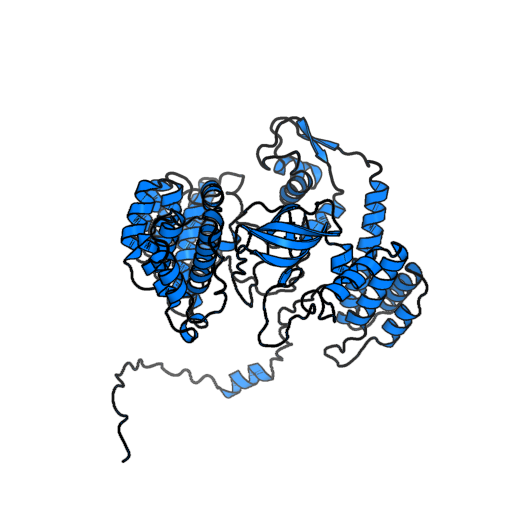TYR A O 1
ATOM 2211 N N . VAL A 1 282 ? -22.348 24.593 -7.306 1.00 93.38 282 VAL A N 1
ATOM 2212 C CA . VAL A 1 282 ? -22.406 24.101 -8.680 1.00 93.38 282 VAL A CA 1
ATOM 2213 C C . VAL A 1 282 ? -21.153 24.576 -9.407 1.00 93.38 282 VAL A C 1
ATOM 2215 O O . VAL A 1 282 ? -20.978 25.780 -9.608 1.00 93.38 282 VAL A O 1
ATOM 2218 N N . LEU A 1 283 ? -20.282 23.643 -9.795 1.00 92.12 283 LEU A N 1
ATOM 2219 C CA . LEU A 1 283 ? -19.081 23.960 -10.567 1.00 92.12 283 LEU A CA 1
ATOM 2220 C C . LEU A 1 283 ? -19.446 24.611 -11.899 1.00 92.12 283 LEU A C 1
ATOM 2222 O O . LEU A 1 283 ? -20.239 24.076 -12.683 1.00 92.12 283 LEU A O 1
ATOM 2226 N N . LYS A 1 284 ? -18.846 25.774 -12.162 1.00 92.56 284 LYS A N 1
ATOM 2227 C CA . LYS A 1 284 ? -19.082 26.520 -13.399 1.00 92.56 284 LYS A CA 1
ATOM 2228 C C . LYS A 1 284 ? -18.343 25.857 -14.570 1.00 92.56 284 LYS A C 1
ATOM 2230 O O . LYS A 1 284 ? -17.270 25.288 -14.367 1.00 92.56 284 LYS A O 1
ATOM 2235 N N . PRO A 1 285 ? -18.854 25.957 -15.811 1.00 92.38 285 PRO A N 1
ATOM 2236 C CA . PRO A 1 285 ? -18.111 25.508 -16.987 1.00 92.38 285 PRO A CA 1
ATOM 2237 C C . PRO A 1 285 ? -16.686 26.096 -17.027 1.00 92.38 285 PRO A C 1
ATOM 2239 O O . PRO A 1 285 ? -16.510 27.308 -16.907 1.00 92.38 285 PRO A O 1
ATOM 2242 N N . GLY A 1 286 ? -15.668 25.238 -17.170 1.00 86.81 286 GLY A N 1
ATOM 2243 C CA . GLY A 1 286 ? -14.247 25.631 -17.208 1.00 86.81 286 GLY A CA 1
ATOM 2244 C C . GLY A 1 286 ? -13.588 25.916 -15.844 1.00 86.81 286 GLY A C 1
ATOM 2245 O O . GLY A 1 286 ? -12.407 26.296 -15.786 1.00 86.81 286 GLY A O 1
ATOM 2246 N N . GLU A 1 287 ? -14.323 25.744 -14.742 1.00 90.88 287 GLU A N 1
ATOM 2247 C CA . GLU A 1 287 ? -13.796 25.820 -13.381 1.00 90.88 287 GLU A CA 1
ATOM 2248 C C . GLU A 1 287 ? -13.227 24.464 -12.948 1.00 90.88 287 GLU A C 1
ATOM 2250 O O . GLU A 1 287 ? -13.936 23.464 -12.888 1.00 90.88 287 GLU A O 1
ATOM 2255 N N . THR A 1 288 ? -11.932 24.429 -12.634 1.00 92.94 288 THR A N 1
ATOM 2256 C CA . THR A 1 288 ? -11.278 23.235 -12.081 1.00 92.94 288 THR A CA 1
ATOM 2257 C C . THR A 1 288 ? -11.432 23.218 -10.562 1.00 92.94 288 THR A C 1
ATOM 2259 O O . THR A 1 288 ? -11.602 24.279 -9.946 1.00 92.94 288 THR A O 1
ATOM 2262 N N . LEU A 1 289 ? -11.288 22.055 -9.915 1.00 89.56 289 LEU A N 1
ATOM 2263 C CA . LEU A 1 289 ? -11.310 22.011 -8.450 1.00 89.56 289 LEU A CA 1
ATOM 2264 C C . LEU A 1 289 ? -10.187 22.838 -7.817 1.00 89.56 289 LEU A C 1
ATOM 2266 O O . LEU A 1 289 ? -10.378 23.377 -6.732 1.00 89.56 289 LEU A O 1
ATOM 2270 N N . TYR A 1 290 ? -9.047 23.006 -8.493 1.00 87.62 290 TYR A N 1
ATOM 2271 C CA . TYR A 1 290 ? -7.981 23.905 -8.045 1.00 87.62 290 TYR A CA 1
ATOM 2272 C C . TYR A 1 290 ? -8.391 25.374 -8.075 1.00 87.62 290 TYR A C 1
ATOM 2274 O O . TYR A 1 290 ? -8.126 26.097 -7.113 1.00 87.62 290 TYR A O 1
ATOM 2282 N N . LYS A 1 291 ? -9.041 25.826 -9.156 1.00 90.75 291 LYS A N 1
ATOM 2283 C CA . LYS A 1 291 ? -9.551 27.203 -9.251 1.00 90.75 291 LYS A CA 1
ATOM 2284 C C . LYS A 1 291 ? -10.602 27.452 -8.176 1.00 90.75 291 LYS A C 1
ATOM 2286 O O . LYS A 1 291 ? -10.483 28.422 -7.430 1.00 90.75 291 LYS A O 1
ATOM 2291 N N . PHE A 1 292 ? -11.554 26.530 -8.051 1.00 92.81 292 PHE A N 1
ATOM 2292 C CA . PHE A 1 292 ? -12.582 26.569 -7.021 1.00 92.81 292 PHE A CA 1
ATOM 2293 C C . PHE A 1 292 ? -11.969 26.608 -5.611 1.00 92.81 292 PHE A C 1
ATOM 2295 O O . PHE A 1 292 ? -12.291 27.486 -4.812 1.00 92.81 292 PHE A O 1
ATOM 2302 N N . ALA A 1 293 ? -11.037 25.702 -5.304 1.00 86.56 293 ALA A N 1
ATOM 2303 C CA . ALA A 1 293 ? -10.416 25.601 -3.988 1.00 86.56 293 ALA A CA 1
ATOM 2304 C C . ALA A 1 293 ? -9.588 26.841 -3.625 1.00 86.56 293 ALA A C 1
ATOM 2306 O O . ALA A 1 293 ? -9.668 27.330 -2.497 1.00 86.56 293 ALA A O 1
ATOM 2307 N N . THR A 1 294 ? -8.845 27.398 -4.581 1.00 86.50 294 THR A N 1
ATOM 2308 C CA . THR A 1 294 ? -8.123 28.661 -4.390 1.00 86.50 294 THR A CA 1
ATOM 2309 C C . THR A 1 294 ? -9.087 29.813 -4.144 1.00 86.50 294 THR A C 1
ATOM 2311 O O . THR A 1 294 ? -8.907 30.551 -3.179 1.00 86.50 294 THR A O 1
ATOM 2314 N N . ALA A 1 295 ? -10.141 29.943 -4.954 1.00 87.31 295 ALA A N 1
ATOM 2315 C CA . ALA A 1 295 ? -11.125 31.011 -4.805 1.00 87.31 295 ALA A CA 1
ATOM 2316 C C . ALA A 1 295 ? -11.894 30.916 -3.477 1.00 87.31 295 ALA A C 1
ATOM 2318 O O . ALA A 1 295 ? -12.133 31.924 -2.816 1.00 87.31 295 ALA A O 1
ATOM 2319 N N . ARG A 1 296 ? -12.270 29.701 -3.064 1.00 88.25 296 ARG A N 1
ATOM 2320 C CA . ARG A 1 296 ? -13.120 29.473 -1.890 1.00 88.25 296 ARG A CA 1
ATOM 2321 C C . ARG A 1 296 ? -12.343 29.383 -0.579 1.00 88.25 296 ARG A C 1
ATOM 2323 O O . ARG A 1 296 ? -12.836 29.846 0.449 1.00 88.25 296 ARG A O 1
ATOM 2330 N N . PHE A 1 297 ? -11.158 28.775 -0.594 1.00 81.31 297 PHE A N 1
ATOM 2331 C CA . PHE A 1 297 ? -10.388 28.445 0.612 1.00 81.31 297 PHE A CA 1
ATOM 2332 C C . PHE A 1 297 ? -9.022 29.144 0.684 1.00 81.31 297 PHE A C 1
ATOM 2334 O O . PHE A 1 297 ? -8.367 29.090 1.732 1.00 81.31 297 PHE A O 1
ATOM 2341 N N . GLY A 1 298 ? -8.617 29.842 -0.383 1.00 81.19 298 GLY A N 1
ATOM 2342 C CA . GLY A 1 298 ? -7.379 30.620 -0.459 1.00 81.19 298 GLY A CA 1
ATOM 2343 C C . GLY A 1 298 ? -6.129 29.805 -0.800 1.00 81.19 298 GLY A C 1
ATOM 2344 O O . GLY A 1 298 ? -5.034 30.348 -0.718 1.00 81.19 298 GLY A O 1
ATOM 2345 N N . HIS A 1 299 ? -6.255 28.513 -1.132 1.00 81.00 299 HIS A N 1
ATOM 2346 C CA . HIS A 1 299 ? -5.106 27.657 -1.449 1.00 81.00 299 HIS A CA 1
ATOM 2347 C C . HIS A 1 299 ? -5.492 26.459 -2.335 1.00 81.00 299 HIS A C 1
ATOM 2349 O O . HIS A 1 299 ? -6.533 25.835 -2.122 1.00 81.00 299 HIS A O 1
ATOM 2355 N N . THR A 1 300 ? -4.627 26.083 -3.281 1.00 78.06 300 THR A N 1
ATOM 2356 C CA . THR A 1 300 ? -4.859 24.970 -4.226 1.00 78.06 300 THR A CA 1
ATOM 2357 C C . THR A 1 300 ? -4.875 23.598 -3.554 1.00 78.06 300 THR A C 1
ATOM 2359 O O . THR A 1 300 ? -5.620 22.726 -3.986 1.00 78.06 300 THR A O 1
ATOM 2362 N N . ALA A 1 301 ? -4.105 23.397 -2.478 1.00 69.75 301 ALA A N 1
ATOM 2363 C CA . ALA A 1 301 ? -4.043 22.114 -1.758 1.00 69.75 301 ALA A CA 1
ATOM 2364 C C . ALA A 1 301 ? -5.414 21.602 -1.273 1.00 69.75 301 ALA A C 1
ATOM 2366 O O . ALA A 1 301 ? -5.616 20.395 -1.164 1.00 69.75 301 ALA A O 1
ATOM 2367 N N . TYR A 1 302 ? -6.386 22.495 -1.045 1.00 78.38 302 TYR A N 1
ATOM 2368 C CA . TYR A 1 302 ? -7.741 22.092 -0.665 1.00 78.38 302 TYR A CA 1
ATOM 2369 C C . TYR A 1 302 ? -8.505 21.373 -1.783 1.00 78.38 302 TYR A C 1
ATOM 2371 O O . TYR A 1 302 ? -9.488 20.700 -1.488 1.00 78.38 302 TYR A O 1
ATOM 2379 N N . ALA A 1 303 ? -8.057 21.455 -3.040 1.00 80.75 303 ALA A N 1
ATOM 2380 C CA . ALA A 1 303 ? -8.694 20.772 -4.164 1.00 80.75 303 ALA A CA 1
ATOM 2381 C C . ALA A 1 303 ? -8.747 19.254 -3.968 1.00 80.75 303 ALA A C 1
ATOM 2383 O O . ALA A 1 303 ? -9.770 18.648 -4.270 1.00 80.75 303 ALA A O 1
ATOM 2384 N N . TYR A 1 304 ? -7.701 18.653 -3.392 1.00 75.06 304 TYR A N 1
ATOM 2385 C CA . TYR A 1 304 ? -7.681 17.221 -3.090 1.00 75.06 304 TYR A CA 1
ATOM 2386 C C . TYR A 1 304 ? -8.720 16.838 -2.042 1.00 75.06 304 TYR A C 1
ATOM 2388 O O . TYR A 1 304 ? -9.383 15.823 -2.190 1.00 75.06 304 TYR A O 1
ATOM 2396 N N . HIS A 1 305 ? -8.918 17.662 -1.015 1.00 72.00 305 HIS A N 1
ATOM 2397 C CA . HIS A 1 305 ? -9.938 17.394 -0.003 1.00 72.00 305 HIS A CA 1
ATOM 2398 C C . HIS A 1 305 ? -11.359 17.603 -0.533 1.00 72.00 305 HIS A C 1
ATOM 2400 O O . HIS A 1 305 ? -12.265 16.859 -0.165 1.00 72.00 305 HIS A O 1
ATOM 2406 N N . VAL A 1 306 ? -11.556 18.601 -1.401 1.00 81.50 306 VAL A N 1
ATOM 2407 C CA . VAL A 1 306 ? -12.834 18.795 -2.096 1.00 81.50 306 VAL A CA 1
ATOM 2408 C C . VAL A 1 306 ? -13.116 17.602 -3.003 1.00 81.50 306 VAL A C 1
ATOM 2410 O O . VAL A 1 306 ? -14.224 17.084 -2.968 1.00 81.50 306 VAL A O 1
ATOM 2413 N N . PHE A 1 307 ? -12.119 17.136 -3.755 1.00 83.50 307 PHE A N 1
ATOM 2414 C CA . PHE A 1 307 ? -12.233 15.950 -4.598 1.00 83.50 307 PHE A CA 1
ATOM 2415 C C . PHE A 1 307 ? -12.557 14.700 -3.796 1.00 83.50 307 PHE A C 1
ATOM 2417 O O . PHE A 1 307 ? -13.527 14.018 -4.093 1.00 83.50 307 PHE A O 1
ATOM 2424 N N . ASP A 1 308 ? -11.774 14.422 -2.756 1.00 71.25 308 ASP A N 1
ATOM 2425 C CA . ASP A 1 308 ? -11.901 13.196 -1.977 1.00 71.25 308 ASP A CA 1
ATOM 2426 C C . ASP A 1 308 ? -13.270 13.097 -1.296 1.00 71.25 308 ASP A C 1
ATOM 2428 O O . ASP A 1 308 ? -13.904 12.046 -1.299 1.00 71.25 308 ASP A O 1
ATOM 2432 N N . GLY A 1 309 ? -13.783 14.223 -0.794 1.00 75.38 309 GLY A N 1
ATOM 2433 C CA . GLY A 1 309 ? -15.116 14.286 -0.202 1.00 75.38 309 GLY A CA 1
ATOM 2434 C C . GLY A 1 309 ? -16.284 14.360 -1.194 1.00 75.38 309 GLY A C 1
ATOM 2435 O O . GLY A 1 309 ? -17.424 14.370 -0.745 1.00 75.38 309 GLY A O 1
ATOM 2436 N N . ASN A 1 310 ? -16.017 14.422 -2.502 1.00 85.12 310 ASN A N 1
ATOM 2437 C CA . ASN A 1 310 ? -17.020 14.462 -3.575 1.00 85.12 310 ASN A CA 1
ATOM 2438 C C . ASN A 1 310 ? -16.707 13.438 -4.688 1.00 85.12 310 ASN A C 1
ATOM 2440 O O . ASN A 1 310 ? -17.073 13.639 -5.848 1.00 85.12 310 ASN A O 1
ATOM 2444 N N . ARG A 1 311 ? -15.987 12.352 -4.363 1.00 79.62 311 ARG A N 1
ATOM 2445 C CA . ARG A 1 311 ? -15.580 11.304 -5.324 1.00 79.62 311 ARG A CA 1
ATOM 2446 C C . ARG A 1 311 ? -16.752 10.629 -6.029 1.00 79.62 311 ARG A C 1
ATOM 2448 O O . ARG A 1 311 ? -16.573 10.056 -7.094 1.00 79.62 311 ARG A O 1
ATOM 2455 N N . ASP A 1 312 ? -17.928 10.663 -5.423 1.00 70.94 312 ASP A N 1
ATOM 2456 C CA . ASP A 1 312 ? -19.171 10.119 -5.960 1.00 70.94 312 ASP A CA 1
ATOM 2457 C C . ASP A 1 312 ? -19.716 10.927 -7.146 1.00 70.94 312 ASP A C 1
ATOM 2459 O O . ASP A 1 312 ? -20.438 10.381 -7.979 1.00 70.94 312 ASP A O 1
ATOM 2463 N N . VAL A 1 313 ? -19.357 12.210 -7.249 1.00 79.44 313 VAL A N 1
ATOM 2464 C CA . VAL A 1 313 ? -19.845 13.116 -8.301 1.00 79.44 313 VAL A CA 1
ATOM 2465 C C . VAL A 1 313 ? -18.734 13.730 -9.157 1.00 79.44 313 VAL A C 1
ATOM 2467 O O . VAL A 1 313 ? -19.031 14.416 -10.137 1.00 79.44 313 VAL A O 1
ATOM 2470 N N . ILE A 1 314 ? -17.461 13.481 -8.830 1.00 83.31 314 ILE A N 1
ATOM 2471 C CA . ILE A 1 314 ? -16.301 14.011 -9.557 1.00 83.31 314 ILE A CA 1
ATOM 2472 C C . ILE A 1 314 ? -15.380 12.885 -10.006 1.00 83.31 314 ILE A C 1
ATOM 2474 O O . ILE A 1 314 ? -14.738 12.222 -9.196 1.00 83.31 314 ILE A O 1
ATOM 2478 N N . ASP A 1 315 ? -15.223 12.772 -11.320 1.00 77.50 315 ASP A N 1
ATOM 2479 C CA . ASP A 1 315 ? -14.369 11.755 -11.935 1.00 77.50 315 ASP A CA 1
ATOM 2480 C C . ASP A 1 315 ? -12.891 12.204 -12.019 1.00 77.50 315 ASP A C 1
ATOM 2482 O O . ASP A 1 315 ? -11.980 11.377 -12.054 1.00 77.50 315 ASP A O 1
ATOM 2486 N N . ALA A 1 316 ? -12.627 13.522 -12.022 1.00 78.38 316 ALA A N 1
ATOM 2487 C CA . ALA A 1 316 ? -11.281 14.103 -12.077 1.00 78.38 316 ALA A CA 1
ATOM 2488 C C . ALA A 1 316 ? -11.198 15.510 -11.445 1.00 78.38 316 ALA A C 1
ATOM 2490 O O . ALA A 1 316 ? -12.111 16.319 -11.579 1.00 78.38 316 ALA A O 1
ATOM 2491 N N . ILE A 1 317 ? -10.061 15.835 -10.814 1.00 77.69 317 ILE A N 1
ATOM 2492 C CA . ILE A 1 317 ? -9.796 17.156 -10.200 1.00 77.69 317 ILE A CA 1
ATOM 2493 C C . ILE A 1 317 ? -9.724 18.304 -11.217 1.00 77.69 317 ILE A C 1
ATOM 2495 O O . ILE A 1 317 ? -10.182 19.418 -10.943 1.00 77.69 317 ILE A O 1
ATOM 2499 N N . ASP A 1 318 ? -9.104 18.040 -12.365 1.00 76.88 318 ASP A N 1
ATOM 2500 C CA . ASP A 1 318 ? -8.740 19.080 -13.332 1.00 76.88 318 ASP A CA 1
ATOM 2501 C C . ASP A 1 318 ? -9.869 19.407 -14.302 1.00 76.88 318 ASP A C 1
ATOM 2503 O O . ASP A 1 318 ? -9.991 20.546 -14.739 1.00 76.88 318 ASP A O 1
ATOM 2507 N N . GLU A 1 319 ? -10.728 18.432 -14.583 1.00 83.25 319 GLU A N 1
ATOM 2508 C CA . GLU A 1 319 ? -11.818 18.555 -15.549 1.00 83.25 319 GLU A CA 1
ATOM 2509 C C . GLU A 1 319 ? -13.109 17.968 -14.967 1.00 83.25 319 GLU A C 1
ATOM 2511 O O . GLU A 1 319 ? -13.644 16.983 -15.482 1.00 83.25 319 GLU A O 1
ATOM 2516 N N . PRO A 1 320 ? -13.616 18.519 -13.850 1.00 85.69 320 PRO A N 1
ATOM 2517 C CA . PRO A 1 320 ? -14.903 18.088 -13.342 1.00 85.69 320 PRO A CA 1
ATOM 2518 C C . PRO A 1 320 ? -15.995 18.436 -14.364 1.00 85.69 320 PRO A C 1
ATOM 2520 O O . PRO A 1 320 ? -15.955 19.488 -15.012 1.00 85.69 320 PRO A O 1
ATOM 2523 N N . ARG A 1 321 ? -16.992 17.555 -14.506 1.00 85.44 321 ARG A N 1
ATOM 2524 C CA . ARG A 1 321 ? -18.133 17.803 -15.394 1.00 85.44 321 ARG A CA 1
ATOM 2525 C C . ARG A 1 321 ? -18.814 19.128 -14.998 1.00 85.44 321 ARG A C 1
ATOM 2527 O O . ARG A 1 321 ? -19.090 19.336 -13.813 1.00 85.44 321 ARG A O 1
ATOM 2534 N N . PRO A 1 322 ? -19.097 20.040 -15.946 1.00 83.06 322 PRO A N 1
ATOM 2535 C CA . PRO A 1 322 ? -19.836 21.259 -15.639 1.00 83.06 322 PRO A CA 1
ATOM 2536 C C . PRO A 1 322 ? -21.185 20.941 -14.988 1.00 83.06 322 PRO A C 1
ATOM 2538 O O . PRO A 1 322 ? -21.854 19.989 -15.385 1.00 83.06 322 PRO A O 1
ATOM 2541 N N . GLY A 1 323 ? -21.595 21.738 -14.000 1.00 86.06 323 GLY A N 1
ATOM 2542 C CA . GLY A 1 323 ? -22.865 21.528 -13.303 1.00 86.06 323 GLY A CA 1
ATOM 2543 C C . GLY A 1 323 ? -22.815 20.513 -12.157 1.00 86.06 323 GLY A C 1
ATOM 2544 O O . GLY A 1 323 ? -23.832 20.316 -11.494 1.00 86.06 323 GLY A O 1
ATOM 2545 N N . VAL A 1 324 ? -21.659 19.894 -11.882 1.00 90.88 324 VAL A N 1
ATOM 2546 C CA . VAL A 1 324 ? -21.490 19.031 -10.704 1.00 90.88 324 VAL A CA 1
ATOM 2547 C C . VAL A 1 324 ? -21.718 19.835 -9.428 1.00 90.88 324 VAL A C 1
ATOM 2549 O O . VAL A 1 324 ? -21.167 20.924 -9.246 1.00 90.88 324 VAL A O 1
ATOM 2552 N N . VAL A 1 325 ? -22.539 19.278 -8.540 1.00 90.81 325 VAL A N 1
ATOM 2553 C CA . VAL A 1 325 ? -22.890 19.878 -7.257 1.00 90.81 325 VAL A CA 1
ATOM 2554 C C . VAL A 1 325 ? -21.922 19.377 -6.192 1.00 90.81 325 VAL A C 1
ATOM 2556 O O . VAL A 1 325 ? -22.002 18.232 -5.759 1.00 90.81 325 VAL A O 1
ATOM 2559 N N . LEU A 1 326 ? -21.017 20.248 -5.761 1.00 90.19 326 LEU A N 1
ATOM 2560 C CA . LEU A 1 326 ? -20.069 19.973 -4.692 1.00 90.19 326 LEU A CA 1
ATOM 2561 C C . LEU A 1 326 ? -20.735 20.134 -3.331 1.00 90.19 326 LEU A C 1
ATOM 2563 O O . LEU A 1 326 ? -21.239 21.209 -3.001 1.00 90.19 326 LEU A O 1
ATOM 2567 N N . GLN A 1 327 ? -20.651 19.100 -2.508 1.00 85.81 327 GLN A N 1
ATOM 2568 C CA . GLN A 1 327 ? -20.867 19.181 -1.074 1.00 85.81 327 GLN A CA 1
ATOM 2569 C C . GLN A 1 327 ? -19.633 19.818 -0.430 1.00 85.81 327 GLN A C 1
ATOM 2571 O O . GLN A 1 327 ? -18.526 19.268 -0.462 1.00 85.81 327 GLN A O 1
ATOM 2576 N N . LEU A 1 328 ? -19.804 21.013 0.138 1.00 81.75 328 LEU A N 1
ATOM 2577 C CA . LEU A 1 328 ? -18.702 21.754 0.741 1.00 81.75 328 LEU A CA 1
ATOM 2578 C C . LEU A 1 328 ? -18.607 21.520 2.247 1.00 81.75 328 LEU A C 1
ATOM 2580 O O . LEU A 1 328 ? -19.575 21.646 2.993 1.00 81.75 328 LEU A O 1
ATOM 2584 N N . TYR A 1 329 ? -17.387 21.258 2.710 1.00 74.12 329 TYR A N 1
ATOM 2585 C CA . TYR A 1 329 ? -17.053 21.244 4.130 1.00 74.12 329 TYR A CA 1
ATOM 2586 C C . TYR A 1 329 ? -16.591 22.631 4.585 1.00 74.12 329 TYR A C 1
ATOM 2588 O O . TYR A 1 329 ? -16.004 23.397 3.817 1.00 74.12 329 TYR A O 1
ATOM 2596 N N . SER A 1 330 ? -16.803 22.956 5.862 1.00 73.31 330 SER A N 1
ATOM 2597 C CA . SER A 1 330 ? -16.310 24.217 6.420 1.00 73.31 330 SER A CA 1
ATOM 2598 C C . SER A 1 330 ? -14.784 24.327 6.285 1.00 73.31 330 SER A C 1
ATOM 2600 O O . SER A 1 330 ? -14.055 23.349 6.472 1.00 73.31 330 SER A O 1
ATOM 2602 N N . ARG A 1 331 ? -14.280 25.541 6.015 1.00 64.88 331 ARG A N 1
ATOM 2603 C CA . ARG A 1 331 ? -12.836 25.825 5.872 1.00 64.88 331 ARG A CA 1
ATOM 2604 C C . ARG A 1 331 ? -12.015 25.272 7.042 1.00 64.88 331 ARG A C 1
ATOM 2606 O O . ARG A 1 331 ? -10.945 24.717 6.838 1.00 64.88 331 ARG A O 1
ATOM 2613 N N . ARG A 1 332 ? -12.549 25.356 8.265 1.00 57.69 332 ARG A N 1
ATOM 2614 C CA . ARG A 1 332 ? -11.915 24.827 9.484 1.00 57.69 332 ARG A CA 1
ATOM 2615 C C . ARG A 1 332 ? -11.772 23.299 9.468 1.00 57.69 332 ARG A C 1
ATOM 2617 O O . ARG A 1 332 ? -10.769 22.780 9.944 1.00 57.69 332 ARG A O 1
ATOM 2624 N N . ARG A 1 333 ? -12.749 22.575 8.913 1.00 60.44 333 ARG A N 1
ATOM 2625 C CA . ARG A 1 333 ? -12.693 21.112 8.765 1.00 60.44 333 ARG A CA 1
ATOM 2626 C C . ARG A 1 333 ? -11.645 20.702 7.732 1.00 60.44 333 ARG A C 1
ATOM 2628 O O . ARG A 1 333 ? -10.892 19.768 7.982 1.00 60.44 333 ARG A O 1
ATOM 2635 N N . LEU A 1 334 ? -11.563 21.443 6.629 1.00 59.59 334 LEU A N 1
ATOM 2636 C CA . LEU A 1 334 ? -10.538 21.251 5.604 1.00 59.59 334 LEU A CA 1
ATOM 2637 C C . LEU A 1 334 ? -9.129 21.554 6.140 1.00 59.59 334 LEU A C 1
ATOM 2639 O O . LEU A 1 334 ? -8.215 20.776 5.905 1.00 59.59 334 LEU A O 1
ATOM 2643 N N . MET A 1 335 ? -8.959 22.617 6.935 1.00 49.75 335 MET A N 1
ATOM 2644 C CA . MET A 1 335 ? -7.677 22.948 7.579 1.00 49.75 335 MET A CA 1
ATOM 2645 C C . MET A 1 335 ? -7.166 21.833 8.499 1.00 49.75 335 MET A C 1
ATOM 2647 O O . MET A 1 335 ? -5.984 21.505 8.463 1.00 49.75 335 MET A O 1
ATOM 2651 N N . ASN A 1 336 ? -8.046 21.224 9.296 1.00 46.09 336 ASN A N 1
ATOM 2652 C CA . ASN A 1 336 ? -7.657 20.117 10.171 1.00 46.09 336 ASN A CA 1
ATOM 2653 C C . ASN A 1 336 ? -7.259 18.864 9.376 1.00 46.09 336 ASN A C 1
ATOM 2655 O O . ASN A 1 336 ? -6.328 18.174 9.774 1.00 46.09 336 ASN A O 1
ATOM 2659 N N . ALA A 1 337 ? -7.915 18.602 8.241 1.00 49.53 337 ALA A N 1
ATOM 2660 C CA . ALA A 1 337 ? -7.533 17.516 7.341 1.00 49.53 337 ALA A CA 1
ATOM 2661 C C . ALA A 1 337 ? -6.171 17.774 6.663 1.00 49.53 337 ALA A C 1
ATOM 2663 O O . ALA A 1 337 ? -5.401 16.837 6.477 1.00 49.53 337 ALA A O 1
ATOM 2664 N N . CYS A 1 338 ? -5.838 19.035 6.355 1.00 40.75 338 CYS A N 1
ATOM 2665 C CA . CYS A 1 338 ? -4.528 19.406 5.808 1.00 40.75 338 CYS A CA 1
ATOM 2666 C C . CYS A 1 338 ? -3.380 19.246 6.816 1.00 40.75 338 CYS A C 1
ATOM 2668 O O . CYS A 1 338 ? -2.263 18.937 6.413 1.00 40.75 338 CYS A O 1
ATOM 2670 N N . LEU A 1 339 ? -3.627 19.453 8.115 1.00 37.56 339 LEU A N 1
ATOM 2671 C CA . LEU A 1 339 ? -2.600 19.291 9.155 1.00 37.56 339 LEU A CA 1
ATOM 2672 C C . LEU A 1 339 ? -2.232 17.819 9.408 1.00 37.56 339 LEU A C 1
ATOM 2674 O O . LEU A 1 339 ? -1.136 17.546 9.890 1.00 37.56 339 LEU A O 1
ATOM 2678 N N . GLU A 1 340 ? -3.111 16.877 9.057 1.00 37.66 340 GLU A N 1
ATOM 2679 C CA . GLU A 1 340 ? -2.872 15.434 9.207 1.00 37.66 340 GLU A CA 1
ATOM 2680 C C . GLU A 1 340 ? -2.188 14.796 7.977 1.00 37.66 340 GLU A C 1
ATOM 2682 O O . GLU A 1 340 ? -1.858 13.612 8.011 1.00 37.66 340 GLU A O 1
ATOM 2687 N N . PHE A 1 341 ? -1.918 15.557 6.906 1.00 34.75 341 PHE A N 1
ATOM 2688 C CA . PHE A 1 341 ? -1.440 15.013 5.631 1.00 34.75 341 PHE A CA 1
ATOM 2689 C C . PHE A 1 341 ? -0.024 15.496 5.266 1.00 34.75 341 PHE A C 1
ATOM 2691 O O . PHE A 1 341 ? 0.181 16.626 4.827 1.00 34.75 341 PHE A O 1
ATOM 2698 N N . LYS A 1 342 ? 0.968 14.606 5.384 1.00 31.94 342 LYS A N 1
ATOM 2699 C CA . LYS A 1 342 ? 2.271 14.721 4.701 1.00 31.94 342 LYS A CA 1
ATOM 2700 C C . LYS A 1 342 ? 2.648 13.397 4.037 1.00 31.94 342 LYS A C 1
ATOM 2702 O O . LYS A 1 342 ? 3.642 12.782 4.387 1.00 31.94 342 LYS A O 1
ATOM 2707 N N . PHE A 1 343 ? 1.842 12.972 3.073 1.00 33.84 343 PHE A N 1
ATOM 2708 C CA . PHE A 1 343 ? 2.271 12.060 2.013 1.00 33.84 343 PHE A CA 1
ATOM 2709 C C . PHE A 1 343 ? 1.556 12.487 0.740 1.00 33.84 343 PHE A C 1
ATOM 2711 O O . PHE A 1 343 ? 0.464 12.015 0.437 1.00 33.84 343 PHE A O 1
ATOM 2718 N N . SER A 1 344 ? 2.141 13.436 0.014 1.00 35.09 344 SER A N 1
ATOM 2719 C CA . SER A 1 344 ? 1.685 13.690 -1.346 1.00 35.09 344 SER A CA 1
ATOM 2720 C C . SER A 1 344 ? 2.021 12.440 -2.169 1.00 35.09 344 SER A C 1
ATOM 2722 O O . SER A 1 344 ? 3.199 12.068 -2.201 1.00 35.09 344 SER A O 1
ATOM 2724 N N . PRO A 1 345 ? 1.054 11.777 -2.837 1.00 38.78 345 PRO A N 1
ATOM 2725 C CA . PRO A 1 345 ? 1.402 10.936 -3.983 1.00 38.78 345 PRO A CA 1
ATOM 2726 C C . PRO A 1 345 ? 2.270 11.767 -4.945 1.00 38.78 345 PRO A C 1
ATOM 2728 O O . PRO A 1 345 ? 2.207 13.001 -4.864 1.00 38.78 345 PRO A O 1
ATOM 2731 N N . PRO A 1 346 ? 3.082 11.143 -5.825 1.00 42.47 346 PRO A N 1
ATOM 2732 C CA . PRO A 1 346 ? 3.871 11.888 -6.800 1.00 42.47 346 PRO A CA 1
ATOM 2733 C C . PRO A 1 346 ? 2.942 12.909 -7.440 1.00 42.47 346 PRO A C 1
ATOM 2735 O O . PRO A 1 346 ? 1.872 12.557 -7.949 1.00 42.47 346 PRO A O 1
ATOM 2738 N N . SER A 1 347 ? 3.287 14.182 -7.252 1.00 44.22 347 SER A N 1
ATOM 2739 C CA . SER A 1 347 ? 2.489 15.293 -7.728 1.00 44.22 347 SER A CA 1
ATOM 2740 C C . SER A 1 347 ? 2.201 15.018 -9.194 1.00 44.22 347 SER A C 1
ATOM 2742 O O . SER A 1 347 ? 3.116 14.760 -9.981 1.00 44.22 347 SER A O 1
ATOM 2744 N N . ARG A 1 348 ? 0.911 15.035 -9.560 1.00 49.06 348 ARG A N 1
ATOM 2745 C CA . ARG A 1 348 ? 0.513 15.138 -10.965 1.00 49.06 348 ARG A CA 1
ATOM 2746 C C . ARG A 1 348 ? 1.412 16.218 -11.588 1.00 49.06 348 ARG A C 1
ATOM 2748 O O . ARG A 1 348 ? 1.671 17.204 -10.882 1.00 49.06 348 ARG A O 1
ATOM 2755 N N . PRO A 1 349 ? 1.927 16.031 -12.822 1.00 53.00 349 PRO A N 1
ATOM 2756 C CA . PRO A 1 349 ? 2.767 17.032 -13.470 1.00 53.00 349 PRO A CA 1
ATOM 2757 C C . PRO A 1 349 ? 2.176 18.420 -13.215 1.00 53.00 349 PRO A C 1
ATOM 2759 O O . PRO A 1 349 ? 0.945 18.548 -13.264 1.00 53.00 349 PRO A O 1
ATOM 2762 N N . PRO A 1 350 ? 3.008 19.402 -12.823 1.00 55.38 350 PRO A N 1
ATOM 2763 C CA . PRO A 1 350 ? 2.535 20.682 -12.321 1.00 55.38 350 PRO A CA 1
ATOM 2764 C C . PRO A 1 350 ? 1.422 21.207 -13.227 1.00 55.38 350 PRO A C 1
ATOM 2766 O O . PRO A 1 350 ? 1.585 21.301 -14.441 1.00 55.38 350 PRO A O 1
ATOM 2769 N N . SER A 1 351 ? 0.263 21.522 -12.638 1.00 55.38 351 SER A N 1
ATOM 2770 C CA . SER A 1 351 ? -0.937 21.928 -13.389 1.00 55.38 351 SER A CA 1
ATOM 2771 C C . SER A 1 351 ? -0.710 23.188 -14.230 1.00 55.38 351 SER A C 1
ATOM 2773 O O . SER A 1 351 ? -1.519 23.535 -15.088 1.00 55.38 351 SER A O 1
ATOM 2775 N N . LYS A 1 352 ? 0.379 23.908 -13.953 1.00 77.69 352 LYS A N 1
ATOM 2776 C CA . LYS A 1 352 ? 0.893 24.991 -14.770 1.00 77.69 352 LYS A CA 1
ATOM 2777 C C . LYS A 1 352 ? 2.104 24.469 -15.538 1.00 77.69 352 LYS A C 1
ATOM 2779 O O . LYS A 1 352 ? 3.094 24.089 -14.921 1.00 77.69 352 LYS A O 1
ATOM 2784 N N . ALA A 1 353 ? 2.020 24.496 -16.868 1.00 85.56 353 ALA A N 1
ATOM 2785 C CA . ALA A 1 353 ? 3.169 24.233 -17.723 1.00 85.56 353 ALA A CA 1
ATOM 2786 C C . ALA A 1 353 ? 4.339 25.138 -17.308 1.00 85.56 353 ALA A C 1
ATOM 2788 O O . ALA A 1 353 ? 4.158 26.354 -17.174 1.00 85.56 353 ALA A O 1
ATOM 2789 N N . ALA A 1 354 ? 5.511 24.541 -17.089 1.00 90.31 354 ALA A N 1
ATOM 2790 C CA . ALA A 1 354 ? 6.724 25.294 -16.822 1.00 90.31 354 ALA A CA 1
ATOM 2791 C C . ALA A 1 354 ? 7.043 26.205 -18.013 1.00 90.31 354 ALA A C 1
ATOM 2793 O O . ALA A 1 354 ? 6.903 25.832 -19.180 1.00 90.31 354 ALA A O 1
ATOM 2794 N N . THR A 1 355 ? 7.463 27.426 -17.717 1.00 95.00 355 THR A N 1
ATOM 2795 C CA . THR A 1 355 ? 7.939 28.375 -18.719 1.00 95.00 355 THR A CA 1
ATOM 2796 C C . THR A 1 355 ? 9.292 27.929 -19.271 1.00 95.00 355 THR A C 1
ATOM 2798 O O . THR A 1 355 ? 10.078 27.275 -18.586 1.00 95.00 355 THR A O 1
ATOM 2801 N N . ALA A 1 356 ? 9.626 28.352 -20.493 1.00 95.88 356 ALA A N 1
ATOM 2802 C CA . ALA A 1 356 ? 10.942 28.082 -21.078 1.00 95.88 356 ALA A CA 1
ATOM 2803 C C . ALA A 1 356 ? 12.103 28.582 -20.191 1.00 95.88 356 ALA A C 1
ATOM 2805 O O . ALA A 1 356 ? 13.161 27.959 -20.138 1.00 95.88 356 ALA A O 1
ATOM 2806 N N . ALA A 1 357 ? 11.901 29.681 -19.452 1.00 96.12 357 ALA A N 1
ATOM 2807 C CA . ALA A 1 357 ? 12.889 30.216 -18.517 1.00 96.12 357 ALA A CA 1
ATOM 2808 C C . ALA A 1 357 ? 13.089 29.320 -17.281 1.00 96.12 357 ALA A C 1
ATOM 2810 O O . ALA A 1 357 ? 14.226 29.149 -16.833 1.00 96.12 357 ALA A O 1
ATOM 2811 N N . GLU A 1 358 ? 12.014 28.732 -16.746 1.00 95.62 358 GLU A N 1
ATOM 2812 C CA . GLU A 1 358 ? 12.080 27.751 -15.653 1.00 95.62 358 GLU A CA 1
ATOM 2813 C C . GLU A 1 358 ? 12.788 26.474 -16.118 1.00 95.62 358 GLU A C 1
ATOM 2815 O O . GLU A 1 358 ? 13.726 26.035 -15.457 1.00 95.62 358 GLU A O 1
ATOM 2820 N N . ILE A 1 359 ? 12.436 25.951 -17.300 1.00 96.06 359 ILE A N 1
ATOM 2821 C CA . ILE A 1 359 ? 13.081 24.766 -17.895 1.00 96.06 359 ILE A CA 1
ATOM 2822 C C . ILE A 1 359 ? 14.581 25.015 -18.105 1.00 96.06 359 ILE A C 1
ATOM 2824 O O . ILE A 1 359 ? 15.410 24.221 -17.669 1.00 96.06 359 ILE A O 1
ATOM 2828 N N . ALA A 1 360 ? 14.960 26.160 -18.682 1.00 96.25 360 ALA A N 1
ATOM 2829 C CA . ALA A 1 360 ? 16.366 26.513 -18.874 1.00 96.25 360 ALA A CA 1
ATOM 2830 C C . ALA A 1 360 ? 17.125 26.687 -17.544 1.00 96.25 360 ALA A C 1
ATOM 2832 O O . ALA A 1 360 ? 18.323 26.407 -17.466 1.00 96.25 360 ALA A O 1
ATOM 2833 N N . THR A 1 361 ? 16.451 27.168 -16.495 1.00 97.00 361 THR A N 1
ATOM 2834 C CA . THR A 1 361 ? 17.038 27.298 -15.153 1.00 97.00 361 THR A CA 1
ATOM 2835 C C . THR A 1 361 ? 17.262 25.935 -14.517 1.00 97.00 361 THR A C 1
ATOM 2837 O O . THR A 1 361 ? 18.372 25.684 -14.048 1.00 97.00 361 THR A O 1
ATOM 2840 N N . ALA A 1 362 ? 16.277 25.039 -14.590 1.00 95.12 362 ALA A N 1
ATOM 2841 C CA . ALA A 1 362 ? 16.420 23.660 -14.145 1.00 95.12 362 ALA A CA 1
ATOM 2842 C C . ALA A 1 362 ? 17.532 22.937 -14.917 1.00 95.12 362 ALA A C 1
ATOM 2844 O O . ALA A 1 362 ? 18.376 22.302 -14.300 1.00 95.12 362 ALA A O 1
ATOM 2845 N N . GLY A 1 363 ? 17.629 23.122 -16.238 1.00 96.19 363 GLY A N 1
ATOM 2846 C CA . GLY A 1 363 ? 18.728 22.582 -17.047 1.00 96.19 363 GLY A CA 1
ATOM 2847 C C . GLY A 1 363 ? 20.108 22.999 -16.529 1.00 96.19 363 GLY A C 1
ATOM 2848 O O . GLY A 1 363 ? 20.998 22.163 -16.373 1.00 96.19 363 GLY A O 1
ATOM 2849 N N . ARG A 1 364 ? 20.278 24.284 -16.180 1.00 96.88 364 ARG A N 1
ATOM 2850 C CA . ARG A 1 364 ? 21.518 24.770 -15.552 1.00 96.88 364 ARG A CA 1
ATOM 2851 C C . ARG A 1 364 ? 21.733 24.161 -14.170 1.00 96.88 364 ARG A C 1
ATOM 2853 O O . ARG A 1 364 ? 22.836 23.704 -13.903 1.00 96.88 364 ARG A O 1
ATOM 2860 N N . GLN A 1 365 ? 20.714 24.144 -13.310 1.00 95.19 365 GLN A N 1
ATOM 2861 C CA . GLN A 1 365 ? 20.819 23.591 -11.956 1.00 95.19 365 GLN A CA 1
ATOM 2862 C C . GLN A 1 365 ? 21.190 22.106 -11.977 1.00 95.19 365 GLN A C 1
ATOM 2864 O O . GLN A 1 365 ? 22.132 21.712 -11.294 1.00 95.19 365 GLN A O 1
ATOM 2869 N N . PHE A 1 366 ? 20.520 21.318 -12.816 1.00 95.50 366 PHE A N 1
ATOM 2870 C CA . PHE A 1 366 ? 20.785 19.899 -13.018 1.00 95.50 366 PHE A CA 1
ATOM 2871 C C . PHE A 1 366 ? 22.229 19.644 -13.469 1.00 95.50 366 PHE A C 1
ATOM 2873 O O . PHE A 1 366 ? 22.881 18.733 -12.965 1.00 95.50 366 PHE A O 1
ATOM 2880 N N . ALA A 1 367 ? 22.756 20.482 -14.369 1.00 94.31 367 ALA A N 1
ATOM 2881 C CA . ALA A 1 367 ? 24.123 20.361 -14.869 1.00 94.31 367 ALA A CA 1
ATOM 2882 C C . ALA A 1 367 ? 25.205 20.821 -13.873 1.00 94.31 367 ALA A C 1
ATOM 2884 O O . ALA A 1 367 ? 26.332 20.331 -13.944 1.00 94.31 367 ALA A O 1
ATOM 2885 N N . THR A 1 368 ? 24.910 21.778 -12.984 1.00 94.69 368 THR A N 1
ATOM 2886 C CA . THR A 1 368 ? 25.923 22.393 -12.104 1.00 94.69 368 THR A CA 1
ATOM 2887 C C . THR A 1 368 ? 25.927 21.869 -10.673 1.00 94.69 368 THR A C 1
ATOM 2889 O O . THR A 1 368 ? 26.957 21.971 -10.006 1.00 94.69 368 THR A O 1
ATOM 2892 N N . HIS A 1 369 ? 24.811 21.330 -10.179 1.00 92.56 369 HIS A N 1
ATOM 2893 C CA . HIS A 1 369 ? 24.699 20.856 -8.800 1.00 92.56 369 HIS A CA 1
ATOM 2894 C C . HIS A 1 369 ? 25.055 19.373 -8.676 1.00 92.56 369 HIS A C 1
ATOM 2896 O O . HIS A 1 369 ? 24.900 18.586 -9.610 1.00 92.56 369 HIS A O 1
ATOM 2902 N N . SER A 1 370 ? 25.528 18.990 -7.487 1.00 89.56 370 SER A N 1
ATOM 2903 C CA . SER A 1 370 ? 25.788 17.588 -7.151 1.00 89.56 370 SER A CA 1
ATOM 2904 C C . SER A 1 370 ? 24.497 16.763 -7.252 1.00 89.56 370 SER A C 1
ATOM 2906 O O . SER A 1 370 ? 23.474 17.229 -6.752 1.00 89.56 370 SER A O 1
ATOM 2908 N N . PRO A 1 371 ? 24.531 15.518 -7.769 1.00 86.50 371 PRO A N 1
ATOM 2909 C CA . PRO A 1 371 ? 23.374 14.614 -7.778 1.00 86.50 371 PRO A CA 1
ATOM 2910 C C . PRO A 1 371 ? 22.744 14.330 -6.405 1.00 86.50 371 PRO A C 1
ATOM 2912 O O . PRO A 1 371 ? 21.648 13.783 -6.318 1.00 86.50 371 PRO A O 1
ATOM 2915 N N . GLU A 1 372 ? 23.454 14.654 -5.323 1.00 81.31 372 GLU A N 1
ATOM 2916 C CA . GLU A 1 372 ? 22.984 14.507 -3.943 1.00 81.31 372 GLU A CA 1
ATOM 2917 C C . GLU A 1 372 ? 22.282 15.768 -3.406 1.00 81.31 372 GLU A C 1
ATOM 2919 O O . GLU A 1 372 ? 21.749 15.733 -2.297 1.00 81.31 372 GLU A O 1
ATOM 2924 N N . SER A 1 373 ? 22.284 16.882 -4.149 1.00 85.31 373 SER A N 1
ATOM 2925 C CA . SER A 1 373 ? 21.699 18.145 -3.692 1.00 85.31 373 SER A CA 1
ATOM 2926 C C . SER A 1 373 ? 20.180 18.199 -3.938 1.00 85.31 373 SER A C 1
ATOM 2928 O O . SER A 1 373 ? 19.703 17.668 -4.949 1.00 85.31 373 SER A O 1
ATOM 2930 N N . PRO A 1 374 ? 19.402 18.858 -3.054 1.00 84.44 374 PRO A N 1
ATOM 2931 C CA . PRO A 1 374 ? 17.975 19.096 -3.281 1.00 84.44 374 PRO A CA 1
ATOM 2932 C C . PRO A 1 374 ? 17.693 19.816 -4.606 1.00 84.44 374 PRO A C 1
ATOM 2934 O O . PRO A 1 374 ? 16.773 19.444 -5.321 1.00 84.44 374 PRO A O 1
ATOM 2937 N N . GLU A 1 375 ? 18.532 20.783 -4.985 1.00 89.50 375 GLU A N 1
ATOM 2938 C CA . GLU A 1 375 ? 18.382 21.555 -6.223 1.00 89.50 375 GLU A CA 1
ATOM 2939 C C . GLU A 1 375 ? 18.529 20.682 -7.472 1.00 89.50 375 GLU A C 1
ATOM 2941 O O . GLU A 1 375 ? 17.823 20.896 -8.456 1.00 89.50 375 GLU A O 1
ATOM 2946 N N . HIS A 1 376 ? 19.426 19.690 -7.447 1.00 89.88 376 HIS A N 1
ATOM 2947 C CA . HIS A 1 376 ? 19.548 18.729 -8.539 1.00 89.88 376 HIS A CA 1
ATOM 2948 C C . HIS A 1 376 ? 18.296 17.850 -8.644 1.00 89.88 376 HIS A C 1
ATOM 2950 O O . HIS A 1 376 ? 17.807 17.623 -9.750 1.00 89.88 376 HIS A O 1
ATOM 2956 N N . ALA A 1 377 ? 17.760 17.383 -7.510 1.00 85.38 377 ALA A N 1
ATOM 2957 C CA . ALA A 1 377 ? 16.536 16.584 -7.480 1.00 85.38 377 ALA A CA 1
ATOM 2958 C C . ALA A 1 377 ? 15.325 17.378 -8.001 1.00 85.38 377 ALA A C 1
ATOM 2960 O O . ALA A 1 377 ? 14.638 16.906 -8.907 1.00 85.38 377 ALA A O 1
ATOM 2961 N N . ASP A 1 378 ? 15.119 18.602 -7.512 1.00 87.00 378 ASP A N 1
ATOM 2962 C CA . ASP A 1 378 ? 14.035 19.489 -7.950 1.00 87.00 378 ASP A CA 1
ATOM 2963 C C . ASP A 1 378 ? 14.141 19.815 -9.450 1.00 87.00 378 ASP A C 1
ATOM 2965 O O . ASP A 1 378 ? 13.147 19.787 -10.182 1.00 87.00 378 ASP A O 1
ATOM 2969 N N . ALA A 1 379 ? 15.360 20.072 -9.939 1.00 92.06 379 ALA A N 1
ATOM 2970 C CA . ALA A 1 379 ? 15.608 20.311 -11.355 1.00 92.06 379 ALA A CA 1
ATOM 2971 C C . ALA A 1 379 ? 15.322 19.068 -12.212 1.00 92.06 379 ALA A C 1
ATOM 2973 O O . ALA A 1 379 ? 14.668 19.181 -13.249 1.00 92.06 379 ALA A O 1
ATOM 2974 N N . ALA A 1 380 ? 15.765 17.884 -11.777 1.00 92.25 380 ALA A N 1
ATOM 2975 C CA . ALA A 1 380 ? 15.497 16.625 -12.467 1.00 92.25 380 ALA A CA 1
ATOM 2976 C C . ALA A 1 380 ? 13.990 16.357 -12.573 1.00 92.25 380 ALA A C 1
ATOM 2978 O O . ALA A 1 380 ? 13.500 15.991 -13.639 1.00 92.25 380 ALA A O 1
ATOM 2979 N N . GLU A 1 381 ? 13.244 16.585 -11.490 1.00 90.44 381 GLU A N 1
ATOM 2980 C CA . GLU A 1 381 ? 11.792 16.423 -11.460 1.00 90.44 381 GLU A CA 1
ATOM 2981 C C . GLU A 1 381 ? 11.060 17.318 -12.467 1.00 90.44 381 GLU A C 1
ATOM 2983 O O . GLU A 1 381 ? 10.094 16.867 -13.092 1.00 90.44 381 GLU A O 1
ATOM 2988 N N . LEU A 1 382 ? 11.510 18.567 -12.633 1.00 92.81 382 LEU A N 1
ATOM 2989 C CA . LEU A 1 382 ? 10.962 19.490 -13.626 1.00 92.81 382 LEU A CA 1
ATOM 2990 C C . LEU A 1 382 ? 11.316 19.045 -15.053 1.00 92.81 382 LEU A C 1
ATOM 2992 O O . LEU A 1 382 ? 10.447 19.003 -15.928 1.00 92.81 382 LEU A O 1
ATOM 2996 N N . LEU A 1 383 ? 12.586 18.702 -15.284 1.00 94.75 383 LEU A N 1
ATOM 2997 C CA . LEU A 1 383 ? 13.098 18.317 -16.599 1.00 94.75 383 LEU A CA 1
ATOM 2998 C C . LEU A 1 383 ? 12.463 17.018 -17.097 1.00 94.75 383 LEU A C 1
ATOM 3000 O O . LEU A 1 383 ? 12.001 16.986 -18.227 1.00 94.75 383 LEU A O 1
ATOM 3004 N N . ILE A 1 384 ? 12.309 15.985 -16.264 1.00 94.19 384 ILE A N 1
ATOM 3005 C CA . ILE A 1 384 ? 11.649 14.723 -16.659 1.00 94.19 384 ILE A CA 1
ATOM 3006 C C . ILE A 1 384 ? 10.281 14.967 -17.324 1.00 94.19 384 ILE A C 1
ATOM 3008 O O . ILE A 1 384 ? 9.906 14.260 -18.260 1.00 94.19 384 ILE A O 1
ATOM 3012 N N . VAL A 1 385 ? 9.529 15.964 -16.854 1.00 92.25 385 VAL A N 1
ATOM 3013 C CA . VAL A 1 385 ? 8.195 16.277 -17.382 1.00 92.25 385 VAL A CA 1
ATOM 3014 C C . VAL A 1 385 ? 8.263 17.119 -18.661 1.00 92.25 385 VAL A C 1
ATOM 3016 O O . VAL A 1 385 ? 7.457 16.910 -19.566 1.00 92.25 385 VAL A O 1
ATOM 3019 N N . HIS A 1 386 ? 9.182 18.085 -18.735 1.00 93.94 386 HIS A N 1
ATOM 3020 C CA . HIS A 1 386 ? 9.148 19.143 -19.754 1.00 93.94 386 HIS A CA 1
ATOM 3021 C C . HIS A 1 386 ? 10.269 19.084 -20.800 1.00 93.94 386 HIS A C 1
ATOM 3023 O O . HIS A 1 386 ? 10.070 19.550 -21.918 1.00 93.94 386 HIS A O 1
ATOM 3029 N N . ASP A 1 387 ? 11.421 18.530 -20.442 1.00 96.00 387 ASP A N 1
ATOM 3030 C CA . ASP A 1 387 ? 12.600 18.344 -21.288 1.00 96.00 387 ASP A CA 1
ATOM 3031 C C . ASP A 1 387 ? 13.408 17.145 -20.750 1.00 96.00 387 ASP A C 1
ATOM 3033 O O . ASP A 1 387 ? 14.370 17.322 -19.999 1.00 96.00 387 ASP A O 1
ATOM 3037 N N . PRO A 1 388 ? 12.960 15.901 -21.006 1.00 96.19 388 PRO A N 1
ATOM 3038 C CA . PRO A 1 388 ? 13.525 14.713 -20.362 1.00 96.19 388 PRO A CA 1
ATOM 3039 C C . PRO A 1 388 ? 14.913 14.324 -20.885 1.00 96.19 388 PRO A C 1
ATOM 3041 O O . PRO A 1 388 ? 15.595 13.533 -20.233 1.00 96.19 388 PRO A O 1
ATOM 3044 N N . GLU A 1 389 ? 15.353 14.850 -22.031 1.00 97.00 389 GLU A N 1
ATOM 3045 C CA . GLU A 1 389 ? 16.594 14.432 -22.693 1.00 97.00 389 GLU A CA 1
ATOM 3046 C C . GLU A 1 389 ? 17.844 14.557 -21.793 1.00 97.00 389 GLU A C 1
ATOM 3048 O O . GLU A 1 389 ? 18.583 13.570 -21.676 1.00 97.00 389 GLU A O 1
ATOM 3053 N N . PRO A 1 390 ? 18.087 15.677 -21.077 1.00 97.31 390 PRO A N 1
ATOM 3054 C CA . PRO A 1 390 ? 19.230 15.794 -20.172 1.00 97.31 390 PRO A CA 1
ATOM 3055 C C . PRO A 1 390 ? 19.203 14.756 -19.045 1.00 97.31 390 PRO A C 1
ATOM 3057 O O . PRO A 1 390 ? 20.247 14.204 -18.689 1.00 97.31 390 PRO A O 1
ATOM 3060 N N . VAL A 1 391 ? 18.015 14.454 -18.508 1.00 96.62 391 VAL A N 1
ATOM 3061 C CA . VAL A 1 391 ? 17.858 13.487 -17.415 1.00 96.62 391 VAL A CA 1
ATOM 3062 C C . VAL A 1 391 ? 18.045 12.062 -17.920 1.00 96.62 391 VAL A C 1
ATOM 3064 O O . VAL A 1 391 ? 18.742 11.282 -17.279 1.00 96.62 391 VAL A O 1
ATOM 3067 N N . VAL A 1 392 ? 17.505 11.725 -19.093 1.00 97.12 392 VAL A N 1
ATOM 3068 C CA . VAL A 1 392 ? 17.717 10.422 -19.743 1.00 97.12 392 VAL A CA 1
ATOM 3069 C C . VAL A 1 392 ? 19.198 10.205 -20.032 1.00 97.12 392 VAL A C 1
ATOM 3071 O O . VAL A 1 392 ? 19.739 9.153 -19.699 1.00 97.12 392 VAL A O 1
ATOM 3074 N N . LYS A 1 393 ? 19.891 11.210 -20.579 1.00 97.38 393 LYS A N 1
ATOM 3075 C CA . LYS A 1 393 ? 21.337 11.141 -20.826 1.00 97.38 393 LYS A CA 1
ATOM 3076 C C . LYS A 1 393 ? 22.130 10.913 -19.539 1.00 97.38 393 LYS A C 1
ATOM 3078 O O . LYS A 1 393 ? 23.066 10.117 -19.536 1.00 97.38 393 LYS A O 1
ATOM 3083 N N . TRP A 1 394 ? 21.753 11.589 -18.455 1.00 96.69 394 TRP A N 1
ATOM 3084 C CA . TRP A 1 394 ? 22.358 11.385 -17.141 1.00 96.69 394 TRP A CA 1
ATOM 3085 C C . TRP A 1 394 ? 22.086 9.977 -16.592 1.00 96.69 394 TRP A C 1
ATOM 3087 O O . TRP A 1 394 ? 23.029 9.303 -16.186 1.00 96.69 394 TRP A O 1
ATOM 3097 N N . LEU A 1 395 ? 20.840 9.495 -16.655 1.00 96.12 395 LEU A N 1
ATOM 3098 C CA . LEU A 1 395 ? 20.455 8.148 -16.217 1.00 96.12 395 LEU A CA 1
ATOM 3099 C C . LEU A 1 395 ? 21.164 7.049 -17.011 1.00 96.12 395 LEU A C 1
ATOM 3101 O O . LEU A 1 395 ? 21.570 6.051 -16.424 1.00 96.12 395 LEU A O 1
ATOM 3105 N N . LYS A 1 396 ? 21.377 7.234 -18.320 1.00 97.38 396 LYS A N 1
ATOM 3106 C CA . LYS A 1 396 ? 22.138 6.275 -19.135 1.00 97.38 396 LYS A CA 1
ATOM 3107 C C . LYS A 1 396 ? 23.566 6.085 -18.628 1.00 97.38 396 LYS A C 1
ATOM 3109 O O . LYS A 1 396 ? 24.077 4.976 -18.683 1.00 97.38 396 LYS A O 1
ATOM 3114 N N . ALA A 1 397 ? 24.193 7.148 -18.131 1.00 96.06 397 ALA A N 1
ATOM 3115 C CA . ALA A 1 397 ? 25.545 7.111 -17.577 1.00 96.06 397 ALA A CA 1
ATOM 3116 C C . ALA A 1 397 ? 25.574 6.873 -16.055 1.00 96.06 397 ALA A C 1
ATOM 3118 O O . ALA A 1 397 ? 26.655 6.850 -15.458 1.00 96.06 397 ALA A O 1
ATOM 3119 N N . TRP A 1 398 ? 24.410 6.751 -15.409 1.00 94.06 398 TRP A N 1
ATOM 3120 C CA . TRP A 1 398 ? 24.324 6.593 -13.964 1.00 94.06 398 TRP A CA 1
ATOM 3121 C C . TRP A 1 398 ? 24.876 5.235 -13.543 1.00 94.06 398 TRP A C 1
ATOM 3123 O O . TRP A 1 398 ? 24.623 4.213 -14.176 1.00 94.06 398 TRP A O 1
ATOM 3133 N N . LYS A 1 399 ? 25.626 5.238 -12.442 1.00 89.88 399 LYS A N 1
ATOM 3134 C CA . LYS A 1 399 ? 26.151 4.037 -11.797 1.00 89.88 399 LYS A CA 1
ATOM 3135 C C . LYS A 1 399 ? 25.840 4.122 -10.320 1.00 89.88 399 LYS A C 1
ATOM 3137 O O . LYS A 1 399 ? 26.079 5.168 -9.708 1.00 89.88 399 LYS A O 1
ATOM 3142 N N . ALA A 1 400 ? 25.361 3.021 -9.753 1.00 83.06 400 ALA A N 1
ATOM 3143 C CA . ALA A 1 400 ? 25.185 2.915 -8.318 1.00 83.06 400 ALA A CA 1
ATOM 3144 C C . ALA A 1 400 ? 26.503 3.274 -7.608 1.00 83.06 400 ALA A C 1
ATOM 3146 O O . ALA A 1 400 ? 27.535 2.653 -7.880 1.00 83.06 400 ALA A O 1
ATOM 3147 N N . PRO A 1 401 ? 26.508 4.262 -6.695 1.00 76.31 401 PRO A N 1
ATOM 3148 C CA . PRO A 1 401 ? 27.725 4.651 -5.990 1.00 76.31 401 PRO A CA 1
ATOM 3149 C C . PRO A 1 401 ? 28.219 3.553 -5.028 1.00 76.31 401 PRO A C 1
ATOM 3151 O O . PRO A 1 401 ? 29.337 3.666 -4.527 1.00 76.31 401 PRO A O 1
ATOM 3154 N N . ALA A 1 402 ? 27.409 2.506 -4.796 1.00 70.06 402 ALA A N 1
ATOM 3155 C CA . ALA A 1 402 ? 27.704 1.306 -4.006 1.00 70.06 402 ALA A CA 1
ATOM 3156 C C . ALA A 1 402 ? 28.303 1.604 -2.617 1.00 70.06 402 ALA A C 1
ATOM 3158 O O . ALA A 1 402 ? 29.095 0.816 -2.097 1.00 70.06 402 ALA A O 1
ATOM 3159 N N . ARG A 1 403 ? 27.961 2.758 -2.021 1.00 65.12 403 ARG A N 1
ATOM 3160 C CA . ARG A 1 403 ? 28.516 3.181 -0.725 1.00 65.12 403 ARG A CA 1
ATOM 3161 C C . ARG A 1 403 ? 27.847 2.433 0.413 1.00 65.12 403 ARG A C 1
ATOM 3163 O O . ARG A 1 403 ? 28.510 2.082 1.386 1.00 65.12 403 ARG A O 1
ATOM 3170 N N . ASP A 1 404 ? 26.548 2.192 0.282 1.00 66.31 404 ASP A N 1
ATOM 3171 C CA . ASP A 1 404 ? 25.800 1.324 1.170 1.00 66.31 404 ASP A CA 1
ATOM 3172 C C . ASP A 1 404 ? 24.747 0.506 0.415 1.00 66.31 404 ASP A C 1
ATOM 3174 O O . ASP A 1 404 ? 24.591 0.571 -0.805 1.00 66.31 404 ASP A O 1
ATOM 3178 N N . TRP A 1 405 ? 24.027 -0.308 1.170 1.00 60.66 405 TRP A N 1
ATOM 3179 C CA . TRP A 1 405 ? 23.011 -1.184 0.630 1.00 60.66 405 TRP A CA 1
ATOM 3180 C C . TRP A 1 405 ? 21.760 -0.486 0.084 1.00 60.66 405 TRP A C 1
ATOM 3182 O O . TRP A 1 405 ? 20.987 -1.109 -0.631 1.00 60.66 405 TRP A O 1
ATOM 3192 N N . ARG A 1 406 ? 21.526 0.782 0.431 1.00 63.94 406 ARG A N 1
ATOM 3193 C CA . ARG A 1 406 ? 20.418 1.589 -0.105 1.00 63.94 406 ARG A CA 1
ATOM 3194 C C . ARG A 1 406 ? 20.744 2.118 -1.499 1.00 63.94 406 ARG A C 1
ATOM 3196 O O . ARG A 1 406 ? 19.850 2.585 -2.197 1.00 63.94 406 ARG A O 1
ATOM 3203 N N . ASP A 1 407 ? 22.015 2.073 -1.892 1.00 69.94 407 ASP A N 1
ATOM 3204 C CA . ASP A 1 407 ? 22.465 2.531 -3.201 1.00 69.94 407 ASP A CA 1
ATOM 3205 C C . ASP A 1 407 ? 22.363 1.450 -4.286 1.00 69.94 407 ASP A C 1
ATOM 3207 O O . ASP A 1 407 ? 22.397 1.792 -5.468 1.00 69.94 407 ASP A O 1
ATOM 3211 N N . THR A 1 408 ? 22.249 0.168 -3.915 1.00 68.31 408 THR A N 1
ATOM 3212 C CA . THR A 1 408 ? 22.341 -0.974 -4.847 1.00 68.31 408 THR A CA 1
ATOM 3213 C C . THR A 1 408 ? 21.171 -1.047 -5.825 1.00 68.31 408 THR A C 1
ATOM 3215 O O . THR A 1 408 ? 21.371 -1.424 -6.973 1.00 68.31 408 THR A O 1
ATOM 3218 N N . ASP A 1 409 ? 19.973 -0.634 -5.410 1.00 73.38 409 ASP A N 1
ATOM 3219 C CA . ASP A 1 409 ? 18.754 -0.650 -6.226 1.00 73.38 409 ASP A CA 1
ATOM 3220 C C . ASP A 1 409 ? 18.189 0.747 -6.518 1.00 73.38 409 ASP A C 1
ATOM 3222 O O . ASP A 1 409 ? 17.135 0.891 -7.149 1.00 73.38 409 ASP A O 1
ATOM 3226 N N . ARG A 1 410 ? 18.923 1.799 -6.136 1.00 81.75 410 ARG A N 1
ATOM 3227 C CA . ARG A 1 410 ? 18.540 3.194 -6.386 1.00 81.75 410 ARG A CA 1
ATOM 3228 C C . ARG A 1 410 ? 18.332 3.480 -7.875 1.00 81.75 410 ARG A C 1
ATOM 3230 O O . ARG A 1 410 ? 17.491 4.312 -8.216 1.00 81.75 410 ARG A O 1
ATOM 3237 N N . GLY A 1 411 ? 19.026 2.748 -8.749 1.00 87.62 411 GLY A N 1
ATOM 3238 C CA . GLY A 1 411 ? 18.825 2.796 -10.197 1.00 87.62 411 GLY A CA 1
ATOM 3239 C C . GLY A 1 411 ? 17.383 2.485 -10.598 1.00 87.62 411 GLY A C 1
ATOM 3240 O O . GLY A 1 411 ? 16.814 3.201 -11.418 1.00 87.62 411 GLY A O 1
ATOM 3241 N N . TYR A 1 412 ? 16.735 1.506 -9.955 1.00 89.19 412 TYR A N 1
ATOM 3242 C CA . TYR A 1 412 ? 15.339 1.169 -10.252 1.00 89.19 412 TYR A CA 1
ATOM 3243 C C . TYR A 1 412 ? 14.405 2.316 -9.875 1.00 89.19 412 TYR A C 1
ATOM 3245 O O . TYR A 1 412 ? 13.534 2.690 -10.654 1.00 89.19 412 TYR A O 1
ATOM 3253 N N . VAL A 1 413 ? 14.599 2.906 -8.691 1.00 84.75 413 VAL A N 1
ATOM 3254 C CA . VAL A 1 413 ? 13.770 4.019 -8.204 1.00 84.75 413 VAL A CA 1
ATOM 3255 C C . VAL A 1 413 ? 13.913 5.237 -9.115 1.00 84.75 413 VAL A C 1
ATOM 3257 O O . VAL A 1 413 ? 12.911 5.824 -9.517 1.00 84.75 413 VAL A O 1
ATOM 3260 N N . LEU A 1 414 ? 15.144 5.597 -9.483 1.00 89.06 414 LEU A N 1
ATOM 3261 C CA . LEU A 1 414 ? 15.415 6.715 -10.389 1.00 89.06 414 LEU A CA 1
ATOM 3262 C C . LEU A 1 414 ? 14.841 6.459 -11.788 1.00 89.06 414 LEU A C 1
ATOM 3264 O O . LEU A 1 414 ? 14.120 7.305 -12.318 1.00 89.06 414 LEU A O 1
ATOM 3268 N N . GLY A 1 415 ? 15.110 5.278 -12.354 1.00 92.31 415 GLY A N 1
ATOM 3269 C CA . GLY A 1 415 ? 14.614 4.868 -13.664 1.00 92.31 415 GLY A CA 1
ATOM 3270 C C . GLY A 1 415 ? 13.089 4.820 -13.714 1.00 92.31 415 GLY A C 1
ATOM 3271 O O . GLY A 1 415 ? 12.498 5.358 -14.643 1.00 92.31 415 GLY A O 1
ATOM 3272 N N . SER A 1 416 ? 12.441 4.257 -12.692 1.00 91.19 416 SER A N 1
ATOM 3273 C CA . SER A 1 416 ? 10.980 4.191 -12.593 1.00 91.19 416 SER A CA 1
ATOM 3274 C C . SER A 1 416 ? 10.355 5.572 -12.374 1.00 91.19 416 SER A C 1
ATOM 3276 O O . SER A 1 416 ? 9.344 5.872 -13.002 1.00 91.19 416 SER A O 1
ATOM 3278 N N . SER A 1 417 ? 10.969 6.454 -11.570 1.00 87.44 417 SER A N 1
ATOM 3279 C CA . SER A 1 417 ? 10.501 7.842 -11.395 1.00 87.44 417 SER A CA 1
ATOM 3280 C C . SER A 1 417 ? 10.507 8.597 -12.722 1.00 87.44 417 SER A C 1
ATOM 3282 O O . SER A 1 417 ? 9.494 9.177 -13.126 1.00 87.44 417 SER A O 1
ATOM 3284 N N . ALA A 1 418 ? 11.643 8.537 -13.428 1.00 91.31 418 ALA A N 1
ATOM 3285 C CA . ALA A 1 418 ? 11.799 9.160 -14.731 1.00 91.31 418 ALA A CA 1
ATOM 3286 C C . ALA A 1 418 ? 10.822 8.562 -15.738 1.00 91.31 418 ALA A C 1
ATOM 3288 O O . ALA A 1 418 ? 10.069 9.303 -16.359 1.00 91.31 418 ALA A O 1
ATOM 3289 N N . ALA A 1 419 ? 10.755 7.235 -15.833 1.00 91.25 419 ALA A N 1
ATOM 3290 C CA . ALA A 1 419 ? 9.843 6.535 -16.721 1.00 91.25 419 ALA A CA 1
ATOM 3291 C C . ALA A 1 419 ? 8.380 6.913 -16.462 1.00 91.25 419 ALA A C 1
ATOM 3293 O O . ALA A 1 419 ? 7.679 7.267 -17.403 1.00 91.25 419 ALA A O 1
ATOM 3294 N N . ALA A 1 420 ? 7.918 6.887 -15.208 1.00 88.06 420 ALA A N 1
ATOM 3295 C CA . ALA A 1 420 ? 6.534 7.170 -14.835 1.00 88.06 420 ALA A CA 1
ATOM 3296 C C . ALA A 1 420 ? 6.095 8.599 -15.192 1.00 88.06 420 ALA A C 1
ATOM 3298 O O . ALA A 1 420 ? 4.957 8.791 -15.628 1.00 88.06 420 ALA A O 1
ATOM 3299 N N . ARG A 1 421 ? 6.992 9.580 -15.022 1.00 88.00 421 ARG A N 1
ATOM 3300 C CA . ARG A 1 421 ? 6.714 11.019 -15.179 1.00 88.00 421 ARG A CA 1
ATOM 3301 C C . ARG A 1 421 ? 7.159 11.599 -16.525 1.00 88.00 421 ARG A C 1
ATOM 3303 O O . ARG A 1 421 ? 6.856 12.760 -16.785 1.00 88.00 421 ARG A O 1
ATOM 3310 N N . CYS A 1 422 ? 7.865 10.821 -17.347 1.00 89.81 422 CYS A N 1
ATOM 3311 C CA . CYS A 1 422 ? 8.430 11.268 -18.617 1.00 89.81 422 CYS A CA 1
ATOM 3312 C C . CYS A 1 422 ? 7.344 11.858 -19.527 1.00 89.81 422 CYS A C 1
ATOM 3314 O O . CYS A 1 422 ? 6.393 11.162 -19.900 1.00 89.81 422 CYS A O 1
ATOM 3316 N N . GLY A 1 423 ? 7.489 13.143 -19.858 1.00 86.75 423 GLY A N 1
ATOM 3317 C CA . GLY A 1 423 ? 6.697 13.801 -20.894 1.00 86.75 423 GLY A CA 1
ATOM 3318 C C . GLY A 1 423 ? 7.258 13.557 -22.300 1.00 86.75 423 GLY A C 1
ATOM 3319 O O . GLY A 1 423 ? 8.308 12.943 -22.473 1.00 86.75 423 GLY A O 1
ATOM 3320 N N . GLY A 1 424 ? 6.570 14.065 -23.325 1.00 87.75 424 GLY A N 1
ATOM 3321 C CA . GLY A 1 424 ? 7.024 13.962 -24.719 1.00 87.75 424 GLY A CA 1
ATOM 3322 C C . GLY A 1 424 ? 6.937 12.545 -25.304 1.00 87.75 424 GLY A C 1
ATOM 3323 O O . GLY A 1 424 ? 6.021 11.787 -24.977 1.00 87.75 424 GLY A O 1
ATOM 3324 N N . ASP A 1 425 ? 7.871 12.198 -26.198 1.00 93.31 425 ASP A N 1
ATOM 3325 C CA . ASP A 1 425 ? 7.970 10.864 -26.813 1.00 93.31 425 ASP A CA 1
ATOM 3326 C C . ASP A 1 425 ? 8.541 9.841 -25.817 1.00 93.31 425 ASP A C 1
ATOM 3328 O O . ASP A 1 425 ? 9.713 9.455 -25.839 1.00 93.31 425 ASP A O 1
ATOM 3332 N N . ARG A 1 426 ? 7.685 9.412 -24.891 1.00 94.50 426 ARG A N 1
ATOM 3333 C CA . ARG A 1 426 ? 8.044 8.478 -23.822 1.00 94.50 426 ARG A CA 1
ATOM 3334 C C . ARG A 1 426 ? 8.565 7.142 -24.360 1.00 94.50 426 ARG A C 1
ATOM 3336 O O . ARG A 1 426 ? 9.470 6.572 -23.758 1.00 94.50 426 ARG A O 1
ATOM 3343 N N . VAL A 1 427 ? 8.056 6.644 -25.491 1.00 96.50 427 VAL A N 1
ATOM 3344 C CA . VAL A 1 427 ? 8.545 5.391 -26.099 1.00 96.50 427 VAL A CA 1
ATOM 3345 C C . VAL A 1 427 ? 9.998 5.543 -26.545 1.00 96.50 427 VAL A C 1
ATOM 3347 O O . VAL A 1 427 ? 10.806 4.645 -26.281 1.00 96.50 427 VAL A O 1
ATOM 3350 N N . HIS A 1 428 ? 10.351 6.669 -27.172 1.00 96.94 428 HIS A N 1
ATOM 3351 C CA . HIS A 1 428 ? 11.735 6.975 -27.531 1.00 96.94 428 HIS A CA 1
ATOM 3352 C C . HIS A 1 428 ? 12.647 6.982 -26.296 1.00 96.94 428 HIS A C 1
ATOM 3354 O O . HIS A 1 428 ? 13.607 6.212 -26.245 1.00 96.94 428 HIS A O 1
ATOM 3360 N N . PHE A 1 429 ? 12.309 7.754 -25.260 1.00 97.31 429 PHE A N 1
ATOM 3361 C CA . PHE A 1 429 ? 13.149 7.868 -24.062 1.00 97.31 429 PHE A CA 1
ATOM 3362 C C . PHE A 1 429 ? 13.281 6.559 -23.277 1.00 97.31 429 PHE A C 1
ATOM 3364 O O . PHE A 1 429 ? 14.370 6.221 -22.816 1.00 97.31 429 PHE A O 1
ATOM 3371 N N . LEU A 1 430 ? 12.205 5.776 -23.164 1.00 97.44 430 LEU A N 1
ATOM 3372 C CA . LEU A 1 430 ? 12.270 4.451 -22.546 1.00 97.44 430 LEU A CA 1
ATOM 3373 C C . LEU A 1 430 ? 13.157 3.500 -23.354 1.00 97.44 430 LEU A C 1
ATOM 3375 O O . LEU A 1 430 ? 13.915 2.734 -22.770 1.00 97.44 430 LEU A O 1
ATOM 3379 N N . THR A 1 431 ? 13.118 3.580 -24.687 1.00 98.19 431 THR A N 1
ATOM 3380 C CA . THR A 1 431 ? 14.017 2.801 -25.553 1.00 98.19 431 THR A CA 1
ATOM 3381 C C . THR A 1 431 ? 15.476 3.201 -25.347 1.00 98.19 431 THR A C 1
ATOM 3383 O O . THR A 1 431 ? 16.338 2.331 -25.281 1.00 98.19 431 THR A O 1
ATOM 3386 N N . GLU A 1 432 ? 15.757 4.497 -25.209 1.00 97.94 432 GLU A N 1
ATOM 3387 C CA . GLU A 1 432 ? 17.102 5.003 -24.921 1.00 97.94 432 GLU A CA 1
ATOM 3388 C C . GLU A 1 432 ? 17.633 4.503 -23.568 1.00 97.94 432 GLU A C 1
ATOM 3390 O O . GLU A 1 432 ? 18.809 4.149 -23.461 1.00 97.94 432 GLU A O 1
ATOM 3395 N N . LEU A 1 433 ? 16.771 4.418 -22.548 1.00 97.94 433 LEU A N 1
ATOM 3396 C CA . LEU A 1 433 ? 17.126 3.916 -21.215 1.00 97.94 433 LEU A CA 1
ATOM 3397 C C . LEU A 1 433 ? 17.350 2.397 -21.153 1.00 97.94 433 LEU A C 1
ATOM 3399 O O . LEU A 1 433 ? 17.994 1.932 -20.213 1.00 97.94 433 LEU A O 1
ATOM 3403 N N . LEU A 1 434 ? 16.917 1.619 -22.155 1.00 98.19 434 LEU A N 1
ATOM 3404 C CA . LEU A 1 434 ? 17.300 0.200 -22.268 1.00 98.19 434 LEU A CA 1
ATOM 3405 C C . LEU A 1 434 ? 18.817 0.010 -22.433 1.00 98.19 434 LEU A C 1
ATOM 3407 O O . LEU A 1 434 ? 19.319 -1.089 -22.219 1.00 98.19 434 LEU A O 1
ATOM 3411 N N . TRP A 1 435 ? 19.539 1.073 -22.797 1.00 97.69 435 TRP A N 1
ATOM 3412 C CA . TRP A 1 435 ? 20.992 1.094 -22.974 1.00 97.69 435 TRP A CA 1
ATOM 3413 C C . TRP A 1 435 ? 21.728 1.799 -21.826 1.00 97.69 435 TRP A C 1
ATOM 3415 O O . TRP A 1 435 ? 22.854 2.254 -22.017 1.00 97.69 435 TRP A O 1
ATOM 3425 N N . ALA A 1 436 ? 21.092 1.967 -20.663 1.00 97.50 436 ALA A N 1
ATOM 3426 C CA . ALA A 1 436 ? 21.752 2.535 -19.491 1.00 97.50 436 ALA A CA 1
ATOM 3427 C C . ALA A 1 436 ? 22.855 1.609 -18.953 1.00 97.50 436 ALA A C 1
ATOM 3429 O O . ALA A 1 436 ? 22.726 0.394 -19.034 1.00 97.50 436 ALA A O 1
ATOM 3430 N N . ASP A 1 437 ? 23.910 2.164 -18.356 1.00 95.94 437 ASP A N 1
ATOM 3431 C CA . ASP A 1 437 ? 24.988 1.384 -17.732 1.00 95.94 437 ASP A CA 1
ATOM 3432 C C . ASP A 1 437 ? 24.486 0.553 -16.535 1.00 95.94 437 ASP A C 1
ATOM 3434 O O . ASP A 1 437 ? 25.038 -0.507 -16.238 1.00 95.94 437 ASP A O 1
ATOM 3438 N N . ASP A 1 438 ? 23.441 1.026 -15.847 1.00 94.56 438 ASP A N 1
ATOM 3439 C CA . ASP A 1 438 ? 22.865 0.358 -14.684 1.00 94.56 438 ASP A CA 1
ATOM 3440 C C . ASP A 1 438 ? 21.716 -0.609 -15.059 1.00 94.56 438 ASP A C 1
ATOM 3442 O O . ASP A 1 438 ? 20.685 -0.172 -15.591 1.00 94.56 438 ASP A O 1
ATOM 3446 N N . PRO A 1 439 ? 21.828 -1.913 -14.731 1.00 95.00 439 PRO A N 1
ATOM 3447 C CA . PRO A 1 439 ? 20.799 -2.915 -15.015 1.00 95.00 439 PRO A CA 1
ATOM 3448 C C . PRO A 1 439 ? 19.413 -2.606 -14.444 1.00 95.00 439 PRO A C 1
ATOM 3450 O O . PRO A 1 439 ? 18.401 -2.957 -15.049 1.00 95.00 439 PRO A O 1
ATOM 3453 N N . HIS A 1 440 ? 19.330 -1.959 -13.281 1.00 93.31 440 HIS A N 1
ATOM 3454 C CA . HIS A 1 440 ? 18.044 -1.638 -12.675 1.00 93.31 440 HIS A CA 1
ATOM 3455 C C . HIS A 1 440 ? 17.316 -0.530 -13.442 1.00 93.31 440 HIS A C 1
ATOM 3457 O O . HIS A 1 440 ? 16.088 -0.578 -13.549 1.00 93.31 440 HIS A O 1
ATOM 3463 N N . ILE A 1 441 ? 18.051 0.424 -14.025 1.00 95.88 441 ILE A N 1
ATOM 3464 C CA . ILE A 1 441 ? 17.479 1.434 -14.928 1.00 95.88 441 ILE A CA 1
ATOM 3465 C C . ILE A 1 441 ? 16.962 0.766 -16.207 1.00 95.88 441 ILE A C 1
ATOM 3467 O O . ILE A 1 441 ? 15.835 1.053 -16.614 1.00 95.88 441 ILE A O 1
ATOM 3471 N N . GLN A 1 442 ? 17.730 -0.159 -16.799 1.00 97.62 442 GLN A N 1
ATOM 3472 C CA . GLN A 1 442 ? 17.296 -0.904 -17.992 1.00 97.62 442 GLN A CA 1
ATOM 3473 C C . GLN A 1 442 ? 15.984 -1.658 -17.735 1.00 97.62 442 GLN A C 1
ATOM 3475 O O . GLN A 1 442 ? 15.049 -1.590 -18.534 1.00 97.62 442 GLN A O 1
ATOM 3480 N N . VAL A 1 443 ? 15.889 -2.350 -16.594 1.00 96.56 443 VAL A N 1
ATOM 3481 C CA . VAL A 1 443 ? 14.688 -3.102 -16.213 1.00 96.56 443 VAL A CA 1
ATOM 3482 C C . VAL A 1 443 ? 13.506 -2.171 -15.960 1.00 96.56 443 VAL A C 1
ATOM 3484 O O . VAL A 1 443 ? 12.432 -2.426 -16.499 1.00 96.56 443 VAL A O 1
ATOM 3487 N N . ALA A 1 444 ? 13.681 -1.072 -15.218 1.00 95.50 444 ALA A N 1
ATOM 3488 C CA . ALA A 1 444 ? 12.617 -0.084 -15.029 1.00 95.50 444 ALA A CA 1
ATOM 3489 C C . ALA A 1 444 ? 12.109 0.453 -16.380 1.00 95.50 444 ALA A C 1
ATOM 3491 O O . ALA A 1 444 ? 10.902 0.495 -16.624 1.00 95.50 444 ALA A O 1
ATOM 3492 N N . ALA A 1 445 ? 13.022 0.790 -17.294 1.00 97.19 445 ALA A N 1
ATOM 3493 C CA . ALA A 1 445 ? 12.673 1.245 -18.631 1.00 97.19 445 ALA A CA 1
ATOM 3494 C C . ALA A 1 445 ? 11.873 0.192 -19.412 1.00 97.19 445 ALA A C 1
ATOM 3496 O O . ALA A 1 445 ? 10.851 0.533 -20.002 1.00 97.19 445 ALA A O 1
ATOM 3497 N N . ALA A 1 446 ? 12.265 -1.083 -19.362 1.00 98.25 446 ALA A N 1
ATOM 3498 C CA . ALA A 1 446 ? 11.557 -2.170 -20.038 1.00 98.25 446 ALA A CA 1
ATOM 3499 C C . ALA A 1 446 ? 10.158 -2.441 -19.455 1.00 98.25 446 ALA A C 1
ATOM 3501 O O . ALA A 1 446 ? 9.211 -2.656 -20.214 1.00 98.25 446 ALA A O 1
ATOM 3502 N N . VAL A 1 447 ? 10.004 -2.377 -18.126 1.00 96.56 447 VAL A N 1
ATOM 3503 C CA . VAL A 1 447 ? 8.703 -2.513 -17.446 1.00 96.56 447 VAL A CA 1
ATOM 3504 C C . VAL A 1 447 ? 7.741 -1.424 -17.913 1.00 96.56 447 VAL A C 1
ATOM 3506 O O . VAL A 1 447 ? 6.632 -1.720 -18.355 1.00 96.56 447 VAL A O 1
ATOM 3509 N N . HIS A 1 448 ? 8.173 -0.162 -17.864 1.00 96.31 448 HIS A N 1
ATOM 3510 C CA . HIS A 1 448 ? 7.340 0.954 -18.301 1.00 96.31 448 HIS A CA 1
ATOM 3511 C C . HIS A 1 448 ? 7.151 0.980 -19.820 1.00 96.31 448 HIS A C 1
ATOM 3513 O O . HIS A 1 448 ? 6.090 1.392 -20.283 1.00 96.31 448 HIS A O 1
ATOM 3519 N N . LEU A 1 449 ? 8.126 0.505 -20.602 1.00 97.44 449 LEU A N 1
ATOM 3520 C CA . LEU A 1 449 ? 7.968 0.350 -22.045 1.00 97.44 449 LEU A CA 1
ATOM 3521 C C . LEU A 1 449 ? 6.868 -0.659 -22.350 1.00 97.44 449 LEU A C 1
ATOM 3523 O O . LEU A 1 449 ? 6.084 -0.401 -23.245 1.00 97.44 449 LEU A O 1
ATOM 3527 N N . ALA A 1 450 ? 6.723 -1.730 -21.566 1.00 97.44 450 ALA A N 1
ATOM 3528 C CA . ALA A 1 450 ? 5.627 -2.682 -21.740 1.00 97.44 450 ALA A CA 1
ATOM 3529 C C . ALA A 1 450 ? 4.235 -2.076 -21.458 1.00 97.44 450 ALA A C 1
ATOM 3531 O O . ALA A 1 450 ? 3.230 -2.630 -21.901 1.00 97.44 450 ALA A O 1
ATOM 3532 N N . PHE A 1 451 ? 4.155 -0.939 -20.753 1.00 95.62 451 PHE A N 1
ATOM 3533 C CA . PHE A 1 451 ? 2.907 -0.181 -20.602 1.00 95.62 451 PHE A CA 1
ATOM 3534 C C . PHE A 1 451 ? 2.583 0.690 -21.824 1.00 95.62 451 PHE A C 1
ATOM 3536 O O . PHE A 1 451 ? 1.407 0.921 -22.090 1.00 95.62 451 PHE A O 1
ATOM 3543 N N . GLU A 1 452 ? 3.598 1.173 -22.547 1.00 95.31 452 GLU A N 1
ATOM 3544 C CA . GLU A 1 452 ? 3.435 2.038 -23.728 1.00 95.31 452 GLU A CA 1
ATOM 3545 C C . GLU A 1 452 ? 3.374 1.237 -25.042 1.00 95.31 452 GLU A C 1
ATOM 3547 O O . GLU A 1 452 ? 2.559 1.518 -25.915 1.00 95.31 452 GLU A O 1
ATOM 3552 N N . ASP A 1 453 ? 4.227 0.222 -25.165 1.00 97.50 453 ASP A N 1
ATOM 3553 C CA . ASP A 1 453 ? 4.359 -0.717 -26.276 1.00 97.50 453 ASP A CA 1
ATOM 3554 C C . ASP A 1 453 ? 4.641 -2.111 -25.693 1.00 97.50 453 ASP A C 1
ATOM 3556 O O . ASP A 1 453 ? 5.784 -2.491 -25.409 1.00 97.50 453 ASP A O 1
ATOM 3560 N N . GLU A 1 454 ? 3.567 -2.877 -25.478 1.00 97.12 454 GLU A N 1
ATOM 3561 C CA . GLU A 1 454 ? 3.638 -4.191 -24.835 1.00 97.12 454 GLU A CA 1
ATOM 3562 C C . GLU A 1 454 ? 4.599 -5.142 -25.563 1.00 97.12 454 GLU A C 1
ATOM 3564 O O . GLU A 1 454 ? 5.376 -5.844 -24.914 1.00 97.12 454 GLU A O 1
ATOM 3569 N N . ALA A 1 455 ? 4.576 -5.163 -26.898 1.00 98.00 455 ALA A N 1
ATOM 3570 C CA . ALA A 1 455 ? 5.389 -6.089 -27.677 1.00 98.00 455 ALA A CA 1
ATOM 3571 C C . ALA A 1 455 ? 6.882 -5.790 -27.501 1.00 98.00 455 ALA A C 1
ATOM 3573 O O . ALA A 1 455 ? 7.663 -6.686 -27.165 1.00 98.00 455 ALA A O 1
ATOM 3574 N N . LYS A 1 456 ? 7.272 -4.521 -27.665 1.00 98.38 456 LYS A N 1
ATOM 3575 C CA . LYS A 1 456 ? 8.667 -4.093 -27.533 1.00 98.38 456 LYS A CA 1
ATOM 3576 C C . LYS A 1 456 ? 9.165 -4.192 -26.092 1.00 98.38 456 LYS A C 1
ATOM 3578 O O . LYS A 1 456 ? 10.286 -4.648 -25.863 1.00 98.38 456 LYS A O 1
ATOM 3583 N N . GLY A 1 457 ? 8.335 -3.811 -25.121 1.00 98.12 457 GLY A N 1
ATOM 3584 C CA . GLY A 1 457 ? 8.664 -3.910 -23.702 1.00 98.12 457 GLY A CA 1
ATOM 3585 C C . GLY A 1 457 ? 8.869 -5.353 -23.247 1.00 98.12 457 GLY A C 1
ATOM 3586 O O . GLY A 1 457 ? 9.874 -5.654 -22.607 1.00 98.12 457 GLY A O 1
ATOM 3587 N N . ARG A 1 458 ? 7.981 -6.278 -23.636 1.00 98.38 458 ARG A N 1
ATOM 3588 C CA . ARG A 1 458 ? 8.131 -7.709 -23.316 1.00 98.38 458 ARG A CA 1
ATOM 3589 C C . ARG A 1 458 ? 9.361 -8.322 -23.968 1.00 98.38 458 ARG A C 1
ATOM 3591 O O . ARG A 1 458 ? 10.059 -9.097 -23.325 1.00 98.38 458 ARG A O 1
ATOM 3598 N N . GLU A 1 459 ? 9.666 -7.950 -25.207 1.00 98.50 459 GLU A N 1
ATOM 3599 C CA . GLU A 1 459 ? 10.884 -8.416 -25.870 1.00 98.50 459 GLU A CA 1
ATOM 3600 C C . GLU A 1 459 ? 12.154 -7.945 -25.147 1.00 98.50 459 GLU A C 1
ATOM 3602 O O . GLU A 1 459 ? 13.079 -8.730 -24.937 1.00 98.50 459 GLU A O 1
ATOM 3607 N N . ALA A 1 460 ? 12.187 -6.688 -24.695 1.00 98.44 460 ALA A N 1
ATOM 3608 C CA . ALA A 1 460 ? 13.278 -6.190 -23.863 1.00 98.44 460 ALA A CA 1
ATOM 3609 C C . ALA A 1 460 ? 13.358 -6.937 -22.520 1.00 98.44 460 ALA A C 1
ATOM 3611 O O . ALA A 1 460 ? 14.439 -7.364 -22.120 1.00 98.44 460 ALA A O 1
ATOM 3612 N N . LEU A 1 461 ? 12.222 -7.159 -21.851 1.00 98.44 461 LEU A N 1
ATOM 3613 C CA . LEU A 1 461 ? 12.162 -7.891 -20.583 1.00 98.44 461 LEU A CA 1
ATOM 3614 C C . LEU A 1 461 ? 12.679 -9.331 -20.707 1.00 98.44 461 LEU A C 1
ATOM 3616 O O . LEU A 1 461 ? 13.355 -9.790 -19.791 1.00 98.44 461 LEU A O 1
ATOM 3620 N N . ARG A 1 462 ? 12.425 -10.038 -21.820 1.00 98.44 462 ARG A N 1
ATOM 3621 C CA . ARG A 1 462 ? 12.983 -11.387 -22.053 1.00 98.44 462 ARG A CA 1
ATOM 3622 C C . ARG A 1 462 ? 14.503 -11.368 -22.050 1.00 98.44 462 ARG A C 1
ATOM 3624 O O . ARG A 1 462 ? 15.103 -12.115 -21.285 1.00 98.44 462 ARG A O 1
ATOM 3631 N N . LYS A 1 463 ? 15.111 -10.452 -22.806 1.00 98.25 463 LYS A N 1
ATOM 3632 C CA . LYS A 1 463 ? 16.574 -10.277 -22.837 1.00 98.25 463 LYS A CA 1
ATOM 3633 C C . LYS A 1 463 ? 17.120 -9.908 -21.459 1.00 98.25 463 LYS A C 1
ATOM 3635 O O . LYS A 1 463 ? 18.081 -10.500 -20.987 1.00 98.25 463 LYS A O 1
ATOM 3640 N N . LEU A 1 464 ? 16.474 -8.962 -20.779 1.00 97.44 464 LEU A N 1
ATOM 3641 C CA . LEU A 1 464 ? 16.906 -8.507 -19.456 1.00 97.44 464 LEU A CA 1
ATOM 3642 C C . LEU A 1 464 ? 16.712 -9.566 -18.365 1.00 97.44 464 LEU A C 1
ATOM 3644 O O . LEU A 1 464 ? 17.427 -9.537 -17.368 1.00 97.44 464 LEU A O 1
ATOM 3648 N N . SER A 1 465 ? 15.795 -10.522 -18.541 1.00 97.00 465 SER A N 1
ATOM 3649 C CA . SER A 1 465 ? 15.595 -11.614 -17.582 1.00 97.00 465 SER A CA 1
ATOM 3650 C C . SER A 1 465 ? 16.810 -12.542 -17.455 1.00 97.00 465 SER A C 1
ATOM 3652 O O . SER A 1 465 ? 16.992 -13.174 -16.412 1.00 97.00 465 SER A O 1
ATOM 3654 N N . GLU A 1 466 ? 17.681 -12.557 -18.467 1.00 96.38 466 GLU A N 1
ATOM 3655 C CA . GLU A 1 466 ? 18.938 -13.311 -18.486 1.00 96.38 466 GLU A CA 1
ATOM 3656 C C . GLU A 1 466 ? 20.037 -12.663 -17.627 1.00 96.38 466 GLU A C 1
ATOM 3658 O O . GLU A 1 466 ? 21.008 -13.327 -17.261 1.00 96.38 466 GLU A O 1
ATOM 3663 N N . LEU A 1 467 ? 19.898 -11.379 -17.266 1.00 94.19 467 LEU A N 1
ATOM 3664 C CA . LEU A 1 467 ? 20.859 -10.692 -16.400 1.00 94.19 467 LEU A CA 1
ATOM 3665 C C . LEU A 1 467 ? 20.920 -11.368 -15.029 1.00 94.19 467 LEU A C 1
ATOM 3667 O O . LEU A 1 467 ? 19.867 -11.700 -14.491 1.00 94.19 467 LEU A O 1
ATOM 3671 N N . PRO A 1 468 ? 22.098 -11.528 -14.405 1.00 90.56 468 PRO A N 1
ATOM 3672 C CA . PRO A 1 468 ? 22.207 -12.123 -13.077 1.00 90.56 468 PRO A CA 1
ATOM 3673 C C . PRO A 1 468 ? 21.596 -11.228 -11.984 1.00 90.56 468 PRO A C 1
ATOM 3675 O O . PRO A 1 468 ? 21.428 -10.021 -12.149 1.00 90.56 468 PRO A O 1
ATOM 3678 N N . GLY A 1 469 ? 21.307 -11.826 -10.824 1.00 88.19 469 GLY A N 1
ATOM 3679 C CA . GLY A 1 469 ? 20.857 -11.096 -9.634 1.00 88.19 469 GLY A CA 1
ATOM 3680 C C . GLY A 1 469 ? 19.421 -10.566 -9.709 1.00 88.19 469 GLY A C 1
ATOM 3681 O O . GLY A 1 469 ? 18.577 -11.100 -10.433 1.00 88.19 469 GLY A O 1
ATOM 3682 N N . ASP A 1 470 ? 19.158 -9.527 -8.914 1.00 87.94 470 ASP A N 1
ATOM 3683 C CA . ASP A 1 470 ? 17.829 -8.939 -8.718 1.00 87.94 470 ASP A CA 1
ATOM 3684 C C . ASP A 1 470 ? 17.240 -8.254 -9.975 1.00 87.94 470 ASP A C 1
ATOM 3686 O O . ASP A 1 470 ? 16.035 -8.411 -10.186 1.00 87.94 470 ASP A O 1
ATOM 3690 N N . PRO A 1 471 ? 18.012 -7.562 -10.849 1.00 92.06 471 PRO A N 1
ATOM 3691 C CA . PRO A 1 471 ? 17.471 -6.989 -12.087 1.00 92.06 471 PRO A CA 1
ATOM 3692 C C . PRO A 1 471 ? 16.787 -8.031 -12.980 1.00 92.06 471 PRO A C 1
ATOM 3694 O O . PRO A 1 471 ? 15.626 -7.861 -13.356 1.00 92.06 471 PRO A O 1
ATOM 3697 N N . GLY A 1 472 ? 17.469 -9.143 -13.279 1.00 94.38 472 GLY A N 1
ATOM 3698 C CA . GLY A 1 472 ? 16.907 -10.172 -14.157 1.00 94.38 472 GLY A CA 1
ATOM 3699 C C . GLY A 1 472 ? 15.716 -10.896 -13.540 1.00 94.38 472 GLY A C 1
ATOM 3700 O O . GLY A 1 472 ? 14.757 -11.220 -14.237 1.00 94.38 472 GLY A O 1
ATOM 3701 N N . ALA A 1 473 ? 15.707 -11.077 -12.220 1.00 93.19 473 ALA A N 1
ATOM 3702 C CA . ALA A 1 473 ? 14.549 -11.633 -11.533 1.00 93.19 473 ALA A CA 1
ATOM 3703 C C . ALA A 1 473 ? 13.344 -10.685 -11.521 1.00 93.19 473 ALA A C 1
ATOM 3705 O O . ALA A 1 473 ? 12.213 -11.147 -11.658 1.00 93.19 473 ALA A O 1
ATOM 3706 N N . TRP A 1 474 ? 13.563 -9.370 -11.417 1.00 93.94 474 TRP A N 1
ATOM 3707 C CA . TRP A 1 474 ? 12.492 -8.380 -11.555 1.00 93.94 474 TRP A CA 1
ATOM 3708 C C . TRP A 1 474 ? 11.919 -8.355 -12.979 1.00 93.94 474 TRP A C 1
ATOM 3710 O O . TRP A 1 474 ? 10.698 -8.321 -13.165 1.00 93.94 474 TRP A O 1
ATOM 3720 N N . ALA A 1 475 ? 12.782 -8.446 -13.996 1.00 96.44 475 ALA A N 1
ATOM 3721 C CA . ALA A 1 475 ? 12.353 -8.578 -15.386 1.00 96.44 475 ALA A CA 1
ATOM 3722 C C . ALA A 1 475 ? 11.540 -9.866 -15.607 1.00 96.44 475 ALA A C 1
ATOM 3724 O O . ALA A 1 475 ? 10.442 -9.818 -16.165 1.00 96.44 475 ALA A O 1
ATOM 3725 N N . ALA A 1 476 ? 12.023 -10.999 -15.085 1.00 97.00 476 ALA A N 1
ATOM 3726 C CA . ALA A 1 476 ? 11.324 -12.279 -15.134 1.00 97.00 476 ALA A CA 1
ATOM 3727 C C . ALA A 1 476 ? 9.968 -12.230 -14.417 1.00 97.00 476 ALA A C 1
ATOM 3729 O O . ALA A 1 476 ? 8.962 -12.642 -14.986 1.00 97.00 476 ALA A O 1
ATOM 3730 N N . LEU A 1 477 ? 9.904 -11.669 -13.205 1.00 96.19 477 LEU A N 1
ATOM 3731 C CA . LEU A 1 477 ? 8.647 -11.461 -12.485 1.00 96.19 477 LEU A CA 1
ATOM 3732 C C . LEU A 1 477 ? 7.666 -10.629 -13.316 1.00 96.19 477 LEU A C 1
ATOM 3734 O O . LEU A 1 477 ? 6.478 -10.942 -13.361 1.00 96.19 477 LEU A O 1
ATOM 3738 N N . THR A 1 478 ? 8.147 -9.583 -13.986 1.00 96.81 478 THR A N 1
ATOM 3739 C CA . THR A 1 478 ? 7.289 -8.777 -14.853 1.00 96.81 478 THR A CA 1
ATOM 3740 C C . THR A 1 478 ? 6.727 -9.631 -15.984 1.00 96.81 478 THR A C 1
ATOM 3742 O O . THR A 1 478 ? 5.517 -9.652 -16.154 1.00 96.81 478 THR A O 1
ATOM 3745 N N . LEU A 1 479 ? 7.539 -10.429 -16.682 1.00 98.12 479 LEU A N 1
ATOM 3746 C CA . LEU A 1 479 ? 7.047 -11.369 -17.701 1.00 98.12 479 LEU A CA 1
ATOM 3747 C C . LEU A 1 479 ? 6.008 -12.358 -17.145 1.00 98.12 479 LEU A C 1
ATOM 3749 O O . LEU A 1 479 ? 4.981 -12.587 -17.786 1.00 98.12 479 LEU A O 1
ATOM 3753 N N . VAL A 1 480 ? 6.221 -12.883 -15.933 1.00 97.69 480 VAL A N 1
ATOM 3754 C CA . VAL A 1 480 ? 5.246 -13.744 -15.241 1.00 97.69 480 VAL A CA 1
ATOM 3755 C C . VAL A 1 480 ? 3.912 -13.014 -15.059 1.00 97.69 480 VAL A C 1
ATOM 3757 O O . VAL A 1 480 ? 2.870 -13.593 -15.334 1.00 97.69 480 VAL A O 1
ATOM 3760 N N . ARG A 1 481 ? 3.905 -11.730 -14.686 1.00 97.25 481 ARG A N 1
ATOM 3761 C CA . ARG A 1 481 ? 2.667 -10.930 -14.563 1.00 97.25 481 ARG A CA 1
ATOM 3762 C C . ARG A 1 481 ? 1.922 -10.762 -15.894 1.00 97.25 481 ARG A C 1
ATOM 3764 O O . ARG A 1 481 ? 0.701 -10.647 -15.890 1.00 97.25 481 ARG A O 1
ATOM 3771 N N . TYR A 1 482 ? 2.632 -10.796 -17.024 1.00 97.69 482 TYR A N 1
ATOM 3772 C CA . TYR A 1 482 ? 2.059 -10.826 -18.382 1.00 97.69 482 TYR A CA 1
ATOM 3773 C C . TYR A 1 482 ? 1.665 -12.245 -18.850 1.00 97.69 482 TYR A C 1
ATOM 3775 O O . TYR A 1 482 ? 1.322 -12.435 -20.018 1.00 97.69 482 TYR A O 1
ATOM 3783 N N . GLY A 1 483 ? 1.716 -13.246 -17.966 1.00 97.56 483 GLY A N 1
ATOM 3784 C CA . GLY A 1 483 ? 1.336 -14.627 -18.262 1.00 97.56 483 GLY A CA 1
ATOM 3785 C C . GLY A 1 483 ? 2.454 -15.494 -18.850 1.00 97.56 483 GLY A C 1
ATOM 3786 O O . GLY A 1 483 ? 2.195 -16.622 -19.265 1.00 97.56 483 GLY A O 1
ATOM 3787 N N . GLU A 1 484 ? 3.709 -15.033 -18.900 1.00 97.75 484 GLU A N 1
ATOM 3788 C CA . GLU A 1 484 ? 4.807 -15.843 -19.446 1.00 97.75 484 GLU A CA 1
ATOM 3789 C C . GLU A 1 484 ? 5.304 -16.876 -18.430 1.00 97.75 484 GLU A C 1
ATOM 3791 O O . GLU A 1 484 ? 6.223 -16.636 -17.646 1.00 97.75 484 GLU A O 1
ATOM 3796 N N . ARG A 1 485 ? 4.716 -18.076 -18.471 1.00 96.06 485 ARG A N 1
ATOM 3797 C CA . ARG A 1 485 ? 5.060 -19.185 -17.568 1.00 96.06 485 ARG A CA 1
ATOM 3798 C C . ARG A 1 485 ? 6.545 -19.566 -17.595 1.00 96.06 485 ARG A C 1
ATOM 3800 O O . ARG A 1 485 ? 7.095 -19.910 -16.554 1.00 96.06 485 ARG A O 1
ATOM 3807 N N . ALA A 1 486 ? 7.209 -19.475 -18.749 1.00 96.12 486 ALA A N 1
ATOM 3808 C CA . ALA A 1 486 ? 8.633 -19.803 -18.874 1.00 96.12 486 ALA A CA 1
ATOM 3809 C C . ALA A 1 486 ? 9.536 -18.937 -17.970 1.00 96.12 486 ALA A C 1
ATOM 3811 O O . ALA A 1 486 ? 10.601 -19.388 -17.555 1.00 96.12 486 ALA A O 1
ATOM 3812 N N . ALA A 1 487 ? 9.093 -17.729 -17.604 1.00 97.06 487 ALA A N 1
ATOM 3813 C CA . ALA A 1 487 ? 9.841 -16.823 -16.737 1.00 97.06 487 ALA A CA 1
ATOM 3814 C C . ALA A 1 487 ? 9.707 -17.146 -15.233 1.00 97.06 487 ALA A C 1
ATOM 3816 O O . ALA A 1 487 ? 10.451 -16.592 -14.423 1.00 97.06 487 ALA A O 1
ATOM 3817 N N . VAL A 1 488 ? 8.801 -18.054 -14.837 1.00 94.81 488 VAL A N 1
ATOM 3818 C CA . VAL A 1 488 ? 8.563 -18.409 -13.424 1.00 94.81 488 VAL A CA 1
ATOM 3819 C C . VAL A 1 488 ? 9.830 -18.922 -12.754 1.00 94.81 488 VAL A C 1
ATOM 3821 O O . VAL A 1 488 ? 10.147 -18.481 -11.652 1.00 94.81 488 VAL A O 1
ATOM 3824 N N . THR A 1 489 ? 10.562 -19.832 -13.404 1.00 92.62 489 THR A N 1
ATOM 3825 C CA . THR A 1 489 ? 11.784 -20.416 -12.835 1.00 92.62 489 THR A CA 1
ATOM 3826 C C . THR A 1 489 ? 12.788 -19.323 -12.493 1.00 92.62 489 THR A C 1
ATOM 3828 O O . THR A 1 489 ? 13.243 -19.251 -11.353 1.00 92.62 489 THR A O 1
ATOM 3831 N N . ARG A 1 490 ? 13.035 -18.407 -13.439 1.00 94.00 490 ARG A N 1
ATOM 3832 C CA . ARG A 1 490 ? 13.967 -17.290 -13.268 1.00 94.00 490 ARG A CA 1
ATOM 3833 C C . ARG A 1 490 ? 13.513 -16.307 -12.186 1.00 94.00 490 ARG A C 1
ATOM 3835 O O . ARG A 1 490 ? 14.331 -15.868 -11.384 1.00 94.00 490 ARG A O 1
ATOM 3842 N N . ALA A 1 491 ? 12.219 -15.991 -12.116 1.00 92.44 491 ALA A N 1
ATOM 3843 C CA . ALA A 1 491 ? 11.677 -15.155 -11.043 1.00 92.44 491 ALA A CA 1
ATOM 3844 C C . ALA A 1 491 ? 11.862 -15.823 -9.665 1.00 92.44 491 ALA A C 1
ATOM 3846 O O . ALA A 1 491 ? 12.274 -15.173 -8.703 1.00 92.44 491 ALA A O 1
ATOM 3847 N N . ALA A 1 492 ? 11.627 -17.137 -9.583 1.00 89.81 492 ALA A N 1
ATOM 3848 C CA . ALA A 1 492 ? 11.764 -17.910 -8.354 1.00 89.81 492 ALA A CA 1
ATOM 3849 C C . ALA A 1 492 ? 13.223 -18.094 -7.901 1.00 89.81 492 ALA A C 1
ATOM 3851 O O . ALA A 1 492 ? 13.450 -18.301 -6.716 1.00 89.81 492 ALA A O 1
ATOM 3852 N N . GLU A 1 493 ? 14.226 -17.973 -8.775 1.00 84.88 493 GLU A N 1
ATOM 3853 C CA . GLU A 1 493 ? 15.641 -18.090 -8.376 1.00 84.88 493 GLU A CA 1
ATOM 3854 C C . GLU A 1 493 ? 16.051 -17.071 -7.299 1.00 84.88 493 GLU A C 1
ATOM 3856 O O . GLU A 1 493 ? 16.861 -17.397 -6.429 1.00 84.88 493 GLU A O 1
ATOM 3861 N N . THR A 1 494 ? 15.450 -15.872 -7.273 1.00 73.62 494 THR A N 1
ATOM 3862 C CA . THR A 1 494 ? 15.693 -14.901 -6.181 1.00 73.62 494 THR A CA 1
ATOM 3863 C C . THR A 1 494 ? 15.231 -15.356 -4.807 1.00 73.62 494 THR A C 1
ATOM 3865 O O . THR A 1 494 ? 15.712 -14.825 -3.805 1.00 73.62 494 THR A O 1
ATOM 3868 N N . LEU A 1 495 ? 14.331 -16.335 -4.741 1.00 72.38 495 LEU A N 1
ATOM 3869 C CA . LEU A 1 495 ? 13.852 -16.899 -3.484 1.00 72.38 495 LEU A CA 1
ATOM 3870 C C . LEU A 1 495 ? 14.837 -17.905 -2.881 1.00 72.38 495 LEU A C 1
ATOM 3872 O O . LEU A 1 495 ? 14.752 -18.182 -1.690 1.00 72.38 495 LEU A O 1
ATOM 3876 N N . SER A 1 496 ? 15.763 -18.444 -3.678 1.00 69.69 496 SER A N 1
ATOM 3877 C CA . SER A 1 496 ? 16.730 -19.457 -3.234 1.00 69.69 496 SER A CA 1
ATOM 3878 C C . SER A 1 496 ? 17.990 -18.862 -2.590 1.00 69.69 496 SER A C 1
ATOM 3880 O O . SER A 1 496 ? 18.791 -19.598 -2.012 1.00 69.69 496 SER A O 1
ATOM 3882 N N . ALA A 1 497 ? 18.201 -17.545 -2.686 1.00 66.94 497 ALA A N 1
ATOM 3883 C CA . ALA A 1 497 ? 19.305 -16.872 -2.004 1.00 66.94 497 ALA A CA 1
ATOM 3884 C C . ALA A 1 497 ? 19.075 -16.883 -0.480 1.00 66.94 497 ALA A C 1
ATOM 3886 O O . ALA A 1 497 ? 17.949 -16.698 -0.017 1.00 66.94 497 ALA A O 1
ATOM 3887 N N . ARG A 1 498 ? 20.130 -17.121 0.313 1.00 60.53 498 ARG A N 1
ATOM 3888 C CA . ARG A 1 498 ? 20.005 -17.299 1.769 1.00 60.53 498 ARG A CA 1
ATOM 3889 C C . ARG A 1 498 ? 19.368 -16.072 2.423 1.00 60.53 498 ARG A C 1
ATOM 3891 O O . ARG A 1 498 ? 19.666 -14.937 2.072 1.00 60.53 498 ARG A O 1
ATOM 3898 N N . HIS A 1 499 ? 18.531 -16.313 3.431 1.00 55.25 499 HIS A N 1
ATOM 3899 C CA . HIS A 1 499 ? 17.823 -15.258 4.161 1.00 55.25 499 HIS A CA 1
ATOM 3900 C C . HIS A 1 499 ? 18.767 -14.250 4.846 1.00 55.25 499 HIS A C 1
ATOM 3902 O O . HIS A 1 499 ? 18.402 -13.091 5.031 1.00 55.25 499 HIS A O 1
ATOM 3908 N N . ASP A 1 500 ? 19.997 -14.654 5.162 1.00 56.72 500 ASP A N 1
ATOM 3909 C CA . ASP A 1 500 ? 21.024 -13.763 5.716 1.00 56.72 500 ASP A CA 1
ATOM 3910 C C . ASP A 1 500 ? 21.491 -12.699 4.697 1.00 56.72 500 ASP A C 1
ATOM 3912 O O . ASP A 1 500 ? 21.950 -11.630 5.092 1.00 56.72 500 ASP A O 1
ATOM 3916 N N . ASP A 1 501 ? 21.275 -12.932 3.395 1.00 55.19 501 ASP A N 1
ATOM 3917 C CA . ASP A 1 501 ? 21.517 -11.957 2.324 1.00 55.19 501 ASP A CA 1
ATOM 3918 C C . ASP A 1 501 ? 20.316 -11.007 2.110 1.00 55.19 501 ASP A C 1
ATOM 3920 O O . ASP A 1 501 ? 20.451 -9.974 1.453 1.00 55.19 501 ASP A O 1
ATOM 3924 N N . LEU A 1 502 ? 19.126 -11.334 2.644 1.00 51.84 502 LEU A N 1
ATOM 3925 C CA . LEU A 1 502 ? 17.893 -10.545 2.464 1.00 51.84 502 LEU A CA 1
ATOM 3926 C C . LEU A 1 502 ? 17.843 -9.302 3.354 1.00 51.84 502 LEU A C 1
ATOM 3928 O O . LEU A 1 502 ? 17.266 -8.287 2.969 1.00 51.84 502 LEU A O 1
ATOM 3932 N N . THR A 1 503 ? 18.408 -9.377 4.557 1.00 49.31 503 THR A N 1
ATOM 3933 C CA . THR A 1 503 ? 18.294 -8.313 5.565 1.00 49.31 503 THR A CA 1
ATOM 3934 C C . THR A 1 503 ? 19.350 -7.221 5.405 1.00 49.31 503 THR A C 1
ATOM 3936 O O . THR A 1 503 ? 19.187 -6.140 5.969 1.00 49.31 503 THR A O 1
ATOM 3939 N N . ALA A 1 504 ? 20.398 -7.468 4.613 1.00 51.09 504 ALA A N 1
ATOM 3940 C CA . ALA A 1 504 ? 21.556 -6.588 4.531 1.00 51.09 504 ALA A CA 1
ATOM 3941 C C . ALA A 1 504 ? 21.651 -5.737 3.255 1.00 51.09 504 ALA A C 1
ATOM 3943 O O . ALA A 1 504 ? 22.509 -4.853 3.249 1.00 51.09 504 ALA A O 1
ATOM 3944 N N . GLY A 1 505 ? 20.806 -5.908 2.213 1.00 57.97 505 GLY A N 1
ATOM 3945 C CA . GLY A 1 505 ? 20.903 -4.910 1.146 1.00 57.97 505 GLY A CA 1
ATOM 3946 C C . GLY A 1 505 ? 20.160 -4.879 -0.181 1.00 57.97 505 GLY A C 1
ATOM 3947 O O . GLY A 1 505 ? 20.720 -4.340 -1.133 1.00 57.97 505 GLY A O 1
ATOM 3948 N N . SER A 1 506 ? 18.923 -5.363 -0.269 1.00 70.12 506 SER A N 1
ATOM 3949 C CA . SER A 1 506 ? 18.085 -5.127 -1.456 1.00 70.12 506 SER A CA 1
ATOM 3950 C C . SER A 1 506 ? 16.644 -4.835 -1.038 1.00 70.12 506 SER A C 1
ATOM 3952 O O . SER A 1 506 ? 16.026 -5.654 -0.356 1.00 70.12 506 SER A O 1
ATOM 3954 N N . LEU A 1 507 ? 16.092 -3.673 -1.415 1.00 70.94 507 LEU A N 1
ATOM 3955 C CA . LEU A 1 507 ? 14.655 -3.389 -1.274 1.00 70.94 507 LEU A CA 1
ATOM 3956 C C . LEU A 1 507 ? 13.848 -4.212 -2.276 1.00 70.94 507 LEU A C 1
ATOM 3958 O O . LEU A 1 507 ? 12.718 -4.604 -1.983 1.00 70.94 507 LEU A O 1
ATOM 3962 N N . LEU A 1 508 ? 14.424 -4.479 -3.450 1.00 76.62 508 LEU A N 1
ATOM 3963 C CA . LEU A 1 508 ? 13.743 -5.177 -4.533 1.00 76.62 508 LEU A CA 1
ATOM 3964 C C . LEU A 1 508 ? 13.496 -6.646 -4.227 1.00 76.62 508 LEU A C 1
ATOM 3966 O O . LEU A 1 508 ? 12.424 -7.143 -4.555 1.00 76.62 508 LEU A O 1
ATOM 3970 N N . ARG A 1 509 ? 14.421 -7.355 -3.575 1.00 80.00 509 ARG A N 1
ATOM 3971 C CA . ARG A 1 509 ? 14.250 -8.801 -3.383 1.00 80.00 509 ARG A CA 1
ATOM 3972 C C . ARG A 1 509 ? 12.993 -9.158 -2.570 1.00 80.00 509 ARG A C 1
ATOM 3974 O O . ARG A 1 509 ? 12.182 -9.922 -3.092 1.00 80.00 509 ARG A O 1
ATOM 3981 N N . PRO A 1 510 ? 12.727 -8.580 -1.377 1.00 78.69 510 PRO A N 1
ATOM 3982 C CA . PRO A 1 510 ? 11.467 -8.808 -0.659 1.00 78.69 510 PRO A CA 1
ATOM 3983 C C . PRO A 1 510 ? 10.217 -8.430 -1.469 1.00 78.69 510 PRO A C 1
ATOM 3985 O O . PRO A 1 510 ? 9.169 -9.069 -1.332 1.00 78.69 510 PRO A O 1
ATOM 3988 N N . LEU A 1 511 ? 10.323 -7.412 -2.331 1.00 82.19 511 LEU A N 1
ATOM 3989 C CA . LEU A 1 511 ? 9.249 -7.020 -3.242 1.00 82.19 511 LEU A CA 1
ATOM 3990 C C . LEU A 1 511 ? 9.014 -8.083 -4.325 1.00 82.19 511 LEU A C 1
ATOM 3992 O O . LEU A 1 511 ? 7.858 -8.445 -4.541 1.00 82.19 511 LEU A O 1
ATOM 3996 N N . VAL A 1 512 ? 10.070 -8.632 -4.946 1.00 86.94 512 VAL A N 1
ATOM 3997 C CA . VAL A 1 512 ? 9.962 -9.726 -5.933 1.00 86.94 512 VAL A CA 1
ATOM 3998 C C . VAL A 1 512 ? 9.258 -10.919 -5.311 1.00 86.94 512 VAL A C 1
ATOM 4000 O O . VAL A 1 512 ? 8.288 -11.419 -5.875 1.00 86.94 512 VAL A O 1
ATOM 4003 N N . VAL A 1 513 ? 9.709 -11.331 -4.121 1.00 85.31 513 VAL A N 1
ATOM 4004 C CA . VAL A 1 513 ? 9.129 -12.456 -3.378 1.00 85.31 513 VAL A CA 1
ATOM 4005 C C . VAL A 1 513 ? 7.634 -12.266 -3.198 1.00 85.31 513 VAL A C 1
ATOM 4007 O O . VAL A 1 513 ? 6.826 -13.114 -3.575 1.00 85.31 513 VAL A O 1
ATOM 4010 N N . SER A 1 514 ? 7.264 -11.124 -2.634 1.00 86.19 514 SER A N 1
ATOM 4011 C CA . SER A 1 514 ? 5.884 -10.853 -2.268 1.00 86.19 514 SER A CA 1
ATOM 4012 C C . SER A 1 514 ? 4.982 -10.745 -3.496 1.00 86.19 514 SER A C 1
ATOM 4014 O O . SER A 1 514 ? 3.869 -11.265 -3.490 1.00 86.19 514 SER A O 1
ATOM 4016 N N . ARG A 1 515 ? 5.471 -10.126 -4.576 1.00 90.69 515 ARG A N 1
ATOM 4017 C CA . ARG A 1 515 ? 4.748 -10.026 -5.849 1.00 90.69 515 ARG A CA 1
ATOM 4018 C C . ARG A 1 515 ? 4.615 -11.368 -6.553 1.00 90.69 515 ARG A C 1
ATOM 4020 O O . ARG A 1 515 ? 3.567 -11.643 -7.124 1.00 90.69 515 ARG A O 1
ATOM 4027 N N . LEU A 1 516 ? 5.632 -12.222 -6.495 1.00 92.56 516 LEU A N 1
ATOM 4028 C CA . LEU A 1 516 ? 5.532 -13.559 -7.065 1.00 92.56 516 LEU A CA 1
ATOM 4029 C C . LEU A 1 516 ? 4.495 -14.397 -6.307 1.00 92.56 516 LEU A C 1
ATOM 4031 O O . LEU A 1 516 ? 3.668 -15.049 -6.938 1.00 92.56 516 LEU A O 1
ATOM 4035 N N . LEU A 1 517 ? 4.473 -14.322 -4.971 1.00 91.38 517 LEU A N 1
ATOM 4036 C CA . LEU A 1 517 ? 3.447 -14.978 -4.150 1.00 91.38 517 LEU A CA 1
ATOM 4037 C C . LEU A 1 517 ? 2.035 -14.463 -4.460 1.00 91.38 517 LEU A C 1
ATOM 4039 O O . LEU A 1 517 ? 1.101 -15.257 -4.555 1.00 91.38 517 LEU A O 1
ATOM 4043 N N . GLU A 1 518 ? 1.884 -13.153 -4.662 1.00 93.44 518 GLU A N 1
ATOM 4044 C CA . GLU A 1 518 ? 0.634 -12.523 -5.098 1.00 93.44 518 GLU A CA 1
ATOM 4045 C C . GLU A 1 518 ? 0.145 -13.109 -6.433 1.00 93.44 518 GLU A C 1
ATOM 4047 O O . GLU A 1 518 ? -0.995 -13.570 -6.521 1.00 93.44 518 GLU A O 1
ATOM 4052 N N . VAL A 1 519 ? 1.012 -13.166 -7.452 1.00 95.81 519 VAL A N 1
ATOM 4053 C CA . VAL A 1 519 ? 0.669 -13.734 -8.767 1.00 95.81 519 VAL A CA 1
ATOM 4054 C C . VAL A 1 519 ? 0.339 -15.218 -8.658 1.00 95.81 519 VAL A C 1
ATOM 4056 O O . VAL A 1 519 ? -0.666 -15.661 -9.206 1.00 95.81 519 VAL A O 1
ATOM 4059 N N . VAL A 1 520 ? 1.133 -16.000 -7.926 1.00 95.56 520 VAL A N 1
ATOM 4060 C CA . VAL A 1 520 ? 0.883 -17.435 -7.727 1.00 95.56 520 VAL A CA 1
ATOM 4061 C C . VAL A 1 520 ? -0.462 -17.665 -7.040 1.00 95.56 520 VAL A C 1
ATOM 4063 O O . VAL A 1 520 ? -1.236 -18.511 -7.481 1.00 95.56 520 VAL A O 1
ATOM 4066 N N . SER A 1 521 ? -0.773 -16.902 -5.991 1.00 95.50 521 SER A N 1
ATOM 4067 C CA . SER A 1 521 ? -2.039 -17.028 -5.267 1.00 95.50 521 SER A CA 1
ATOM 4068 C C . SER A 1 521 ? -3.240 -16.658 -6.137 1.00 95.50 521 SER A C 1
ATOM 4070 O O . SER A 1 521 ? -4.223 -17.397 -6.150 1.00 95.50 521 SER A O 1
ATOM 4072 N N . ASN A 1 522 ? -3.150 -15.570 -6.905 1.00 97.62 522 ASN A N 1
ATOM 4073 C CA . ASN A 1 522 ? -4.192 -15.194 -7.860 1.00 97.62 522 ASN A CA 1
ATOM 4074 C C . ASN A 1 522 ? -4.338 -16.225 -8.987 1.00 97.62 522 ASN A C 1
ATOM 4076 O O . ASN A 1 522 ? -5.455 -16.534 -9.391 1.00 97.62 522 ASN A O 1
ATOM 4080 N N . THR A 1 523 ? -3.228 -16.802 -9.451 1.00 97.38 523 THR A N 1
ATOM 4081 C CA . THR A 1 523 ? -3.228 -17.881 -10.448 1.00 97.38 523 THR A CA 1
ATOM 4082 C C . THR A 1 523 ? -3.936 -19.118 -9.903 1.00 97.38 523 THR A C 1
ATOM 4084 O O . THR A 1 523 ? -4.831 -19.642 -10.556 1.00 97.38 523 THR A O 1
ATOM 4087 N N . ALA A 1 524 ? -3.589 -19.567 -8.693 1.00 96.81 524 ALA A N 1
ATOM 4088 C CA . ALA A 1 524 ? -4.242 -20.710 -8.064 1.00 96.81 524 ALA A CA 1
ATOM 4089 C C . ALA A 1 524 ? -5.759 -20.489 -7.958 1.00 96.81 524 ALA A C 1
ATOM 4091 O O . ALA A 1 524 ? -6.533 -21.325 -8.416 1.00 96.81 524 ALA A O 1
ATOM 4092 N N . ALA A 1 525 ? -6.178 -19.321 -7.466 1.00 96.62 525 ALA A N 1
ATOM 4093 C CA . ALA A 1 525 ? -7.587 -18.964 -7.349 1.00 96.62 525 ALA A CA 1
ATOM 4094 C C . ALA A 1 525 ? -8.316 -18.928 -8.705 1.00 96.62 525 ALA A C 1
ATOM 4096 O O . ALA A 1 525 ? -9.404 -19.487 -8.827 1.00 96.62 525 ALA A O 1
ATOM 4097 N N . ALA A 1 526 ? -7.712 -18.324 -9.734 1.00 97.56 526 ALA A N 1
ATOM 4098 C CA . ALA A 1 526 ? -8.296 -18.227 -11.074 1.00 97.56 526 ALA A CA 1
ATOM 4099 C C . ALA A 1 526 ? -8.524 -19.598 -11.737 1.00 97.56 526 ALA A C 1
ATOM 4101 O O . ALA A 1 526 ? -9.420 -19.734 -12.568 1.00 97.56 526 ALA A O 1
ATOM 4102 N N . HIS A 1 527 ? -7.742 -20.608 -11.347 1.00 97.19 527 HIS A N 1
ATOM 4103 C CA . HIS A 1 527 ? -7.823 -21.979 -11.861 1.00 97.19 527 HIS A CA 1
ATOM 4104 C C . HIS A 1 527 ? -8.447 -22.971 -10.861 1.00 97.19 527 HIS A C 1
ATOM 4106 O O . HIS A 1 527 ? -8.376 -24.177 -11.078 1.00 97.19 527 HIS A O 1
ATOM 4112 N N . ASN A 1 528 ? -9.077 -22.492 -9.779 1.00 96.62 528 ASN A N 1
ATOM 4113 C CA . ASN A 1 528 ? -9.675 -23.316 -8.714 1.00 96.62 528 ASN A CA 1
ATOM 4114 C C . ASN A 1 528 ? -8.699 -24.324 -8.067 1.00 96.62 528 ASN A C 1
ATOM 4116 O O . ASN A 1 528 ? -9.088 -25.423 -7.668 1.00 96.62 528 ASN A O 1
ATOM 4120 N N . LEU A 1 529 ? -7.424 -23.955 -7.961 1.00 95.75 529 LEU A N 1
ATOM 4121 C CA . LEU A 1 529 ? -6.388 -24.731 -7.286 1.00 95.75 529 LEU A CA 1
ATOM 4122 C C . LEU A 1 529 ? -6.246 -24.282 -5.820 1.00 95.75 529 LEU A C 1
ATOM 4124 O O . LEU A 1 529 ? -6.507 -23.117 -5.509 1.00 95.75 529 LEU A O 1
ATOM 4128 N N . PRO A 1 530 ? -5.789 -25.162 -4.908 1.00 91.50 530 PRO A N 1
ATOM 4129 C CA . PRO A 1 530 ? -5.523 -24.781 -3.525 1.00 91.50 530 PRO A CA 1
ATOM 4130 C C . PRO A 1 530 ? -4.532 -23.616 -3.438 1.00 91.50 530 PRO A C 1
ATOM 4132 O O . PRO A 1 530 ? -3.459 -23.673 -4.046 1.00 91.50 530 PRO A O 1
ATOM 4135 N N . THR A 1 531 ? -4.863 -22.580 -2.655 1.00 85.56 531 THR A N 1
ATOM 4136 C CA . THR A 1 531 ? -3.924 -21.479 -2.427 1.00 85.56 531 THR A CA 1
ATOM 4137 C C . THR A 1 531 ? -2.686 -22.014 -1.716 1.00 85.56 531 THR A C 1
ATOM 4139 O O . THR A 1 531 ? -2.793 -22.647 -0.661 1.00 85.56 531 THR A O 1
ATOM 4142 N N . PRO A 1 532 ? -1.493 -21.722 -2.236 1.00 78.62 532 PRO A N 1
ATOM 4143 C CA . PRO A 1 532 ? -0.282 -22.139 -1.573 1.00 78.62 532 PRO A CA 1
ATOM 4144 C C . PRO A 1 532 ? -0.023 -21.406 -0.252 1.00 78.62 532 PRO A C 1
ATOM 4146 O O . PRO A 1 532 ? 0.160 -20.191 -0.208 1.00 78.62 532 PRO A O 1
ATOM 4149 N N . ALA A 1 533 ? 0.038 -22.168 0.841 1.00 72.06 533 ALA A N 1
ATOM 4150 C CA . ALA A 1 533 ? 0.320 -21.674 2.188 1.00 72.06 533 ALA A CA 1
ATOM 4151 C C . ALA A 1 533 ? 1.836 -21.603 2.470 1.00 72.06 533 ALA A C 1
ATOM 4153 O O . ALA A 1 533 ? 2.332 -22.264 3.376 1.00 72.06 533 ALA A O 1
ATOM 4154 N N . TRP A 1 534 ? 2.596 -20.845 1.669 1.00 70.88 534 TRP A N 1
ATOM 4155 C CA . TRP A 1 534 ? 4.074 -20.806 1.762 1.00 70.88 534 TRP A CA 1
ATOM 4156 C C . TRP A 1 534 ? 4.638 -19.475 2.266 1.00 70.88 534 TRP A C 1
ATOM 4158 O O . TRP A 1 534 ? 5.840 -19.231 2.183 1.00 70.88 534 TRP A O 1
ATOM 4168 N N . LEU A 1 535 ? 3.785 -18.582 2.772 1.00 64.56 535 LEU A N 1
ATOM 4169 C CA . LEU A 1 535 ? 4.240 -17.316 3.343 1.00 64.56 535 LEU A CA 1
ATOM 4170 C C . LEU A 1 535 ? 5.150 -17.566 4.550 1.00 64.56 535 LEU A C 1
ATOM 4172 O O . LEU A 1 535 ? 4.685 -18.044 5.581 1.00 64.56 535 LEU A O 1
ATOM 4176 N N . GLY A 1 536 ? 6.423 -17.189 4.419 1.00 65.44 536 GLY A N 1
ATOM 4177 C CA . GLY A 1 536 ? 7.445 -17.392 5.449 1.00 65.44 536 GLY A CA 1
ATOM 4178 C C . GLY A 1 536 ? 8.152 -18.749 5.382 1.00 65.44 536 GLY A C 1
ATOM 4179 O O . GLY A 1 536 ? 9.014 -19.010 6.217 1.00 65.44 536 GLY A O 1
ATOM 4180 N N . ASP A 1 537 ? 7.829 -19.594 4.397 1.00 72.75 537 ASP A N 1
ATOM 4181 C CA . ASP A 1 537 ? 8.551 -20.843 4.167 1.00 72.75 537 ASP A CA 1
ATOM 4182 C C . ASP A 1 537 ? 9.922 -20.550 3.534 1.00 72.75 537 ASP A C 1
ATOM 4184 O O . ASP A 1 537 ? 10.021 -19.830 2.536 1.00 72.75 537 ASP A O 1
ATOM 4188 N N . LYS A 1 538 ? 10.985 -21.130 4.101 1.00 74.38 538 LYS A N 1
ATOM 4189 C CA . LYS A 1 538 ? 12.348 -21.047 3.552 1.00 74.38 538 LYS A CA 1
ATOM 4190 C C . LYS A 1 538 ? 12.447 -21.710 2.173 1.00 74.38 538 LYS A C 1
ATOM 4192 O O . LYS A 1 538 ? 13.309 -21.330 1.389 1.00 74.38 538 LYS A O 1
ATOM 4197 N N . ASP A 1 539 ? 11.527 -22.623 1.863 1.00 82.38 539 ASP A N 1
ATOM 4198 C CA . ASP A 1 539 ? 11.456 -23.354 0.599 1.00 82.38 539 ASP A CA 1
ATOM 4199 C C . ASP A 1 539 ? 10.434 -22.757 -0.387 1.00 82.38 539 ASP A C 1
ATOM 4201 O O . ASP A 1 539 ? 10.066 -23.404 -1.373 1.00 82.38 539 ASP A O 1
ATOM 4205 N N . ALA A 1 540 ? 9.957 -21.523 -0.162 1.00 80.88 540 ALA A N 1
ATOM 4206 C CA . ALA A 1 540 ? 8.963 -20.880 -1.029 1.00 80.88 540 ALA A CA 1
ATOM 4207 C C . ALA A 1 540 ? 9.366 -20.900 -2.520 1.00 80.88 540 ALA A C 1
ATOM 4209 O O . ALA A 1 540 ? 8.510 -21.105 -3.379 1.00 80.88 540 ALA A O 1
ATOM 4210 N N . ALA A 1 54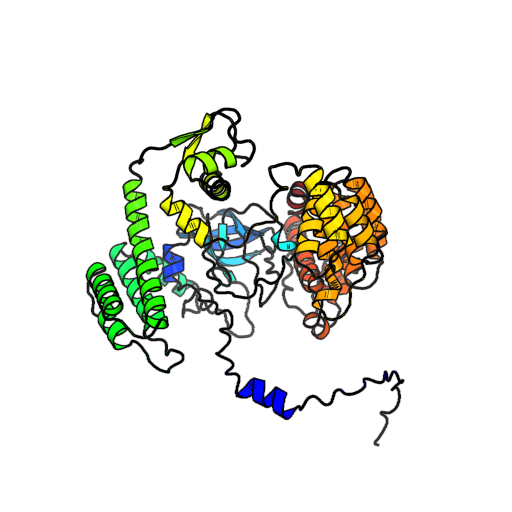1 ? 10.664 -20.771 -2.824 1.00 81.81 541 ALA A N 1
ATOM 4211 C CA . ALA A 1 541 ? 11.226 -20.887 -4.174 1.00 81.81 541 ALA A CA 1
ATOM 4212 C C . ALA A 1 541 ? 10.850 -22.205 -4.862 1.00 81.81 541 ALA A C 1
ATOM 4214 O O . ALA A 1 541 ? 10.214 -22.224 -5.919 1.00 81.81 541 ALA A O 1
ATOM 4215 N N . ALA A 1 542 ? 11.244 -23.310 -4.225 1.00 85.12 542 ALA A N 1
ATOM 4216 C CA . ALA A 1 542 ? 11.094 -24.655 -4.750 1.00 85.12 542 ALA A CA 1
ATOM 4217 C C . ALA A 1 542 ? 9.614 -25.008 -4.897 1.00 85.12 542 ALA A C 1
ATOM 4219 O O . ALA A 1 542 ? 9.213 -25.593 -5.899 1.00 85.12 542 ALA A O 1
ATOM 4220 N N . ARG A 1 543 ? 8.782 -24.575 -3.945 1.00 88.19 543 ARG A N 1
ATOM 4221 C CA . ARG A 1 543 ? 7.340 -24.830 -3.976 1.00 88.19 543 ARG A CA 1
ATOM 4222 C C . ARG A 1 543 ? 6.616 -24.073 -5.086 1.00 88.19 543 ARG A C 1
ATOM 4224 O O . ARG A 1 543 ? 5.726 -24.639 -5.715 1.00 88.19 543 ARG A O 1
ATOM 4231 N N . ILE A 1 544 ? 7.008 -22.829 -5.374 1.00 89.81 544 ILE A N 1
ATOM 4232 C CA . ILE A 1 544 ? 6.454 -22.076 -6.512 1.00 89.81 544 ILE A CA 1
ATOM 4233 C C . ILE A 1 544 ? 6.798 -22.770 -7.829 1.00 89.81 544 ILE A C 1
ATOM 4235 O O . ILE A 1 544 ? 5.920 -22.951 -8.673 1.00 89.81 544 ILE A O 1
ATOM 4239 N N . GLN A 1 545 ? 8.051 -23.199 -7.994 1.00 88.75 545 GLN A N 1
ATOM 4240 C CA . GLN A 1 545 ? 8.461 -23.952 -9.179 1.00 88.75 545 GLN A CA 1
ATOM 4241 C C . GLN A 1 545 ? 7.678 -25.263 -9.293 1.00 88.75 545 GLN A C 1
ATOM 4243 O O . GLN A 1 545 ? 7.084 -25.539 -10.334 1.00 88.75 545 GLN A O 1
ATOM 4248 N N . GLU A 1 546 ? 7.603 -26.033 -8.208 1.00 91.06 546 GLU A N 1
ATOM 4249 C CA . GLU A 1 546 ? 6.850 -27.282 -8.150 1.00 91.06 546 GLU A CA 1
ATOM 4250 C C . GLU A 1 546 ? 5.371 -27.086 -8.504 1.00 91.06 546 GLU A C 1
ATOM 4252 O O . GLU A 1 546 ? 4.803 -27.889 -9.242 1.00 91.06 546 GLU A O 1
ATOM 4257 N N . PHE A 1 547 ? 4.743 -26.005 -8.043 1.00 93.62 547 PHE A N 1
ATOM 4258 C CA . PHE A 1 547 ? 3.358 -25.694 -8.379 1.00 93.62 547 PHE A CA 1
ATOM 4259 C C . PHE A 1 547 ? 3.146 -25.490 -9.871 1.00 93.62 547 PHE A C 1
ATOM 4261 O O . PHE A 1 547 ? 2.226 -26.081 -10.432 1.00 93.62 547 PHE A O 1
ATOM 4268 N N . PHE A 1 548 ? 4.008 -24.729 -10.542 1.00 93.31 548 PHE A N 1
ATOM 4269 C CA . PHE A 1 548 ? 3.895 -24.579 -11.990 1.00 93.31 548 PHE A CA 1
ATOM 4270 C C . PHE A 1 548 ? 4.325 -25.835 -12.750 1.00 93.31 548 PHE A C 1
ATOM 4272 O O . PHE A 1 548 ? 3.828 -26.053 -13.850 1.00 93.31 548 PHE A O 1
ATOM 4279 N N . VAL A 1 549 ? 5.201 -26.684 -12.207 1.00 93.25 549 VAL A N 1
ATOM 4280 C CA . VAL A 1 549 ? 5.537 -27.989 -12.806 1.00 93.25 549 VAL A CA 1
ATOM 4281 C C . VAL A 1 549 ? 4.346 -28.947 -12.736 1.00 93.25 549 VAL A C 1
ATOM 4283 O O . VAL A 1 549 ? 4.010 -29.572 -13.738 1.00 93.25 549 VAL A O 1
ATOM 4286 N N . ARG A 1 550 ? 3.675 -29.029 -11.581 1.00 95.19 550 ARG A N 1
ATOM 4287 C CA . ARG A 1 550 ? 2.501 -29.890 -11.362 1.00 95.19 550 ARG A CA 1
ATOM 4288 C C . ARG A 1 550 ? 1.267 -29.440 -12.145 1.00 95.19 550 ARG A C 1
ATOM 4290 O O . ARG A 1 550 ? 0.380 -30.252 -12.377 1.00 95.19 550 ARG A O 1
ATOM 4297 N N . ASN A 1 551 ? 1.216 -28.173 -12.549 1.00 95.88 551 ASN A N 1
ATOM 4298 C CA . ASN A 1 551 ? 0.096 -27.588 -13.278 1.00 95.88 551 ASN A CA 1
ATOM 4299 C C . ASN A 1 551 ? 0.586 -27.019 -14.622 1.00 95.88 551 ASN A C 1
ATOM 4301 O O . ASN A 1 551 ? 0.804 -25.813 -14.735 1.00 95.88 551 ASN A O 1
ATOM 4305 N N . PRO A 1 552 ? 0.818 -27.855 -15.650 1.00 95.25 552 PRO A N 1
ATOM 4306 C CA . PRO A 1 552 ? 1.408 -27.381 -16.894 1.00 95.25 552 PRO A CA 1
ATOM 4307 C C . PRO A 1 552 ? 0.497 -26.479 -17.736 1.00 95.25 552 PRO A C 1
ATOM 4309 O O . PRO A 1 552 ? 0.988 -25.623 -18.470 1.00 95.25 552 PRO A O 1
ATOM 4312 N N . ASP A 1 553 ? -0.815 -26.613 -17.595 1.00 96.25 553 ASP A N 1
ATOM 4313 C CA . ASP A 1 553 ? -1.762 -25.929 -18.478 1.00 96.25 553 ASP A CA 1
ATOM 4314 C C . ASP A 1 553 ? -2.223 -24.563 -17.941 1.00 96.25 553 ASP A C 1
ATOM 4316 O O . ASP A 1 553 ? -2.991 -23.860 -18.599 1.00 96.25 553 ASP A O 1
ATOM 4320 N N . ILE A 1 554 ? -1.749 -24.147 -16.759 1.00 96.69 554 ILE A N 1
ATOM 4321 C CA . ILE A 1 554 ? -2.127 -22.855 -16.174 1.00 96.69 554 ILE A CA 1
ATOM 4322 C C . ILE A 1 554 ? -1.228 -21.727 -16.678 1.00 96.69 554 ILE A C 1
ATOM 4324 O O . ILE A 1 554 ? -0.005 -21.845 -16.767 1.00 96.69 554 ILE A O 1
ATOM 4328 N N . THR A 1 555 ? -1.851 -20.586 -16.945 1.00 97.31 555 THR A N 1
ATOM 4329 C CA . THR A 1 555 ? -1.160 -19.328 -17.242 1.00 97.31 555 THR A CA 1
ATOM 4330 C C . THR A 1 555 ? -1.150 -18.461 -15.981 1.00 97.31 555 THR A C 1
ATOM 4332 O O . THR A 1 555 ? -2.208 -18.348 -15.355 1.00 97.31 555 THR A O 1
ATOM 4335 N N . PRO A 1 556 ? -0.007 -17.858 -15.592 1.00 97.75 556 PRO A N 1
ATOM 4336 C CA . PRO A 1 556 ? 0.046 -16.905 -14.488 1.00 97.75 556 PRO A CA 1
ATOM 4337 C C . PRO A 1 556 ? -0.951 -15.745 -14.648 1.00 97.75 556 PRO A C 1
ATOM 4339 O O . PRO A 1 556 ? -1.160 -15.252 -15.756 1.00 97.75 556 PRO A O 1
ATOM 4342 N N . VAL A 1 557 ? -1.537 -15.287 -13.540 1.00 97.88 557 VAL A N 1
ATOM 4343 C CA . VAL A 1 557 ? -2.567 -14.236 -13.518 1.00 97.88 557 VAL A CA 1
ATOM 4344 C C . VAL A 1 557 ? -2.187 -13.116 -12.547 1.00 97.88 557 VAL A C 1
ATOM 4346 O O . VAL A 1 557 ? -2.113 -13.337 -11.338 1.00 97.88 557 VAL A O 1
ATOM 4349 N N . ASP A 1 558 ? -2.014 -11.895 -13.066 1.00 97.25 558 ASP A N 1
ATOM 4350 C CA . ASP A 1 558 ? -1.942 -10.656 -12.278 1.00 97.25 558 ASP A CA 1
ATOM 4351 C C . ASP A 1 558 ? -3.197 -9.786 -12.525 1.00 97.25 558 ASP A C 1
ATOM 4353 O O . ASP A 1 558 ? -3.287 -9.100 -13.550 1.00 97.25 558 ASP A O 1
ATOM 4357 N N . PRO A 1 559 ? -4.173 -9.773 -11.598 1.00 96.69 559 PRO A N 1
ATOM 4358 C CA . PRO A 1 559 ? -5.411 -9.010 -11.750 1.00 96.69 559 PRO A CA 1
ATOM 4359 C C . PRO A 1 559 ? -5.218 -7.491 -11.607 1.00 96.69 559 PRO A C 1
ATOM 4361 O O . PRO A 1 559 ? -6.141 -6.733 -11.916 1.00 96.69 559 PRO A O 1
ATOM 4364 N N . TRP A 1 560 ? -4.050 -7.026 -11.151 1.00 95.06 560 TRP A N 1
ATOM 4365 C CA . TRP A 1 560 ? -3.745 -5.605 -10.967 1.00 95.06 560 TRP A CA 1
ATOM 4366 C C . TRP A 1 560 ? -3.026 -4.992 -12.164 1.00 95.06 560 TRP A C 1
ATOM 4368 O O . TRP A 1 560 ? -2.997 -3.768 -12.294 1.00 95.06 560 TRP A O 1
ATOM 4378 N N . LEU A 1 561 ? -2.481 -5.806 -13.071 1.00 94.69 561 LEU A N 1
ATOM 4379 C CA . LEU A 1 561 ? -1.737 -5.316 -14.229 1.00 94.69 561 LEU A CA 1
ATOM 4380 C C . LEU A 1 561 ? -2.529 -4.318 -15.103 1.00 94.69 561 LEU A C 1
ATOM 4382 O O . LEU A 1 561 ? -1.945 -3.297 -15.470 1.00 94.69 561 LEU A O 1
ATOM 4386 N N . PRO A 1 562 ? -3.836 -4.506 -15.395 1.00 94.88 562 PRO A N 1
ATOM 4387 C CA . PRO A 1 562 ? -4.607 -3.515 -16.155 1.00 94.88 562 PRO A CA 1
ATOM 4388 C C . PRO A 1 562 ? -4.685 -2.144 -15.468 1.00 94.88 562 PRO A C 1
ATOM 4390 O O . PRO A 1 562 ? -4.594 -1.106 -16.122 1.00 94.88 562 PRO A O 1
ATOM 4393 N N . GLU A 1 563 ? -4.825 -2.132 -14.141 1.00 90.25 563 GLU A N 1
ATOM 4394 C CA . GLU A 1 563 ? -4.873 -0.908 -13.338 1.00 90.25 563 GLU A CA 1
ATOM 4395 C C . GLU A 1 563 ? -3.517 -0.190 -13.348 1.00 90.25 563 GLU A C 1
ATOM 4397 O O . GLU A 1 563 ? -3.451 1.019 -13.564 1.00 90.25 563 GLU A O 1
ATOM 4402 N N . LEU A 1 564 ? -2.429 -0.942 -13.182 1.00 90.38 564 LEU A N 1
ATOM 4403 C CA . LEU A 1 564 ? -1.064 -0.411 -13.179 1.00 90.38 564 LEU A CA 1
ATOM 4404 C C . LEU A 1 564 ? -0.669 0.155 -14.548 1.00 90.38 564 LEU A C 1
ATOM 4406 O O . LEU A 1 564 ? -0.124 1.255 -14.624 1.00 90.38 564 LEU A O 1
ATOM 4410 N N . ARG A 1 565 ? -1.060 -0.520 -15.639 1.00 91.75 565 ARG A N 1
ATOM 4411 C CA . ARG A 1 565 ? -0.926 0.005 -17.008 1.00 91.75 565 ARG A CA 1
ATOM 4412 C C . ARG A 1 565 ? -1.673 1.321 -17.185 1.00 91.75 565 ARG A C 1
ATOM 4414 O O . ARG A 1 565 ? -1.105 2.273 -17.711 1.00 91.75 565 ARG A O 1
ATOM 4421 N N . ARG A 1 566 ? -2.922 1.404 -16.707 1.00 89.31 566 ARG A N 1
ATOM 4422 C CA . ARG A 1 566 ? -3.718 2.641 -16.778 1.00 89.31 566 ARG A CA 1
ATOM 4423 C C . ARG A 1 566 ? -3.040 3.794 -16.036 1.00 89.31 566 ARG A C 1
ATOM 4425 O O . ARG A 1 566 ? -3.088 4.927 -16.502 1.00 89.31 566 ARG A O 1
ATOM 4432 N N . GLN A 1 567 ? -2.403 3.506 -14.903 1.00 85.00 567 GLN A N 1
ATOM 4433 C CA . GLN A 1 567 ? -1.657 4.494 -14.119 1.00 85.00 567 GLN A CA 1
ATOM 4434 C C . GLN A 1 567 ? -0.267 4.796 -14.687 1.00 85.00 567 GLN A C 1
ATOM 4436 O O . GLN A 1 567 ? 0.319 5.812 -14.325 1.00 85.00 567 GLN A O 1
ATOM 4441 N N . LYS A 1 568 ? 0.259 3.933 -15.566 1.00 88.75 568 LYS A N 1
ATOM 4442 C CA . LYS A 1 568 ? 1.632 3.968 -16.087 1.00 88.75 568 LYS A CA 1
ATOM 4443 C C . LYS A 1 568 ? 2.704 3.926 -14.985 1.00 88.75 568 LYS A C 1
ATOM 4445 O O . LYS A 1 568 ? 3.803 4.461 -15.173 1.00 88.75 568 LYS A O 1
ATOM 4450 N N . ILE A 1 569 ? 2.378 3.284 -13.861 1.00 85.00 569 ILE A N 1
ATOM 4451 C CA . ILE A 1 569 ? 3.204 3.149 -12.653 1.00 85.00 569 ILE A CA 1
ATOM 4452 C C . ILE A 1 569 ? 3.326 1.663 -12.342 1.00 85.00 569 ILE A C 1
ATOM 4454 O O . ILE A 1 569 ? 2.306 0.977 -12.264 1.00 85.00 569 ILE A O 1
ATOM 4458 N N . ASP A 1 570 ? 4.561 1.184 -12.177 1.00 83.62 570 ASP A N 1
ATOM 4459 C CA . ASP A 1 570 ? 4.808 -0.222 -11.868 1.00 83.62 570 ASP A CA 1
ATOM 4460 C C . ASP A 1 570 ? 4.410 -0.608 -10.452 1.00 83.62 570 ASP A C 1
ATOM 4462 O O . ASP A 1 570 ? 4.935 -0.069 -9.440 1.00 83.62 570 ASP A O 1
#

pLDDT: mean 80.68, std 18.47, range [26.45, 98.56]